Protein AF-A0A0L0TC65-F1 (afdb_monomer)

Foldseek 3Di:
DDDDDDDDDDDDDDDDDDDDDDPDDPPDDDDDVVVVLCVLLVVLQPDDDDPAAAEEEEEQEDDCLSVQLSLLLQVLQCVQWDPRNYAAEYEYAPVCCVVSVVDPRYHYDHFHDQPCQPANVDPLNLVLQLDPDPVSVLVVLVSVLVSLLVSLLSVCVVCLRHQEYEYEPVCLLSLLLQQQANHPPGPHGHAYAYEYQDPQQFQWLPFAHLQVLDGGDPGSVVRRVNSLVVLLCCCVSCVVSSVSSCVSRVHDGQPFSCSSSVSSLQHAYAHQADVLLPFDDPPRDCSVPRLYANSDDDDPDPPDDDPDLLVQWDPVVSVLCVVLQADPVRHGAAEEEAEAGQNCVLLDPVPLQLVLLLQVLQVVVCVVVVHHRHAYEYEQEQDDLPPHSSVVSQVSQCPSCVSRYHYDHDGPLLSPLLRHQEYEYQQRSVVLRSNLLSLHAYAHAHRRGSRSVRQSSCVVLQRAPRYHHPVRDHSNNSNVRCCCCRPVVVVRNSVSSNVSNVSNVPTDSSVSSSVVCPSNDHPNRGDPPPPDDPPPDPDDDDDDDDDDDDDDDDDDDDDDDDDDDDDDDDDDDDPPDPDDPPDDDDDDPVVVVVVSVVVSVVVVQVCCCVPPVDRDDDD

Mean predicted aligned error: 14.63 Å

Secondary structure (DSSP, 8-state):
------------------------PPPPPSS-HHHHHHHHHTTTTT----SS-EEEEEE--SSHHHHHHHHHHHHHHHHTBPTTTEEEEEEE-GGGHHHHTTSTTEEEEE----TTTTS---HHHHHHHH---HHHHHHHHHHHHHHHHHHHHHHHHHTSS-SEEEEEGGGHHHHHHHTT-PPTT-SSPPEEEEEESS--SS--SSS--GGG-----SSHHHHHHHHHHHHHHHHHHSHHHHHHHHHHTT-PPPSSHHHHHHHHHHS-EEE-S-TTT-PPPTTS-TTS--EE----PPPPPPSS---STTTTS-HHHHHHHHHTSB-TTSPBPPEEEEE-TTSGGGGSTTHHHHHHHHHHHHHHHHHHTTPPPPEEEEE--SS-TTSSHHHHHHHHHHHH-TTTEEEES---HHHHGGG-SEEEE---HHHHHHHHHHT--EEE---STTHHHHHHHHHHTTSSPPP--GGG--HHHHHHHHHIIIIITHHHHHHHHHHHHHHHTT--HHHHHHHHHHTTS-TTTBPP---SS-SS-SSS-----------------------PPPPPPP--------S-------S--HHHHHHHHHHHHHHHHHHHHHHH-------

Nearest PDB structures (foldseek):
  8sft-assembly4_D  TM=7.135E-01  e=3.473E-15  Tetranychus urticae
  8sfy-assembly1_A  TM=7.116E-01  e=2.860E-14  Tetranychus urticae
  8sfu-assembly1_A  TM=7.042E-01  e=6.305E-14  Tetranychus urticae
  8sfu-assembly2_B  TM=7.028E-01  e=1.390E-13  Tetranychus urticae
  7lvy-assembly1_A  TM=6.615E-01  e=4.433E-13  Tetranychus urticae

Structure (mmCIF, N/CA/C/O backbone):
data_AF-A0A0L0TC65-F1
#
_entry.id   AF-A0A0L0TC65-F1
#
loop_
_atom_site.group_PDB
_atom_site.id
_atom_site.type_symbol
_atom_site.label_atom_id
_atom_site.label_alt_id
_atom_site.label_comp_id
_atom_site.label_asym_id
_atom_site.label_entity_id
_atom_site.label_seq_id
_atom_site.pdbx_PDB_ins_code
_atom_site.Cartn_x
_atom_site.Cartn_y
_atom_site.Cartn_z
_atom_site.occupancy
_atom_site.B_iso_or_equiv
_atom_site.auth_seq_id
_atom_site.auth_comp_id
_atom_site.auth_asym_id
_atom_site.auth_atom_id
_atom_site.pdbx_PDB_model_num
ATOM 1 N N . MET A 1 1 ? 57.793 -54.775 9.644 1.00 34.78 1 MET A N 1
ATOM 2 C CA . MET A 1 1 ? 57.124 -54.716 10.966 1.00 34.78 1 MET A CA 1
ATOM 3 C C . MET A 1 1 ? 55.619 -54.658 10.711 1.00 34.78 1 MET A C 1
ATOM 5 O O . MET A 1 1 ? 55.165 -53.652 10.200 1.00 34.78 1 MET A O 1
ATOM 9 N N . MET A 1 2 ? 54.930 -55.809 10.621 1.00 31.08 2 MET A N 1
ATOM 10 C CA . MET A 1 2 ? 54.085 -56.424 11.681 1.00 31.08 2 MET A CA 1
ATOM 11 C C . MET A 1 2 ? 53.037 -55.442 12.250 1.00 31.08 2 MET A C 1
ATOM 13 O O . MET A 1 2 ? 53.453 -54.434 12.798 1.00 31.08 2 MET A O 1
ATOM 17 N N . ARG A 1 3 ? 51.707 -55.643 12.222 1.00 30.25 3 ARG A N 1
ATOM 18 C CA . ARG A 1 3 ? 50.803 -56.780 11.924 1.00 30.25 3 ARG A CA 1
ATOM 19 C C . ARG A 1 3 ? 49.391 -56.228 11.576 1.00 30.25 3 ARG A C 1
ATOM 21 O O . ARG A 1 3 ? 48.951 -55.295 12.233 1.00 30.25 3 ARG A O 1
ATOM 28 N N . ASN A 1 4 ? 48.733 -56.822 10.567 1.00 33.00 4 ASN A N 1
ATOM 29 C CA . ASN A 1 4 ? 47.377 -57.431 10.532 1.00 33.00 4 ASN A CA 1
ATOM 30 C C . ASN A 1 4 ? 46.380 -57.149 11.687 1.00 33.00 4 ASN A C 1
ATOM 32 O O . ASN A 1 4 ? 46.801 -57.115 12.833 1.00 33.00 4 ASN A O 1
ATOM 36 N N . ASP A 1 5 ? 45.044 -57.163 11.559 1.00 32.16 5 ASP A N 1
ATOM 37 C CA . ASP A 1 5 ? 44.042 -57.339 10.482 1.00 32.16 5 ASP A CA 1
ATOM 38 C C . ASP A 1 5 ? 42.647 -57.406 11.192 1.00 32.16 5 ASP A C 1
ATOM 40 O O . ASP A 1 5 ? 42.601 -57.825 12.349 1.00 32.16 5 ASP A O 1
ATOM 44 N N . ARG A 1 6 ? 41.532 -57.124 10.482 1.00 30.50 6 ARG A N 1
ATOM 45 C CA . ARG A 1 6 ? 40.104 -57.498 10.780 1.00 30.50 6 ARG A CA 1
ATOM 46 C C . ARG A 1 6 ? 39.333 -56.791 11.921 1.00 30.50 6 ARG A C 1
ATOM 48 O O . ARG A 1 6 ? 39.910 -56.388 12.913 1.00 30.50 6 ARG A O 1
ATOM 55 N N . ALA A 1 7 ? 37.993 -56.740 11.973 1.00 29.88 7 ALA A N 1
ATOM 56 C CA . ALA A 1 7 ? 36.851 -56.760 11.039 1.00 29.88 7 ALA A CA 1
ATOM 57 C C . ALA A 1 7 ? 35.543 -56.736 11.887 1.00 29.88 7 ALA A C 1
ATOM 59 O O . ALA A 1 7 ? 35.518 -57.309 12.971 1.00 29.88 7 ALA A O 1
ATOM 60 N N . ARG A 1 8 ? 34.442 -56.231 11.296 1.00 29.53 8 ARG A N 1
ATOM 61 C CA . ARG A 1 8 ? 33.002 -56.538 11.544 1.00 29.53 8 ARG A CA 1
ATOM 62 C C . ARG A 1 8 ? 32.242 -55.978 12.768 1.00 29.53 8 ARG A C 1
ATOM 64 O O . ARG A 1 8 ? 32.445 -56.389 13.900 1.00 29.53 8 ARG A O 1
ATOM 71 N N . ALA A 1 9 ? 31.163 -55.254 12.449 1.00 27.98 9 ALA A N 1
ATOM 72 C CA . ALA A 1 9 ? 29.848 -55.252 13.116 1.00 27.98 9 ALA A CA 1
ATOM 73 C C . ALA A 1 9 ? 28.799 -54.795 12.060 1.00 27.98 9 ALA A C 1
ATOM 75 O O . ALA A 1 9 ? 29.195 -54.027 11.182 1.00 27.98 9 ALA A O 1
ATOM 76 N N . PRO A 1 10 ? 27.525 -55.265 12.047 1.00 37.59 10 PRO A N 1
ATOM 77 C CA . PRO A 1 10 ? 26.639 -55.210 13.215 1.00 37.59 10 PRO A CA 1
ATOM 78 C C . PRO A 1 10 ? 25.731 -56.439 13.431 1.00 37.59 10 PRO A C 1
ATOM 80 O O . PRO A 1 10 ? 25.368 -57.152 12.495 1.00 37.59 10 PRO A O 1
ATOM 83 N N . ARG A 1 11 ? 25.284 -56.638 14.679 1.00 26.61 11 ARG A N 1
ATOM 84 C CA . ARG A 1 11 ? 24.081 -57.417 15.003 1.00 26.61 11 ARG A CA 1
ATOM 85 C C . ARG A 1 11 ? 23.298 -56.777 16.154 1.00 26.61 11 ARG A C 1
ATOM 87 O O . ARG A 1 11 ? 23.867 -56.268 17.110 1.00 26.61 11 ARG A O 1
ATOM 94 N N . THR A 1 12 ? 21.987 -56.827 15.956 1.00 33.75 12 THR A N 1
ATOM 95 C CA . THR A 1 12 ? 20.822 -56.512 16.799 1.00 33.75 12 THR A CA 1
ATOM 96 C C . THR A 1 12 ? 20.915 -56.899 18.276 1.00 33.75 12 THR A C 1
ATOM 98 O O . THR A 1 12 ? 21.584 -57.879 18.599 1.00 33.75 12 THR A O 1
ATOM 101 N N . PRO A 1 13 ? 20.007 -56.341 19.096 1.00 31.77 13 PRO A N 1
ATOM 102 C CA . PRO A 1 13 ? 19.297 -57.160 20.070 1.00 31.77 13 PRO A CA 1
ATOM 103 C C . PRO A 1 13 ? 17.766 -57.055 19.949 1.00 31.77 13 PRO A C 1
ATOM 105 O O . PRO A 1 13 ? 17.191 -55.988 19.750 1.00 31.77 13 PRO A O 1
ATOM 108 N N . SER A 1 14 ? 17.133 -58.216 20.094 1.00 27.52 14 SER A N 1
ATOM 109 C CA . SER A 1 14 ? 15.725 -58.428 20.434 1.00 27.52 14 SER A CA 1
ATOM 110 C C . SER A 1 14 ? 15.653 -58.716 21.935 1.00 27.52 14 SER A C 1
ATOM 112 O O . SER A 1 14 ? 16.514 -59.447 22.410 1.00 27.52 14 SER A O 1
ATOM 114 N N . THR A 1 15 ? 14.649 -58.184 22.642 1.00 29.47 15 THR A N 1
ATOM 115 C CA . THR A 1 15 ? 13.703 -58.966 23.472 1.00 29.47 15 THR A CA 1
ATOM 116 C C . THR A 1 15 ? 12.599 -58.061 24.031 1.00 29.47 15 THR A C 1
ATOM 118 O O . THR A 1 15 ? 12.841 -56.925 24.430 1.00 29.47 15 THR A O 1
ATOM 121 N N . ALA A 1 16 ? 11.378 -58.594 24.030 1.00 28.98 16 ALA A N 1
ATOM 122 C CA . ALA A 1 16 ? 10.119 -57.984 24.445 1.00 28.98 16 ALA A CA 1
ATOM 123 C C . ALA A 1 16 ? 9.834 -58.134 25.954 1.00 28.98 16 ALA A C 1
ATOM 125 O O . ALA A 1 16 ? 10.310 -59.093 26.552 1.00 28.98 16 ALA A O 1
ATOM 126 N N . ALA A 1 17 ? 8.986 -57.260 26.526 1.00 25.89 17 ALA A N 1
ATOM 127 C CA . ALA A 1 17 ? 7.708 -57.621 27.180 1.00 25.89 17 ALA A CA 1
ATOM 128 C C . ALA A 1 17 ? 7.102 -56.474 28.033 1.00 25.89 17 ALA A C 1
ATOM 130 O O . ALA A 1 17 ? 7.711 -55.991 28.977 1.00 25.89 17 ALA A O 1
ATOM 131 N N . ALA A 1 18 ? 5.859 -56.122 27.680 1.00 27.91 18 ALA A N 1
ATOM 132 C CA . ALA A 1 18 ? 4.709 -55.736 28.514 1.00 27.91 18 ALA A CA 1
ATOM 133 C C . ALA A 1 18 ? 4.809 -54.657 29.625 1.00 27.91 18 ALA A C 1
ATOM 135 O O . ALA A 1 18 ? 5.263 -54.927 30.730 1.00 27.91 18 ALA A O 1
ATOM 136 N N . ALA A 1 19 ? 4.133 -53.518 29.396 1.00 28.11 19 ALA A N 1
ATOM 137 C CA . ALA A 1 19 ? 3.335 -52.821 30.418 1.00 28.11 19 ALA A CA 1
ATOM 138 C C . ALA A 1 19 ? 2.215 -51.964 29.772 1.00 28.11 19 ALA A C 1
ATOM 140 O O . ALA A 1 19 ? 2.469 -50.958 29.115 1.00 28.11 19 ALA A O 1
ATOM 141 N N . THR A 1 20 ? 0.981 -52.460 29.909 1.00 25.53 20 THR A N 1
ATOM 142 C CA . THR A 1 20 ? -0.310 -51.747 30.042 1.00 25.53 20 THR A CA 1
ATOM 143 C C . THR A 1 20 ? -0.567 -50.442 29.263 1.00 25.53 20 THR A C 1
ATOM 145 O O . THR A 1 20 ? -0.183 -49.343 29.652 1.00 25.53 20 THR A O 1
ATOM 148 N N . ARG A 1 21 ? -1.411 -50.558 28.224 1.00 30.48 21 ARG A N 1
ATOM 149 C CA . ARG A 1 21 ? -2.203 -49.457 27.651 1.00 30.48 21 ARG A CA 1
ATOM 150 C C . ARG A 1 21 ? -3.222 -48.951 28.679 1.00 30.48 21 ARG A C 1
ATOM 152 O O . ARG A 1 21 ? -4.271 -49.565 28.852 1.00 30.48 21 ARG A O 1
ATOM 159 N N . THR A 1 22 ? -2.970 -47.795 29.280 1.00 27.34 22 THR A N 1
ATOM 160 C CA . THR A 1 22 ? -4.026 -46.933 29.826 1.00 27.34 22 THR A CA 1
ATOM 161 C C . THR A 1 22 ? -4.427 -45.942 28.739 1.00 27.34 22 THR A C 1
ATOM 163 O O . THR A 1 22 ? -3.661 -45.062 28.354 1.00 27.34 22 THR A O 1
ATOM 166 N N . THR A 1 23 ? -5.632 -46.102 28.198 1.00 32.16 23 THR A N 1
ATOM 167 C CA . THR A 1 23 ? -6.260 -45.144 27.285 1.00 32.16 23 THR A CA 1
ATOM 168 C C . THR A 1 23 ? -6.592 -43.861 28.048 1.00 32.16 23 THR A C 1
ATOM 170 O O . THR A 1 23 ? -7.703 -43.696 28.553 1.00 32.16 23 THR A O 1
ATOM 173 N N . ALA A 1 24 ? -5.625 -42.951 28.164 1.00 28.19 24 ALA A N 1
ATOM 174 C CA . ALA A 1 24 ? -5.885 -41.592 28.616 1.00 28.19 24 ALA A CA 1
ATOM 175 C C . ALA A 1 24 ? -6.647 -40.853 27.508 1.00 28.19 24 ALA A C 1
ATOM 177 O O . ALA A 1 24 ? -6.113 -40.537 26.445 1.00 28.19 24 ALA A O 1
ATOM 178 N N . ARG A 1 25 ? -7.940 -40.643 27.757 1.00 30.41 25 ARG A N 1
ATOM 179 C CA . ARG A 1 25 ? -8.846 -39.809 26.964 1.00 30.41 25 ARG A CA 1
ATOM 180 C C . ARG A 1 25 ? -8.194 -38.430 26.749 1.00 30.41 25 ARG A C 1
ATOM 182 O O . ARG A 1 25 ? -7.716 -37.859 27.731 1.00 30.41 25 ARG A O 1
ATOM 189 N N . PRO A 1 26 ? -8.159 -37.884 25.518 1.00 29.16 26 PRO A N 1
ATOM 190 C CA . PRO A 1 26 ? -7.577 -36.567 25.285 1.00 29.16 26 PRO A CA 1
ATOM 191 C C . PRO A 1 26 ? -8.311 -35.530 26.150 1.00 29.16 26 PRO A C 1
ATOM 193 O O . PRO A 1 26 ? -9.537 -35.636 26.304 1.00 29.16 26 PRO A O 1
ATOM 196 N N . PRO A 1 27 ? -7.598 -34.558 26.747 1.00 27.59 27 PRO A N 1
ATOM 197 C CA . PRO A 1 27 ? -8.236 -33.525 27.547 1.00 27.59 27 PRO A CA 1
ATOM 198 C C . PRO A 1 27 ? -9.264 -32.804 26.672 1.00 27.59 27 PRO A C 1
ATOM 200 O O . PRO A 1 27 ? -8.971 -32.414 25.541 1.00 27.59 27 PRO A O 1
ATOM 203 N N . ARG A 1 28 ? -10.497 -32.678 27.181 1.00 27.92 28 ARG A N 1
ATOM 204 C CA . ARG A 1 28 ? -11.542 -31.873 26.538 1.00 27.92 28 ARG A CA 1
ATOM 205 C C . ARG A 1 28 ? -10.970 -30.472 26.279 1.00 27.92 28 ARG A C 1
ATOM 207 O O . ARG A 1 28 ? -10.398 -29.908 27.213 1.00 27.92 28 ARG A O 1
ATOM 214 N N . PRO A 1 29 ? -11.121 -29.905 25.071 1.00 29.33 29 PRO A N 1
ATOM 215 C CA . PRO A 1 29 ? -10.679 -28.544 24.815 1.00 29.33 29 PRO A CA 1
ATOM 216 C C . PRO A 1 29 ? -11.431 -27.597 25.755 1.00 29.33 29 PRO A C 1
ATOM 218 O O . PRO A 1 29 ? -12.659 -27.518 25.744 1.00 29.33 29 PRO A O 1
ATOM 221 N N . SER A 1 30 ? -10.680 -26.929 26.623 1.00 34.28 30 SER A N 1
ATOM 222 C CA . SER A 1 30 ? -11.154 -25.825 27.446 1.00 34.28 30 SER A CA 1
ATOM 223 C C . SER A 1 30 ? -11.492 -24.638 26.544 1.00 34.28 30 SER A C 1
ATOM 225 O O . SER A 1 30 ? -10.605 -24.187 25.827 1.00 34.28 30 SER A O 1
ATOM 227 N N . ARG A 1 31 ? -12.742 -24.153 26.632 1.00 32.16 31 ARG A N 1
ATOM 228 C CA . ARG A 1 31 ? -13.318 -22.942 26.005 1.00 32.16 31 ARG A CA 1
ATOM 229 C C . ARG A 1 31 ? -13.095 -22.808 24.493 1.00 32.16 31 ARG A C 1
ATOM 231 O O . ARG A 1 31 ? -11.995 -22.570 24.008 1.00 32.16 31 ARG A O 1
ATOM 238 N N . THR A 1 32 ? -14.177 -22.906 23.732 1.00 37.12 32 THR A N 1
ATOM 239 C CA . THR A 1 32 ? -14.172 -22.578 22.305 1.00 37.12 32 THR A CA 1
ATOM 240 C C . THR A 1 32 ? -13.917 -21.082 22.100 1.00 37.12 32 THR A C 1
ATOM 242 O O . THR A 1 32 ? -14.425 -20.262 22.852 1.00 37.12 32 THR A O 1
ATOM 245 N N . LEU A 1 33 ? -13.164 -20.704 21.060 1.00 38.06 33 LEU A N 1
ATOM 246 C CA . LEU A 1 33 ? -12.885 -19.302 20.685 1.00 38.06 33 LEU A CA 1
ATOM 247 C C . LEU A 1 33 ? -14.160 -18.460 20.487 1.00 38.06 33 LEU A C 1
ATOM 249 O O . LEU A 1 33 ? -14.135 -17.252 20.701 1.00 38.06 33 LEU A O 1
ATOM 253 N N . ALA A 1 34 ? -15.286 -19.098 20.153 1.00 31.75 34 ALA A N 1
ATOM 254 C CA . ALA A 1 34 ? -16.611 -18.480 20.142 1.00 31.75 34 ALA A CA 1
ATOM 255 C C . ALA A 1 34 ? -16.991 -17.851 21.501 1.00 31.75 34 ALA A C 1
ATOM 257 O O . ALA A 1 34 ? -17.619 -16.797 21.523 1.00 31.75 34 ALA A O 1
ATOM 258 N N . ASP A 1 35 ? -16.542 -18.430 22.620 1.00 32.09 35 ASP A N 1
ATOM 259 C CA . ASP A 1 35 ? -16.789 -17.925 23.977 1.00 32.09 35 ASP A CA 1
ATOM 260 C C . ASP A 1 35 ? -15.893 -16.719 24.327 1.00 32.09 35 ASP A C 1
ATOM 262 O O . ASP A 1 35 ? -16.281 -15.859 25.119 1.00 32.09 35 ASP A O 1
ATOM 266 N N . GLU A 1 36 ? -14.701 -16.606 23.724 1.00 38.19 36 GLU A N 1
ATOM 267 C CA . GLU A 1 36 ? -13.826 -15.430 23.875 1.00 38.19 36 GLU A CA 1
ATOM 268 C C . GLU A 1 36 ? -14.276 -14.261 22.984 1.00 38.19 36 GLU A C 1
ATOM 270 O O . GLU A 1 36 ? -14.288 -13.114 23.444 1.00 38.19 36 GLU A O 1
ATOM 275 N N . PHE A 1 37 ? -14.737 -14.539 21.755 1.00 38.88 37 PHE A N 1
ATOM 276 C CA . PHE A 1 37 ? -15.429 -13.551 20.916 1.00 38.88 37 PHE A CA 1
ATOM 277 C C . PHE A 1 37 ? -16.738 -13.094 21.547 1.00 38.88 37 PHE A C 1
ATOM 279 O O . PHE A 1 37 ? -17.056 -11.909 21.477 1.00 38.88 37 PHE A O 1
ATOM 286 N N . ALA A 1 38 ? -17.452 -13.985 22.238 1.00 35.59 38 ALA A N 1
ATOM 287 C CA . ALA A 1 38 ? -18.612 -13.601 23.022 1.00 35.59 38 ALA A CA 1
ATOM 288 C C . ALA A 1 38 ? -18.238 -12.608 24.129 1.00 35.59 38 ALA A C 1
ATOM 290 O O . ALA A 1 38 ? -19.022 -11.719 24.398 1.00 35.59 38 ALA A O 1
ATOM 291 N N . HIS A 1 39 ? -17.048 -12.639 24.736 1.00 33.16 39 HIS A N 1
ATOM 292 C CA . HIS A 1 39 ? -16.743 -11.700 25.825 1.00 33.16 39 HIS A CA 1
ATOM 293 C C . HIS A 1 39 ? -16.386 -10.272 25.366 1.00 33.16 39 HIS A C 1
ATOM 295 O O . HIS A 1 39 ? -16.704 -9.318 26.078 1.00 33.16 39 HIS A O 1
ATOM 301 N N . VAL A 1 40 ? -15.760 -10.111 24.190 1.00 39.25 40 VAL A N 1
ATOM 302 C CA . VAL A 1 40 ? -15.450 -8.792 23.583 1.00 39.25 40 VAL A CA 1
ATOM 303 C C . VAL A 1 40 ? -16.592 -8.297 22.683 1.00 39.25 40 VAL A C 1
ATOM 305 O O . VAL A 1 40 ? -16.836 -7.096 22.613 1.00 39.25 40 VAL A O 1
ATOM 308 N N . GLY A 1 41 ? -17.317 -9.211 22.035 1.00 37.22 41 GLY A N 1
ATOM 309 C CA . GLY A 1 41 ? -18.497 -8.936 21.215 1.00 37.22 41 GLY A CA 1
ATOM 310 C C . GLY A 1 41 ? -19.799 -8.791 22.014 1.00 37.22 41 GLY A C 1
ATOM 311 O O . GLY A 1 41 ? -20.673 -8.043 21.593 1.00 37.22 41 GLY A O 1
ATOM 312 N N . ALA A 1 42 ? -19.958 -9.410 23.194 1.00 35.94 42 ALA A N 1
ATOM 313 C CA . ALA A 1 42 ? -21.197 -9.273 23.984 1.00 35.94 42 ALA A CA 1
ATOM 314 C C . ALA A 1 42 ? -21.372 -7.886 24.610 1.00 35.94 42 ALA A C 1
ATOM 316 O O . ALA A 1 42 ? -22.496 -7.509 24.937 1.00 35.94 42 ALA A O 1
ATOM 317 N N . THR A 1 43 ? -20.312 -7.088 24.760 1.00 40.88 43 THR A N 1
ATOM 318 C CA . THR A 1 43 ? -20.466 -5.698 25.214 1.00 40.88 43 THR A CA 1
ATOM 319 C C . THR A 1 43 ? -20.972 -4.763 24.109 1.00 40.88 43 THR A C 1
ATOM 321 O O . THR A 1 43 ? -21.562 -3.738 24.443 1.00 40.88 43 THR A O 1
ATOM 324 N N . THR A 1 44 ? -20.834 -5.115 22.822 1.00 43.62 44 THR A N 1
ATOM 325 C CA . THR A 1 44 ? -21.365 -4.340 21.678 1.00 43.62 44 THR A CA 1
ATOM 326 C C . THR A 1 44 ? -22.614 -4.940 21.025 1.00 43.62 44 THR A C 1
ATOM 328 O O . THR A 1 44 ? -23.455 -4.193 20.528 1.00 43.62 44 THR A O 1
ATOM 331 N N . ALA A 1 45 ? -22.799 -6.262 21.073 1.00 44.91 45 ALA A N 1
ATOM 332 C CA . ALA A 1 45 ? -23.920 -6.969 20.443 1.00 44.91 45 ALA A CA 1
ATOM 333 C C . ALA A 1 45 ? -25.261 -6.861 21.202 1.00 44.91 45 ALA A C 1
ATOM 335 O O . ALA A 1 45 ? -26.271 -7.392 20.747 1.00 44.91 45 ALA A O 1
ATOM 336 N N . THR A 1 46 ? -25.305 -6.168 22.344 1.00 46.06 46 THR A N 1
ATOM 337 C CA . THR A 1 46 ? -26.516 -6.009 23.175 1.00 46.06 46 THR A CA 1
ATOM 338 C C . THR A 1 46 ? -27.409 -4.836 22.767 1.00 46.06 46 THR A C 1
ATOM 340 O O . THR A 1 46 ? -28.442 -4.600 23.397 1.00 46.06 46 THR A O 1
ATOM 343 N N . ARG A 1 47 ? -27.062 -4.093 21.708 1.00 53.44 47 ARG A N 1
ATOM 344 C CA . ARG A 1 47 ? -27.939 -3.042 21.181 1.00 53.44 47 ARG A CA 1
ATOM 345 C C . ARG A 1 47 ? -29.123 -3.690 20.453 1.00 53.44 47 ARG A C 1
ATOM 347 O O . ARG A 1 47 ? -28.972 -4.200 19.346 1.00 53.44 47 ARG A O 1
ATOM 354 N N . GLY A 1 48 ? -30.294 -3.678 21.093 1.00 53.81 48 GLY A N 1
ATOM 355 C CA . GLY A 1 48 ? -31.566 -4.002 20.442 1.00 53.81 48 GLY A CA 1
ATOM 356 C C . GLY A 1 48 ? -31.878 -3.025 19.298 1.00 53.81 48 GLY A C 1
ATOM 357 O O . GLY A 1 48 ? -31.231 -1.976 19.212 1.00 53.81 48 GLY A O 1
ATOM 358 N N . PRO A 1 49 ? -32.846 -3.342 18.420 1.00 56.44 49 PRO A N 1
ATOM 359 C CA . PRO A 1 49 ? -33.238 -2.459 17.325 1.00 56.44 49 PRO A CA 1
ATOM 360 C C . PRO A 1 49 ? -33.614 -1.079 17.886 1.00 56.44 49 PRO A C 1
ATOM 362 O O . PRO A 1 49 ? -34.612 -0.927 18.586 1.00 56.44 49 PRO A O 1
ATOM 365 N N . SER A 1 50 ? -32.763 -0.080 17.643 1.00 58.88 50 SER A N 1
ATOM 366 C CA . SER A 1 50 ? -32.995 1.308 18.047 1.00 58.88 50 SER A CA 1
ATOM 367 C C . SER A 1 50 ? -33.525 2.121 16.874 1.00 58.88 50 SER A C 1
ATOM 369 O O . SER A 1 50 ? -33.293 1.766 15.723 1.00 58.88 50 SER A O 1
ATOM 371 N N . SER A 1 51 ? -34.152 3.263 17.151 1.00 61.25 51 SER A N 1
ATOM 372 C CA . SER A 1 51 ? -34.598 4.203 16.114 1.00 61.25 51 SER A CA 1
ATOM 373 C C . SER A 1 51 ? -33.458 4.824 15.292 1.00 61.25 51 SER A C 1
ATOM 375 O O . SER A 1 51 ? -33.720 5.357 14.217 1.00 61.25 51 SER A O 1
ATOM 377 N N . SER A 1 52 ? -32.204 4.771 15.768 1.00 79.31 52 SER A N 1
ATOM 378 C CA . SER A 1 52 ? -31.030 5.265 15.040 1.00 79.31 52 SER A CA 1
ATOM 379 C C . SER A 1 52 ? -30.169 4.128 14.462 1.00 79.31 52 SER A C 1
ATOM 381 O O . SER A 1 52 ? -29.984 3.108 15.136 1.00 79.31 52 SER A O 1
ATOM 383 N N . PRO A 1 53 ? -29.606 4.301 13.248 1.00 88.69 53 PRO A N 1
ATOM 384 C CA . PRO A 1 53 ? -28.710 3.322 12.629 1.00 88.69 53 PRO A CA 1
ATOM 385 C C . PRO A 1 53 ? -27.459 3.051 13.477 1.00 88.69 53 PRO A C 1
ATOM 387 O O . PRO A 1 53 ? -26.975 3.941 14.182 1.00 88.69 53 PRO A O 1
ATOM 390 N N . TYR A 1 54 ? -26.900 1.845 13.366 1.00 93.12 54 TYR A N 1
ATOM 391 C CA . TYR A 1 54 ? -25.594 1.503 13.933 1.00 93.12 54 TYR A CA 1
ATOM 392 C C . TYR A 1 54 ? -24.500 2.278 13.194 1.00 93.12 54 TYR A C 1
ATOM 394 O O . TYR A 1 54 ? -24.461 2.262 11.961 1.00 93.12 54 TYR A O 1
ATOM 402 N N . HIS A 1 55 ? -23.623 2.976 13.916 1.00 94.88 55 HIS A N 1
ATOM 403 C CA . HIS A 1 55 ? -22.631 3.856 13.293 1.00 94.88 55 HIS A CA 1
ATOM 404 C C . HIS A 1 55 ? -21.231 3.241 13.305 1.00 94.88 55 HIS A C 1
ATOM 406 O O . HIS A 1 55 ? -20.647 3.005 14.364 1.00 94.88 55 HIS A O 1
ATOM 412 N N . VAL A 1 56 ? -20.676 3.033 12.108 1.00 97.00 56 VAL A N 1
ATOM 413 C CA . VAL A 1 56 ? -19.294 2.585 11.900 1.00 97.00 56 VAL A CA 1
ATOM 414 C C . VAL A 1 56 ? -18.460 3.734 11.335 1.00 97.00 56 VAL A C 1
ATOM 416 O O . VAL A 1 56 ? -18.712 4.229 10.233 1.00 97.00 56 VAL A O 1
ATOM 419 N N . ALA A 1 57 ? -17.443 4.152 12.086 1.00 96.88 57 ALA A N 1
ATOM 420 C CA . ALA A 1 57 ? -16.521 5.208 11.688 1.00 96.88 57 ALA A CA 1
ATOM 421 C C . ALA A 1 57 ? -15.159 4.628 11.291 1.00 96.88 57 ALA A C 1
ATOM 423 O O . ALA A 1 57 ? -14.475 3.998 12.094 1.00 96.88 57 ALA A O 1
ATOM 424 N N . PHE A 1 58 ? -14.727 4.879 10.061 1.00 96.31 58 PHE A N 1
ATOM 425 C CA . PHE A 1 58 ? -13.413 4.482 9.574 1.00 96.31 58 PHE A CA 1
ATOM 426 C C . PHE A 1 58 ? -12.427 5.654 9.645 1.00 96.31 58 PHE A C 1
ATOM 428 O O . PHE A 1 58 ? -12.715 6.742 9.149 1.00 96.31 58 PHE A O 1
ATOM 435 N N . LEU A 1 59 ? -11.243 5.427 10.219 1.00 94.44 59 LEU A N 1
ATOM 436 C CA . LEU A 1 59 ? -10.174 6.423 10.344 1.00 94.44 59 LEU A CA 1
ATOM 437 C C . LEU A 1 59 ? -9.051 6.145 9.337 1.00 94.44 59 LEU A C 1
ATOM 439 O O . LEU A 1 59 ? -8.114 5.395 9.632 1.00 94.44 59 LEU A O 1
ATOM 443 N N . ALA A 1 60 ? -9.124 6.786 8.170 1.00 90.38 60 ALA A N 1
ATOM 444 C CA . ALA A 1 60 ? -8.169 6.649 7.074 1.00 90.38 60 ALA A CA 1
ATOM 445 C C . ALA A 1 60 ? -7.187 7.829 7.025 1.00 90.38 60 ALA A C 1
ATOM 447 O O . ALA A 1 60 ? -7.249 8.697 6.151 1.00 90.38 60 ALA A O 1
ATOM 448 N N . LEU A 1 61 ? -6.261 7.861 7.983 1.00 83.31 61 LEU A N 1
ATOM 449 C CA . LEU A 1 61 ? -5.190 8.857 8.003 1.00 83.31 61 LEU A CA 1
ATOM 450 C C . LEU A 1 61 ? -4.066 8.414 7.066 1.00 83.31 61 LEU A C 1
ATOM 452 O O . LEU A 1 61 ? -3.500 7.342 7.268 1.00 83.31 61 LEU A O 1
ATOM 456 N N . GLY A 1 62 ? -3.722 9.236 6.073 1.00 79.06 62 GLY A N 1
ATOM 457 C CA . GLY A 1 62 ? -2.553 9.003 5.228 1.00 79.06 62 GLY A CA 1
ATOM 458 C C . GLY A 1 62 ? -2.789 9.250 3.744 1.00 79.06 62 GLY A C 1
ATOM 459 O O . GLY A 1 62 ? -3.538 10.135 3.340 1.00 79.06 62 GLY A O 1
ATOM 460 N N . SER A 1 63 ? -2.074 8.481 2.930 1.00 79.00 63 SER A N 1
ATOM 461 C CA . SER A 1 63 ? -2.093 8.570 1.473 1.00 79.00 63 SER A CA 1
ATOM 462 C C . SER A 1 63 ? -3.214 7.717 0.873 1.00 79.00 63 SER A C 1
ATOM 464 O O . SER A 1 63 ? -3.931 7.002 1.571 1.00 79.00 63 SER A O 1
ATOM 466 N N . ARG A 1 64 ? -3.309 7.680 -0.463 1.00 81.31 64 ARG A N 1
ATOM 467 C CA . ARG A 1 64 ? -4.228 6.765 -1.158 1.00 81.31 64 ARG A CA 1
ATOM 468 C C . ARG A 1 64 ? -4.026 5.299 -0.752 1.00 81.31 64 ARG A C 1
ATOM 470 O O . ARG A 1 64 ? -4.993 4.546 -0.746 1.00 81.31 64 ARG A O 1
ATOM 477 N N . GLY A 1 65 ? -2.800 4.892 -0.410 1.00 79.25 65 GLY A N 1
ATOM 478 C CA . GLY A 1 65 ? -2.510 3.528 0.048 1.00 79.25 65 GLY A CA 1
ATOM 479 C C . GLY A 1 65 ? -3.181 3.166 1.377 1.00 79.25 65 GLY A C 1
ATOM 480 O O . GLY A 1 65 ? -3.445 1.990 1.607 1.00 79.25 65 GLY A O 1
ATOM 481 N N . ASP A 1 66 ? -3.497 4.168 2.198 1.00 84.19 66 ASP A N 1
ATOM 482 C CA . ASP A 1 66 ? -4.164 4.022 3.493 1.00 84.19 66 ASP A CA 1
ATOM 483 C C . ASP A 1 66 ? -5.688 4.181 3.353 1.00 84.19 66 ASP A C 1
ATOM 485 O O . ASP A 1 66 ? -6.458 3.464 3.987 1.00 84.19 66 ASP A O 1
ATOM 489 N N . VAL A 1 67 ? -6.132 5.074 2.460 1.00 88.44 67 VAL A N 1
ATOM 490 C CA . VAL A 1 67 ? -7.557 5.354 2.212 1.00 88.44 67 VAL A CA 1
ATOM 491 C C . VAL A 1 67 ? -8.231 4.278 1.361 1.00 88.44 67 VAL A C 1
ATOM 493 O O . VAL A 1 67 ? -9.367 3.901 1.633 1.00 88.44 67 VAL A O 1
ATOM 496 N N . GLN A 1 68 ? -7.554 3.754 0.335 1.00 89.00 68 GLN A N 1
ATOM 497 C CA . GLN A 1 68 ? -8.165 2.815 -0.610 1.00 89.00 68 GLN A CA 1
ATOM 498 C C . GLN A 1 68 ? -8.648 1.503 0.036 1.00 89.00 68 GLN A C 1
ATOM 500 O O . GLN A 1 68 ? -9.774 1.101 -0.260 1.00 89.00 68 GLN A O 1
ATOM 505 N N . PRO A 1 69 ? -7.869 0.828 0.908 1.00 90.31 69 PRO A N 1
ATOM 506 C CA . PRO A 1 69 ? -8.334 -0.386 1.578 1.00 90.31 69 PRO A CA 1
ATOM 507 C C . PRO A 1 69 ? -9.491 -0.106 2.540 1.00 90.31 69 PRO A C 1
ATOM 509 O O . PRO A 1 69 ? -10.424 -0.897 2.617 1.00 90.31 69 PRO A O 1
ATOM 512 N N . VAL A 1 70 ? -9.465 1.043 3.224 1.00 92.88 70 VAL A N 1
ATOM 513 C CA . VAL A 1 70 ? -10.557 1.483 4.101 1.00 92.88 70 VAL A CA 1
ATOM 514 C C . VAL A 1 70 ? -11.846 1.692 3.311 1.00 92.88 70 VAL A C 1
ATOM 516 O O . VAL A 1 70 ? -12.890 1.183 3.705 1.00 92.88 70 VAL A O 1
ATOM 519 N N . LEU A 1 71 ? -11.774 2.390 2.175 1.00 93.38 71 LEU A N 1
ATOM 520 C CA . LEU A 1 71 ? -12.929 2.597 1.307 1.00 93.38 71 LEU A CA 1
ATOM 521 C C . LEU A 1 71 ? -13.476 1.263 0.780 1.00 93.38 71 LEU A C 1
ATOM 523 O O . LEU A 1 71 ? -14.684 1.064 0.780 1.00 93.38 71 LEU A O 1
ATOM 527 N N . ALA A 1 72 ? -12.604 0.331 0.384 1.00 92.38 72 ALA A N 1
ATOM 528 C CA . ALA A 1 72 ? -13.024 -1.003 -0.046 1.00 92.38 72 ALA A CA 1
ATOM 529 C C . ALA A 1 72 ? -13.743 -1.782 1.073 1.00 92.38 72 ALA A C 1
ATOM 531 O O . ALA A 1 72 ? -14.797 -2.358 0.821 1.00 92.38 72 ALA A O 1
ATOM 532 N N . ALA A 1 73 ? -13.224 -1.754 2.306 1.00 93.69 73 ALA A N 1
ATOM 533 C CA . ALA A 1 73 ? -13.870 -2.390 3.458 1.00 93.69 73 ALA A CA 1
ATOM 534 C C . ALA A 1 73 ? -15.223 -1.744 3.801 1.00 93.69 73 ALA A C 1
ATOM 536 O O . ALA A 1 73 ? -16.195 -2.446 4.068 1.00 93.69 73 ALA A O 1
ATOM 537 N N . ALA A 1 74 ? -15.298 -0.412 3.759 1.00 95.06 74 ALA A N 1
ATOM 538 C CA . ALA A 1 74 ? -16.528 0.336 3.997 1.00 95.06 74 ALA A CA 1
ATOM 539 C C . ALA A 1 74 ? -17.617 0.002 2.964 1.00 95.06 74 ALA A C 1
ATOM 541 O O . ALA A 1 74 ? -18.768 -0.208 3.336 1.00 95.06 74 ALA A O 1
ATOM 542 N N . LEU A 1 75 ? -17.253 -0.085 1.681 1.00 94.12 75 LEU A N 1
ATOM 543 C CA . LEU A 1 75 ? -18.172 -0.479 0.610 1.00 94.12 75 LEU A CA 1
ATOM 544 C C . LEU A 1 75 ? -18.668 -1.916 0.794 1.00 94.12 75 LEU A C 1
ATOM 546 O O . LEU A 1 75 ? -19.871 -2.142 0.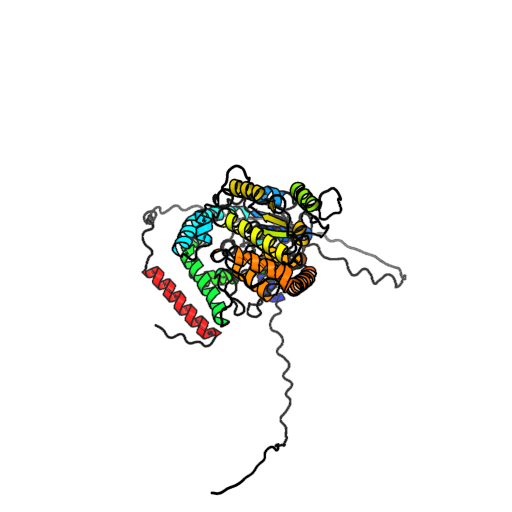740 1.00 94.12 75 LEU A O 1
ATOM 550 N N . ALA A 1 76 ? -17.767 -2.859 1.085 1.00 93.19 76 ALA A N 1
ATOM 551 C CA . ALA A 1 76 ? -18.140 -4.252 1.323 1.00 93.19 76 ALA A CA 1
ATOM 552 C C . ALA A 1 76 ? -19.103 -4.393 2.515 1.00 93.19 76 ALA A C 1
ATOM 554 O O . ALA A 1 76 ? -20.110 -5.090 2.418 1.00 93.19 76 ALA A O 1
ATOM 555 N N . LEU A 1 77 ? -18.841 -3.679 3.617 1.00 94.50 77 LEU A N 1
ATOM 556 C CA . LEU A 1 77 ? -19.726 -3.677 4.782 1.00 94.50 77 LEU A CA 1
ATOM 557 C C . LEU A 1 77 ? -21.097 -3.066 4.467 1.00 94.50 77 LEU A C 1
ATOM 559 O O . LEU A 1 77 ? -22.113 -3.621 4.874 1.00 94.50 77 LEU A O 1
ATOM 563 N N . ARG A 1 78 ? -21.133 -1.942 3.736 1.00 94.12 78 ARG A N 1
ATOM 564 C CA . ARG A 1 78 ? -22.383 -1.314 3.284 1.00 94.12 78 ARG A CA 1
ATOM 565 C C . ARG A 1 78 ? -23.222 -2.305 2.483 1.00 94.12 78 ARG A C 1
ATOM 567 O O . ARG A 1 78 ? -24.406 -2.458 2.763 1.00 94.12 78 ARG A O 1
ATOM 574 N N . ASP A 1 79 ? -22.601 -2.969 1.513 1.00 92.81 79 ASP A N 1
ATOM 575 C CA . ASP A 1 79 ? -23.289 -3.844 0.561 1.00 92.81 79 ASP A CA 1
ATOM 576 C C . ASP A 1 79 ? -23.808 -5.134 1.218 1.00 92.81 79 ASP A C 1
ATOM 578 O O . ASP A 1 79 ? -24.799 -5.695 0.760 1.00 92.81 79 ASP A O 1
ATOM 582 N N . ALA A 1 80 ? -23.193 -5.566 2.323 1.00 92.31 80 ALA A N 1
ATOM 583 C CA . ALA A 1 80 ? -23.642 -6.701 3.132 1.00 92.31 80 ALA A CA 1
ATOM 584 C C . ALA A 1 80 ? -24.677 -6.339 4.222 1.00 92.31 80 ALA A C 1
ATOM 586 O O . ALA A 1 80 ? -25.191 -7.223 4.914 1.00 92.31 80 ALA A O 1
ATOM 587 N N . SER A 1 81 ? -24.964 -5.050 4.425 1.00 92.12 81 SER A N 1
ATOM 588 C CA . SER A 1 81 ? -25.851 -4.572 5.492 1.00 92.12 81 SER A CA 1
ATOM 589 C C . SER A 1 81 ? -27.294 -4.371 5.027 1.00 92.12 81 SER A C 1
ATOM 591 O O . SER A 1 81 ? -27.560 -4.103 3.855 1.00 92.12 81 SER A O 1
ATOM 593 N N . VAL A 1 82 ? -28.241 -4.467 5.962 1.00 91.44 82 VAL A N 1
ATOM 594 C CA . VAL A 1 82 ? -29.646 -4.136 5.705 1.00 91.44 82 VAL A CA 1
ATOM 595 C C . VAL A 1 82 ? -29.762 -2.624 5.434 1.00 91.44 82 VAL A C 1
ATOM 597 O O . VAL A 1 82 ? -29.253 -1.807 6.206 1.00 91.44 82 VAL A O 1
ATOM 600 N N . PRO A 1 83 ? -30.429 -2.194 4.349 1.00 89.56 83 PRO A N 1
ATOM 601 C CA . PRO A 1 83 ? -30.582 -0.773 4.059 1.00 89.56 83 PRO A CA 1
ATOM 602 C C . PRO A 1 83 ? -31.230 -0.005 5.221 1.00 89.56 83 PRO A C 1
ATOM 604 O O . PRO A 1 83 ? -32.273 -0.394 5.740 1.00 89.56 83 PRO A O 1
ATOM 607 N N . GLY A 1 84 ? -30.614 1.108 5.622 1.00 87.25 84 GLY A N 1
ATOM 608 C CA . GLY A 1 84 ? -31.124 1.986 6.682 1.00 87.25 84 GLY A CA 1
ATOM 609 C C . GLY A 1 84 ? -30.756 1.581 8.114 1.00 87.25 84 GLY A C 1
ATOM 610 O O . GLY A 1 84 ? -30.927 2.396 9.017 1.00 87.25 84 GLY A O 1
ATOM 611 N N . THR A 1 85 ? -30.198 0.388 8.347 1.00 91.25 85 THR A N 1
ATOM 612 C CA . THR A 1 85 ? -29.748 -0.034 9.689 1.00 91.25 85 THR A CA 1
ATOM 613 C C . THR A 1 85 ? -28.302 0.356 9.983 1.00 91.25 85 THR A C 1
ATOM 615 O O . THR A 1 85 ? -27.910 0.403 11.149 1.00 91.25 85 THR A O 1
ATOM 618 N N . LEU A 1 86 ? -27.512 0.652 8.947 1.00 93.94 86 LEU A N 1
ATOM 619 C CA . LEU A 1 86 ? -26.096 0.991 9.044 1.00 93.94 86 LEU A CA 1
ATOM 620 C C . LEU A 1 86 ? -25.828 2.416 8.546 1.00 93.94 86 LEU A C 1
ATOM 622 O O . LEU A 1 86 ? -26.241 2.807 7.454 1.00 93.94 86 LEU A O 1
ATOM 626 N N . ARG A 1 87 ? -25.064 3.178 9.330 1.00 95.31 87 ARG A N 1
ATOM 627 C CA . ARG A 1 87 ? -24.454 4.448 8.928 1.00 95.31 87 ARG A CA 1
ATOM 628 C C . ARG A 1 87 ? -22.940 4.279 8.886 1.00 95.31 87 ARG A C 1
ATOM 630 O O . ARG A 1 87 ? -22.338 3.872 9.877 1.00 95.31 87 ARG A O 1
ATOM 637 N N . ILE A 1 88 ? -22.316 4.658 7.773 1.00 96.62 88 ILE A N 1
ATOM 638 C CA . ILE A 1 88 ? -20.859 4.611 7.608 1.00 96.62 88 ILE A CA 1
ATOM 639 C C . ILE A 1 88 ? -20.310 6.018 7.416 1.00 96.62 88 ILE A C 1
ATOM 641 O O . ILE A 1 88 ? -20.810 6.776 6.584 1.00 96.62 88 ILE A O 1
ATOM 645 N N . SER A 1 89 ? -19.236 6.343 8.134 1.00 96.44 89 SER A N 1
ATOM 646 C CA . SER A 1 89 ? -18.446 7.551 7.888 1.00 96.44 89 SER A CA 1
ATOM 647 C C . SER A 1 89 ? -16.970 7.228 7.688 1.00 96.44 89 SER A C 1
ATOM 649 O O . SER A 1 89 ? -16.412 6.445 8.455 1.00 96.44 89 SER A O 1
ATOM 651 N N . ILE A 1 90 ? -16.319 7.868 6.718 1.00 96.25 90 ILE A N 1
ATOM 652 C CA . ILE A 1 90 ? -14.872 7.774 6.499 1.00 96.25 90 ILE A CA 1
ATOM 653 C C . ILE A 1 90 ? -14.241 9.128 6.797 1.00 96.25 90 ILE A C 1
ATOM 655 O O . ILE A 1 90 ? -14.533 10.122 6.132 1.00 96.25 90 ILE A O 1
ATOM 659 N N . LEU A 1 91 ? -13.352 9.138 7.786 1.00 94.50 91 LEU A N 1
ATOM 660 C CA . LEU A 1 91 ? -12.545 10.284 8.166 1.00 94.50 91 LEU A CA 1
ATOM 661 C C . LEU A 1 91 ? -11.220 10.241 7.388 1.00 94.50 91 LEU A C 1
ATOM 663 O O . LEU A 1 91 ? -10.404 9.344 7.619 1.00 94.50 91 LEU A O 1
ATOM 667 N N . ALA A 1 92 ? -11.024 11.164 6.443 1.00 91.69 92 ALA A N 1
ATOM 668 C CA . ALA A 1 92 ? -9.875 11.175 5.528 1.00 91.69 92 ALA A CA 1
ATOM 669 C C . ALA A 1 92 ? -9.478 12.607 5.100 1.00 91.69 92 ALA A C 1
ATOM 671 O O . ALA A 1 92 ? -10.271 13.539 5.267 1.00 91.69 92 ALA A O 1
ATOM 672 N N . PRO A 1 93 ? -8.256 12.813 4.564 1.00 87.56 93 PRO A N 1
ATOM 673 C CA . PRO A 1 93 ? -7.835 14.109 4.031 1.00 87.56 93 PRO A CA 1
ATOM 674 C C . PRO A 1 93 ? -8.814 14.699 2.999 1.00 87.56 93 PRO A C 1
ATOM 676 O O . PRO A 1 93 ? -9.410 13.938 2.228 1.00 87.56 93 PRO A O 1
ATOM 679 N N . PRO A 1 94 ? -8.940 16.039 2.922 1.00 85.81 94 PRO A N 1
ATOM 680 C CA . PRO A 1 94 ? -9.900 16.722 2.047 1.00 85.81 94 PRO A CA 1
ATOM 681 C C . PRO A 1 94 ? -9.736 16.373 0.562 1.00 85.81 94 PRO A C 1
ATOM 683 O O . PRO A 1 94 ? -10.729 16.301 -0.160 1.00 85.81 94 PRO A O 1
ATOM 686 N N . ASP A 1 95 ? -8.517 16.062 0.115 1.00 81.56 95 ASP A N 1
ATOM 687 C CA . ASP A 1 95 ? -8.219 15.686 -1.275 1.00 81.56 95 ASP A CA 1
ATOM 688 C C . ASP A 1 95 ? -8.967 14.422 -1.737 1.00 81.56 95 ASP A C 1
ATOM 690 O O . ASP A 1 95 ? -9.150 14.200 -2.934 1.00 81.56 95 ASP A O 1
ATOM 694 N N . PHE A 1 96 ? -9.418 13.582 -0.798 1.00 87.50 96 PHE A N 1
ATOM 695 C CA . PHE A 1 96 ? -10.180 12.371 -1.099 1.00 87.50 96 PHE A CA 1
ATOM 696 C C . PHE A 1 96 ? -11.696 12.589 -1.109 1.00 87.50 96 PHE A C 1
ATOM 698 O O . PHE A 1 96 ? -12.417 11.667 -1.492 1.00 87.50 96 PHE A O 1
ATOM 705 N N . ALA A 1 97 ? -12.193 13.781 -0.755 1.00 89.12 97 ALA A N 1
ATOM 706 C CA . ALA A 1 97 ? -13.625 14.079 -0.743 1.00 89.12 97 ALA A CA 1
ATOM 707 C C . ALA A 1 97 ? -14.305 13.814 -2.100 1.00 89.12 97 ALA A C 1
ATOM 709 O O . ALA A 1 97 ? -15.330 13.129 -2.107 1.00 89.12 97 ALA A O 1
ATOM 710 N N . PRO A 1 98 ? -13.741 14.234 -3.259 1.00 87.56 98 PRO A N 1
ATOM 711 C CA . PRO A 1 98 ? -14.361 13.962 -4.556 1.00 87.56 98 PRO A CA 1
ATOM 712 C C . PRO A 1 98 ? -14.393 12.475 -4.910 1.00 87.56 98 PRO A C 1
ATOM 714 O O . PRO A 1 98 ? -15.259 12.052 -5.665 1.00 87.56 98 PRO A O 1
ATOM 717 N N . TRP A 1 99 ? -13.448 11.681 -4.398 1.00 86.44 99 TRP A N 1
ATOM 718 C CA . TRP A 1 99 ? -13.375 10.249 -4.681 1.00 86.44 99 TRP A CA 1
ATOM 719 C C . TRP A 1 99 ? -14.302 9.442 -3.770 1.00 86.44 99 TRP A C 1
ATOM 721 O O . TRP A 1 99 ? -15.080 8.628 -4.256 1.00 86.44 99 TRP A O 1
ATOM 731 N N . ILE A 1 100 ? -14.279 9.704 -2.460 1.00 90.56 100 ILE A N 1
ATOM 732 C CA . ILE A 1 100 ? -15.163 9.042 -1.490 1.00 90.56 100 ILE A CA 1
ATOM 733 C C . ILE A 1 100 ? -16.622 9.446 -1.740 1.00 90.56 100 ILE A C 1
ATOM 735 O O . ILE A 1 100 ? -17.504 8.591 -1.724 1.00 90.56 100 ILE A O 1
ATOM 739 N N . GLY A 1 101 ? -16.874 10.721 -2.051 1.00 88.50 101 GLY A N 1
ATOM 740 C CA . GLY A 1 101 ? -18.213 11.260 -2.302 1.00 88.50 101 GLY A CA 1
ATOM 741 C C . GLY A 1 101 ? -18.931 10.682 -3.530 1.00 88.50 101 GLY A C 1
ATOM 742 O O . GLY A 1 101 ? -20.137 10.862 -3.656 1.00 88.50 101 GLY A O 1
ATOM 743 N N . GLN A 1 102 ? -18.237 9.949 -4.411 1.00 88.62 102 GLN A N 1
ATOM 744 C CA . GLN A 1 102 ? -18.864 9.218 -5.525 1.00 88.62 102 GLN A CA 1
ATOM 745 C C . GLN A 1 102 ? -19.690 8.011 -5.060 1.00 88.62 102 GLN A C 1
ATOM 747 O O . GLN A 1 102 ? -20.462 7.452 -5.840 1.00 88.62 102 GLN A O 1
ATOM 752 N N . HIS A 1 103 ? -19.526 7.582 -3.809 1.00 88.88 103 HIS A N 1
ATOM 753 C CA . HIS A 1 103 ? -20.146 6.379 -3.282 1.00 88.88 103 HIS A CA 1
ATOM 754 C C . HIS A 1 103 ? -21.322 6.714 -2.360 1.00 88.88 103 HIS A C 1
ATOM 756 O O . HIS A 1 103 ? -21.144 7.208 -1.249 1.00 88.88 103 HIS A O 1
ATOM 762 N N . GLN A 1 104 ? -22.540 6.385 -2.799 1.00 89.12 104 GLN A N 1
ATOM 763 C CA . GLN A 1 104 ? -23.744 6.530 -1.976 1.00 89.12 104 GLN A CA 1
ATOM 764 C C . GLN A 1 104 ? -23.659 5.689 -0.689 1.00 89.12 104 GLN A C 1
ATOM 766 O O . GLN A 1 104 ? -23.043 4.624 -0.668 1.00 89.12 104 GLN A O 1
ATOM 771 N N . GLY A 1 105 ? -24.276 6.159 0.397 1.00 88.69 105 GLY A N 1
ATOM 772 C CA . GLY A 1 105 ? -24.281 5.453 1.686 1.00 88.69 105 GLY A CA 1
ATOM 773 C C . GLY A 1 105 ? -22.976 5.546 2.490 1.00 88.69 105 GLY A C 1
ATOM 774 O O . GLY A 1 105 ? -22.883 4.937 3.551 1.00 88.69 105 GLY A O 1
ATOM 775 N N . ILE A 1 106 ? -21.985 6.315 2.023 1.00 93.69 106 ILE A N 1
ATOM 776 C CA . ILE A 1 106 ? -20.758 6.615 2.768 1.00 93.69 106 ILE A CA 1
ATOM 777 C C . ILE A 1 106 ? -20.685 8.119 3.025 1.00 93.69 106 ILE A C 1
ATOM 779 O O . ILE A 1 106 ? -20.634 8.923 2.098 1.00 93.69 106 ILE A O 1
ATOM 783 N N . GLN A 1 107 ? -20.637 8.506 4.297 1.00 94.50 107 GLN A N 1
ATOM 784 C CA . GLN A 1 107 ? -20.422 9.892 4.687 1.00 94.50 107 GLN A CA 1
ATOM 785 C C . GLN A 1 107 ? -18.923 10.212 4.693 1.00 94.50 107 GLN A C 1
ATOM 787 O O . GLN A 1 107 ? -18.153 9.615 5.445 1.00 94.50 107 GLN A O 1
ATOM 792 N N . PHE A 1 108 ? -18.499 11.184 3.889 1.00 95.00 108 PHE A N 1
ATOM 793 C CA . PHE A 1 108 ? -17.152 11.736 3.999 1.00 95.00 108 PHE A CA 1
ATOM 794 C C . PHE A 1 108 ? -17.076 12.723 5.166 1.00 95.00 108 PHE A C 1
ATOM 796 O O . PHE A 1 108 ? -17.904 13.628 5.280 1.00 95.00 108 PHE A O 1
ATOM 803 N N . CYS A 1 109 ? -16.046 12.575 5.991 1.00 92.38 109 CYS A N 1
ATOM 804 C CA . CYS A 1 109 ? -15.701 13.516 7.040 1.00 92.38 109 CYS A CA 1
ATOM 805 C C . CYS A 1 109 ? -14.262 13.992 6.799 1.00 92.38 109 CYS A C 1
ATOM 807 O O . CYS A 1 109 ? -13.331 13.187 6.716 1.00 92.38 109 CYS A O 1
ATOM 809 N N . SER A 1 110 ? -14.076 15.303 6.665 1.00 88.56 110 SER A N 1
ATOM 810 C CA . SER A 1 110 ? -12.746 15.869 6.444 1.00 88.56 110 SER A CA 1
ATOM 811 C C . SER A 1 110 ? -11.944 15.833 7.735 1.00 88.56 110 SER A C 1
ATOM 813 O O . SER A 1 110 ? -12.442 16.248 8.780 1.00 88.56 110 SER A O 1
ATOM 815 N N . ILE A 1 111 ? -10.685 15.418 7.636 1.00 85.25 111 ILE A N 1
ATOM 816 C CA . ILE A 1 111 ? -9.687 15.668 8.672 1.00 85.25 111 ILE A CA 1
ATOM 817 C C . ILE A 1 111 ? -8.554 16.506 8.100 1.00 85.25 111 ILE A C 1
ATOM 819 O O . ILE A 1 111 ? -8.070 16.237 6.995 1.00 85.25 111 ILE A O 1
ATOM 823 N N . ARG A 1 112 ? -8.139 17.545 8.825 1.00 73.81 112 ARG A N 1
ATOM 824 C CA . ARG A 1 112 ? -7.066 18.434 8.380 1.00 73.81 112 ARG A CA 1
ATOM 825 C C . ARG A 1 112 ? -5.793 17.625 8.163 1.00 73.81 112 ARG A C 1
ATOM 827 O O . ARG A 1 112 ? -5.192 17.130 9.111 1.00 73.81 112 ARG A O 1
ATOM 834 N N . ALA A 1 113 ? -5.351 17.503 6.916 1.00 61.62 113 ALA A N 1
ATOM 835 C CA . ALA A 1 113 ? -4.034 16.959 6.623 1.00 61.62 113 ALA A CA 1
ATOM 836 C C . ALA A 1 113 ? -2.960 18.002 6.990 1.00 61.62 113 ALA A C 1
ATOM 838 O O . ALA A 1 113 ? -3.210 19.199 6.833 1.00 61.62 113 ALA A O 1
ATOM 839 N N . PRO A 1 114 ? -1.764 17.597 7.456 1.00 58.25 114 PRO A N 1
ATOM 840 C CA . PRO A 1 114 ? -0.653 18.532 7.608 1.00 58.25 114 PRO A CA 1
ATOM 841 C C . PRO A 1 114 ? -0.410 19.234 6.262 1.00 58.25 114 PRO A C 1
ATOM 843 O O . PRO A 1 114 ? -0.284 18.542 5.249 1.00 58.25 114 PRO A O 1
ATOM 846 N N . GLU A 1 115 ? -0.342 20.570 6.239 1.00 46.00 115 GLU A N 1
ATOM 847 C CA . GLU A 1 115 ? -0.277 21.401 5.012 1.00 46.00 115 GLU A CA 1
ATOM 848 C C . GLU A 1 115 ? 0.815 20.964 4.009 1.00 46.00 115 GLU A C 1
ATOM 850 O O . GLU A 1 115 ? 0.689 21.160 2.803 1.00 46.00 115 GLU A O 1
ATOM 855 N N . GLU A 1 116 ? 1.879 20.309 4.482 1.00 47.31 116 GLU A N 1
ATOM 856 C CA . GLU A 1 116 ? 2.998 19.824 3.660 1.00 47.31 116 GLU A CA 1
ATOM 857 C C . GLU A 1 116 ? 2.741 18.477 2.949 1.00 47.31 116 GLU A C 1
ATOM 859 O O . GLU A 1 116 ? 3.541 18.072 2.105 1.00 47.31 116 GLU A O 1
ATOM 864 N N . SER A 1 117 ? 1.646 17.773 3.262 1.00 46.41 117 SER A N 1
ATOM 865 C CA . SER A 1 117 ? 1.346 16.442 2.702 1.00 46.41 117 SER A CA 1
ATOM 866 C C . SER A 1 117 ? 0.608 16.466 1.360 1.00 46.41 117 SER A C 1
ATOM 868 O O . SER A 1 117 ? 0.723 15.502 0.603 1.00 46.41 117 SER A O 1
ATOM 870 N N . SER A 1 118 ? -0.088 17.557 1.035 1.00 42.44 118 SER A N 1
ATOM 871 C CA . SER A 1 118 ? -0.982 17.619 -0.129 1.00 42.44 118 SER A CA 1
ATOM 872 C C . SER A 1 118 ? -0.567 18.617 -1.213 1.00 42.44 118 SER A C 1
ATOM 874 O O . SER A 1 118 ? -0.836 18.367 -2.383 1.00 42.44 118 SER A O 1
ATOM 876 N N . THR A 1 119 ? 0.140 19.709 -0.893 1.00 39.06 119 THR A N 1
ATOM 877 C CA . THR A 1 119 ? 0.408 20.767 -1.899 1.00 39.06 119 THR A CA 1
ATOM 878 C C . THR A 1 119 ? 1.880 21.100 -2.129 1.00 39.06 119 THR A C 1
ATOM 880 O O . THR A 1 119 ? 2.236 21.535 -3.225 1.00 39.06 119 THR A O 1
ATOM 883 N N . ARG A 1 120 ? 2.776 20.871 -1.156 1.00 49.75 120 ARG A N 1
ATOM 884 C CA . ARG A 1 120 ? 4.216 21.166 -1.299 1.00 49.75 120 ARG A CA 1
ATOM 885 C C . ARG A 1 120 ? 5.100 20.204 -0.494 1.00 49.75 120 ARG A C 1
ATOM 887 O O . ARG A 1 120 ? 5.659 20.611 0.525 1.00 49.75 120 ARG A O 1
ATOM 894 N N . PRO A 1 121 ? 5.316 18.958 -0.951 1.00 51.59 121 PRO A N 1
ATOM 895 C CA . PRO A 1 121 ? 6.381 18.139 -0.393 1.00 51.59 121 PRO A CA 1
ATOM 896 C C . PRO A 1 121 ? 7.712 18.845 -0.665 1.00 51.59 121 PRO A C 1
ATOM 898 O O . PRO A 1 121 ? 8.181 18.899 -1.805 1.00 51.59 121 PRO A O 1
ATOM 901 N N . SER A 1 122 ? 8.301 19.446 0.364 1.00 55.62 122 SER A N 1
ATOM 902 C CA . SER A 1 122 ? 9.590 20.112 0.228 1.00 55.62 122 SER A CA 1
ATOM 903 C C . SER A 1 122 ? 10.662 19.082 -0.146 1.00 55.62 122 SER A C 1
ATOM 905 O O . SER A 1 122 ? 10.626 17.923 0.280 1.00 55.62 122 SER A O 1
ATOM 907 N N . THR A 1 123 ? 11.665 19.505 -0.917 1.00 60.66 123 THR A N 1
ATOM 908 C CA . THR A 1 123 ? 12.888 18.713 -1.142 1.00 60.66 123 THR A CA 1
ATOM 909 C C . THR A 1 123 ? 13.505 18.262 0.183 1.00 60.66 123 THR A 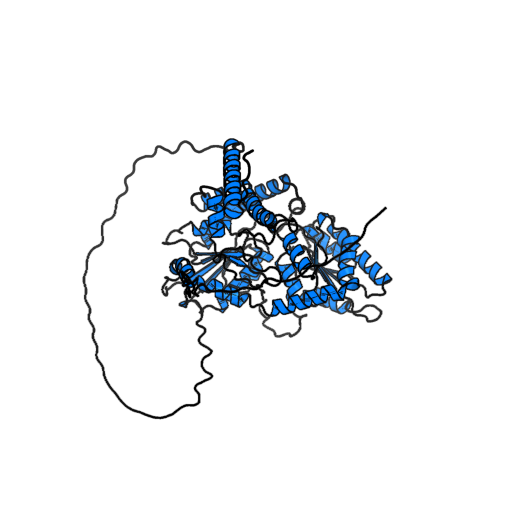C 1
ATOM 911 O O . THR A 1 123 ? 14.069 17.170 0.259 1.00 60.66 123 THR A O 1
ATOM 914 N N . PHE A 1 124 ? 13.330 19.058 1.243 1.00 62.50 124 PHE A N 1
ATOM 915 C CA . PHE A 1 124 ? 13.673 18.706 2.615 1.00 62.50 124 PHE A CA 1
ATOM 916 C C . PHE A 1 124 ? 12.915 17.469 3.113 1.00 62.50 124 PHE A C 1
ATOM 918 O O . PHE A 1 124 ? 13.568 16.515 3.524 1.00 62.50 124 PHE A O 1
ATOM 925 N N . PHE A 1 125 ? 11.580 17.429 3.035 1.00 63.88 125 PHE A N 1
ATOM 926 C CA . PHE A 1 125 ? 10.795 16.267 3.473 1.00 63.88 125 PHE A CA 1
ATOM 927 C C . PHE A 1 125 ? 11.173 14.999 2.694 1.00 63.88 125 PHE A C 1
ATOM 929 O O . PHE A 1 125 ? 11.434 13.955 3.294 1.00 63.88 125 PHE A O 1
ATOM 936 N N . ALA A 1 126 ? 11.300 15.109 1.368 1.00 65.06 126 ALA A N 1
ATOM 937 C CA . ALA A 1 126 ? 11.743 14.014 0.504 1.00 65.06 126 ALA A CA 1
ATOM 938 C C . ALA A 1 126 ? 13.122 13.471 0.916 1.00 65.06 126 ALA A C 1
ATOM 940 O O . ALA A 1 126 ? 13.311 12.264 1.082 1.00 65.06 126 ALA A O 1
ATOM 941 N N . SER A 1 127 ? 14.082 14.377 1.113 1.00 64.50 127 SER A N 1
ATOM 942 C CA . SER A 1 127 ? 15.459 14.034 1.477 1.00 64.50 127 SER A CA 1
ATOM 943 C C . SER A 1 127 ? 15.547 13.467 2.890 1.00 64.50 127 SER A C 1
ATOM 945 O O . SER A 1 127 ? 16.267 12.498 3.119 1.00 64.50 127 SER A O 1
ATOM 947 N N . ALA A 1 128 ? 14.794 14.027 3.836 1.00 67.69 128 ALA A N 1
ATOM 948 C CA . ALA A 1 128 ? 14.765 13.592 5.223 1.00 67.69 128 ALA A CA 1
ATOM 949 C C . ALA A 1 128 ? 14.153 12.189 5.359 1.00 67.69 128 ALA A C 1
ATOM 951 O O . ALA A 1 128 ? 14.732 11.353 6.053 1.00 67.69 128 ALA A O 1
ATOM 952 N N . LEU A 1 129 ? 13.070 11.896 4.630 1.00 67.00 129 LEU A N 1
ATOM 953 C CA . LEU A 1 129 ? 12.423 10.580 4.597 1.00 67.00 129 LEU A CA 1
ATOM 954 C C . LEU A 1 129 ? 13.321 9.493 3.979 1.00 67.00 129 LEU A C 1
ATOM 956 O O . LEU A 1 129 ? 13.276 8.336 4.391 1.00 67.00 129 LEU A O 1
ATOM 960 N N . LEU A 1 130 ? 14.158 9.867 3.007 1.00 70.75 130 LEU A N 1
ATOM 961 C CA . LEU A 1 130 ? 15.164 8.986 2.403 1.00 70.75 130 LEU A CA 1
ATOM 962 C C . LEU A 1 130 ? 16.448 8.868 3.237 1.00 70.75 130 LEU A C 1
ATOM 964 O O . LEU A 1 130 ? 17.248 7.951 3.021 1.00 70.75 130 LEU A O 1
ATOM 968 N N . SER A 1 131 ? 16.672 9.796 4.168 1.00 67.00 131 SER A N 1
ATOM 969 C CA . SER A 1 131 ? 17.855 9.800 5.018 1.00 67.00 131 SER A CA 1
ATOM 970 C C . SER A 1 131 ? 17.730 8.757 6.129 1.00 67.00 131 SER A C 1
ATOM 972 O O . SER A 1 131 ? 16.663 8.518 6.681 1.00 67.00 131 SER A O 1
ATOM 974 N N . SER A 1 132 ? 18.851 8.151 6.517 1.00 65.19 132 SER A N 1
ATOM 975 C CA . SER A 1 132 ? 18.931 7.343 7.745 1.00 65.19 132 SER A CA 1
ATOM 976 C C . SER A 1 132 ? 19.372 8.185 8.952 1.00 65.19 132 SER A C 1
ATOM 978 O O . SER A 1 132 ? 19.933 7.648 9.901 1.00 65.19 132 SER A O 1
ATOM 980 N N . SER A 1 133 ? 19.188 9.512 8.892 1.00 71.75 133 SER A N 1
ATOM 981 C CA . SER A 1 133 ? 19.697 10.455 9.891 1.00 71.75 133 SER A CA 1
ATOM 982 C C . SER A 1 133 ? 18.728 10.592 11.071 1.00 71.75 133 SER A C 1
ATOM 984 O O . SER A 1 133 ? 17.600 11.051 10.875 1.00 71.75 133 SER A O 1
ATOM 986 N N . PRO A 1 134 ? 19.159 10.304 12.315 1.00 68.38 134 PRO A N 1
ATOM 987 C CA . PRO A 1 134 ? 18.330 10.512 13.504 1.00 68.38 134 PRO A CA 1
ATOM 988 C C . PRO A 1 134 ? 17.891 11.972 13.691 1.00 68.38 134 PRO A C 1
ATOM 990 O O . PRO A 1 134 ? 16.788 12.233 14.161 1.00 68.38 134 PRO A O 1
ATOM 993 N N . ARG A 1 135 ? 18.723 12.943 13.277 1.00 73.81 135 ARG A N 1
ATOM 994 C CA . ARG A 1 135 ? 18.385 14.377 13.347 1.00 73.81 135 ARG A CA 1
ATOM 995 C C . ARG A 1 135 ? 17.276 14.750 12.367 1.00 73.81 135 ARG A C 1
ATOM 997 O O . ARG A 1 135 ? 16.390 15.519 12.721 1.00 73.81 135 ARG A O 1
ATOM 1004 N N . ALA A 1 136 ? 17.320 14.193 11.158 1.00 72.06 136 ALA A N 1
ATOM 1005 C CA . ALA A 1 136 ? 16.280 14.404 10.158 1.00 72.06 136 ALA A CA 1
ATOM 1006 C C . ALA A 1 136 ? 14.953 13.784 10.615 1.00 72.06 136 ALA A C 1
ATOM 1008 O O . ALA A 1 136 ? 13.916 14.435 10.528 1.00 72.06 136 ALA A O 1
ATOM 1009 N N . LEU A 1 137 ? 15.000 12.579 11.196 1.00 68.62 137 LEU A N 1
ATOM 1010 C CA . LEU A 1 137 ? 13.836 11.943 11.812 1.00 68.62 137 LEU A CA 1
ATOM 1011 C C . LEU A 1 137 ? 13.246 12.810 12.934 1.00 68.62 137 LEU A C 1
ATOM 1013 O O . LEU A 1 137 ? 12.045 13.059 12.937 1.00 68.62 137 LEU A O 1
ATOM 1017 N N . LEU A 1 138 ? 14.075 13.326 13.847 1.00 72.44 138 LEU A N 1
ATOM 1018 C CA . LEU A 1 138 ? 13.614 14.203 14.927 1.00 72.44 138 LEU A CA 1
ATOM 1019 C C . LEU A 1 138 ? 13.003 15.511 14.397 1.00 72.44 138 LEU A C 1
ATOM 1021 O O . LEU A 1 138 ? 11.996 15.974 14.928 1.00 72.44 138 LEU A O 1
ATOM 1025 N N . ALA A 1 139 ? 13.589 16.102 13.353 1.00 73.75 139 ALA A N 1
ATOM 1026 C CA . ALA A 1 139 ? 13.063 17.306 12.715 1.00 73.75 139 ALA A CA 1
ATOM 1027 C C . ALA A 1 139 ? 11.689 17.059 12.072 1.00 73.75 139 ALA A C 1
ATOM 1029 O O . ALA A 1 139 ? 10.772 17.850 12.292 1.00 73.75 139 ALA A O 1
ATOM 1030 N N . ILE A 1 140 ? 11.524 15.935 11.359 1.00 70.50 140 ILE A N 1
ATOM 1031 C CA . ILE A 1 140 ? 10.222 15.477 10.854 1.00 70.50 140 ILE A CA 1
ATOM 1032 C C . ILE A 1 140 ? 9.255 15.339 12.038 1.00 70.50 140 ILE A C 1
ATOM 1034 O O . ILE A 1 140 ? 8.221 15.998 12.061 1.00 70.50 140 ILE A O 1
ATOM 1038 N N . MET A 1 141 ? 9.594 14.566 13.072 1.00 70.94 141 MET A N 1
ATOM 1039 C CA . MET A 1 141 ? 8.687 14.339 14.207 1.00 70.94 141 MET A CA 1
ATOM 1040 C C . MET A 1 141 ? 8.240 15.642 14.883 1.00 70.94 141 MET A C 1
ATOM 1042 O O . MET A 1 141 ? 7.050 15.820 15.144 1.00 70.94 141 MET A O 1
ATOM 1046 N N . ARG A 1 142 ? 9.156 16.594 15.108 1.00 74.12 142 ARG A N 1
ATOM 1047 C CA . ARG A 1 142 ? 8.827 17.918 15.668 1.00 74.12 142 ARG A CA 1
ATOM 1048 C C . ARG A 1 142 ? 7.870 18.717 14.784 1.00 74.12 142 ARG A C 1
ATOM 1050 O O . ARG A 1 142 ? 7.026 19.429 15.314 1.00 74.12 142 ARG A O 1
ATOM 1057 N N . ARG A 1 143 ? 7.988 18.590 13.461 1.00 74.00 143 ARG A N 1
ATOM 1058 C CA . ARG A 1 143 ? 7.126 19.274 12.490 1.00 74.00 143 ARG A CA 1
ATOM 1059 C C . ARG A 1 143 ? 5.727 18.656 12.416 1.00 74.00 143 ARG A C 1
ATOM 1061 O O . ARG A 1 143 ? 4.756 19.394 12.324 1.00 74.00 143 ARG A O 1
ATOM 1068 N N . PHE A 1 144 ? 5.624 17.327 12.490 1.00 71.94 144 PHE A N 1
ATOM 1069 C CA . PHE A 1 144 ? 4.351 16.603 12.355 1.00 71.94 144 PHE A CA 1
ATOM 1070 C C . PHE A 1 144 ? 3.573 16.443 13.665 1.00 71.94 144 PHE A C 1
ATOM 1072 O O . PHE A 1 144 ? 2.369 16.212 13.621 1.00 71.94 144 PHE A O 1
ATOM 1079 N N . THR A 1 145 ? 4.221 16.582 14.827 1.00 77.56 145 THR A N 1
ATOM 1080 C CA . THR A 1 145 ? 3.548 16.396 16.123 1.00 77.56 145 THR A CA 1
ATOM 1081 C C . THR A 1 145 ? 2.371 17.360 16.334 1.00 77.56 145 THR A C 1
ATOM 1083 O O . THR A 1 145 ? 1.289 16.862 16.635 1.00 77.56 145 THR A O 1
ATOM 1086 N N . PRO A 1 146 ? 2.505 18.696 16.171 1.00 79.88 146 PRO A N 1
ATOM 1087 C CA . PRO A 1 146 ? 1.391 19.606 16.452 1.00 79.88 146 PRO A CA 1
ATOM 1088 C C . PRO A 1 146 ? 0.147 19.349 15.581 1.00 79.88 146 PRO A C 1
ATOM 1090 O O . PRO A 1 146 ? -0.917 19.153 16.166 1.00 79.88 146 PRO A O 1
ATOM 1093 N N . PRO A 1 147 ? 0.256 19.200 14.240 1.00 78.00 147 PRO A N 1
ATOM 1094 C CA . PRO A 1 147 ? -0.898 18.855 13.407 1.00 78.00 147 PRO A CA 1
ATOM 1095 C C . PRO A 1 147 ? -1.585 17.550 13.826 1.00 78.00 147 PRO A C 1
ATOM 1097 O O . PRO A 1 147 ? -2.807 17.474 13.832 1.00 78.00 147 PRO A O 1
ATOM 1100 N N . LEU A 1 148 ? -0.823 16.520 14.215 1.00 79.00 148 LEU A N 1
ATOM 1101 C CA . LEU A 1 148 ? -1.392 15.243 14.662 1.00 79.00 148 LEU A CA 1
ATOM 1102 C C . LEU A 1 148 ? -2.110 15.347 16.019 1.00 79.00 148 LEU A C 1
ATOM 1104 O O . LEU A 1 148 ? -3.054 14.597 16.264 1.00 79.00 148 LEU A O 1
ATOM 1108 N N . VAL A 1 149 ? -1.681 16.257 16.902 1.00 83.44 149 VAL A N 1
ATOM 1109 C CA . VAL A 1 149 ? -2.407 16.553 18.149 1.00 83.44 149 VAL A CA 1
ATOM 1110 C C . VAL A 1 149 ? -3.708 17.293 17.843 1.00 83.44 149 VAL A C 1
ATOM 1112 O O . VAL A 1 149 ? -4.744 16.908 18.374 1.00 83.44 149 VAL A O 1
ATOM 1115 N N . GLU A 1 150 ? -3.672 18.306 16.972 1.00 82.75 150 GLU A N 1
ATOM 1116 C CA . GLU A 1 150 ? -4.856 19.082 16.562 1.00 82.75 150 GLU A CA 1
ATOM 1117 C C . GLU A 1 150 ? -5.922 18.200 15.896 1.00 82.75 150 GLU A C 1
ATOM 1119 O O . GLU A 1 150 ? -7.111 18.326 16.182 1.00 82.75 150 GLU A O 1
ATOM 1124 N N . GLN A 1 151 ? -5.494 17.228 15.085 1.00 87.44 151 GLN A N 1
ATOM 1125 C CA . GLN A 1 151 ? -6.372 16.217 14.492 1.00 87.44 151 GLN A CA 1
ATOM 1126 C C . GLN A 1 151 ? -7.168 15.412 15.528 1.00 87.44 151 GLN A C 1
ATOM 1128 O O . GLN A 1 151 ? -8.229 14.880 15.202 1.00 87.44 151 GLN A O 1
ATOM 1133 N N . MET A 1 152 ? -6.684 15.292 16.770 1.00 89.44 152 MET A N 1
ATOM 1134 C CA . MET A 1 152 ? -7.372 14.506 17.792 1.00 89.44 152 MET A CA 1
ATOM 1135 C C . MET A 1 152 ? -8.750 15.088 18.124 1.00 89.44 152 MET A C 1
ATOM 1137 O O . MET A 1 152 ? -9.690 14.319 18.304 1.00 89.44 152 MET A O 1
ATOM 1141 N N . ASP A 1 153 ? -8.902 16.414 18.158 1.00 87.12 153 ASP A N 1
ATOM 1142 C CA . ASP A 1 153 ? -10.199 17.045 18.430 1.00 87.12 153 ASP A CA 1
ATOM 1143 C C . ASP A 1 153 ? -11.205 16.760 17.305 1.00 87.12 153 ASP A C 1
ATOM 1145 O O . ASP A 1 153 ? -12.369 16.446 17.564 1.00 87.12 153 ASP A O 1
ATOM 1149 N N . GLU A 1 154 ? -10.748 16.781 16.050 1.00 89.00 154 GLU A N 1
ATOM 1150 C CA . GLU A 1 154 ? -11.561 16.400 14.892 1.00 89.00 154 GLU A CA 1
ATOM 1151 C C . GLU A 1 154 ? -11.962 14.920 14.960 1.00 89.00 154 GLU A C 1
ATOM 1153 O O . GLU A 1 154 ? -13.139 14.606 14.773 1.00 89.00 154 GLU A O 1
ATOM 1158 N N . ILE A 1 155 ? -11.034 14.016 15.296 1.00 92.44 155 ILE A N 1
ATOM 1159 C CA . ILE A 1 155 ? -11.323 12.582 15.475 1.00 92.44 155 ILE A CA 1
ATOM 1160 C C . ILE A 1 155 ? -12.384 12.387 16.560 1.00 92.44 155 ILE A C 1
ATOM 1162 O O . ILE A 1 155 ? -13.405 11.753 16.308 1.00 92.44 155 ILE A O 1
ATOM 1166 N N . LEU A 1 156 ? -12.191 12.981 17.741 1.00 91.25 156 LEU A N 1
ATOM 1167 C CA . LEU A 1 156 ? -13.114 12.855 18.874 1.00 91.25 156 LEU A CA 1
ATOM 1168 C C . LEU A 1 156 ? -14.521 13.360 18.553 1.00 91.25 156 LEU A C 1
ATOM 1170 O O . LEU A 1 156 ? -15.500 12.812 19.063 1.00 91.25 156 LEU A O 1
ATOM 1174 N N . ASN A 1 157 ? -14.630 14.414 17.746 1.00 89.38 157 ASN A N 1
ATOM 1175 C CA . ASN A 1 157 ? -15.917 14.960 17.337 1.00 89.38 157 ASN A CA 1
ATOM 1176 C C . ASN A 1 157 ? -16.630 14.049 16.334 1.00 89.38 157 ASN A C 1
ATOM 1178 O O . ASN A 1 157 ? -17.820 13.796 16.507 1.00 89.38 157 ASN A O 1
ATOM 1182 N N . HIS A 1 158 ? -15.915 13.519 15.340 1.00 89.62 158 HIS A N 1
ATOM 1183 C CA . HIS A 1 158 ? -16.504 12.669 14.300 1.00 89.62 158 HIS A CA 1
ATOM 1184 C C . HIS A 1 158 ? -16.767 11.225 14.746 1.00 89.62 158 HIS A C 1
ATOM 1186 O O . HIS A 1 158 ? -17.560 10.534 14.112 1.00 89.62 158 HIS A O 1
ATOM 1192 N N . THR A 1 159 ? -16.129 10.758 15.824 1.00 92.38 159 THR A N 1
ATOM 1193 C CA . THR A 1 159 ? -16.368 9.425 16.404 1.00 92.38 159 THR A CA 1
ATOM 1194 C C . THR A 1 159 ? -17.182 9.478 17.700 1.00 92.38 159 THR A C 1
ATOM 1196 O O . THR A 1 159 ? -17.144 8.529 18.481 1.00 92.38 159 THR A O 1
ATOM 1199 N N . ARG A 1 160 ? -17.866 10.592 17.996 1.00 89.94 160 ARG A N 1
ATOM 1200 C CA . ARG A 1 160 ? -18.584 10.781 19.270 1.00 89.94 160 ARG A CA 1
ATOM 1201 C C . ARG A 1 160 ? -19.755 9.811 19.432 1.00 89.94 160 ARG A C 1
ATOM 1203 O O . ARG A 1 160 ? -19.997 9.321 20.534 1.00 89.94 160 ARG A O 1
ATOM 1210 N N . ASP A 1 161 ? -20.480 9.579 18.347 1.00 90.06 161 ASP A N 1
ATOM 1211 C CA . ASP A 1 161 ? -21.667 8.732 18.254 1.00 90.06 161 ASP A CA 1
ATOM 1212 C C . ASP A 1 161 ? -21.379 7.344 17.666 1.00 90.06 161 ASP A C 1
ATOM 1214 O O . ASP A 1 161 ? -22.260 6.487 17.713 1.00 90.06 161 ASP A O 1
ATOM 1218 N N . ALA A 1 162 ? -20.144 7.094 17.221 1.00 92.94 162 ALA A N 1
ATOM 1219 C CA . ALA A 1 162 ? -19.730 5.814 16.661 1.00 92.94 162 ALA A CA 1
ATOM 1220 C C . ALA A 1 162 ? -19.900 4.666 17.666 1.00 92.94 162 ALA A C 1
ATOM 1222 O O . ALA A 1 162 ? -19.531 4.769 18.839 1.00 92.94 162 ALA A O 1
ATOM 1223 N N . ASP A 1 163 ? -20.434 3.549 17.180 1.00 93.19 163 ASP A N 1
ATOM 1224 C CA . ASP A 1 163 ? -20.524 2.295 17.925 1.00 93.19 163 ASP A CA 1
ATOM 1225 C C . ASP A 1 163 ? -19.282 1.427 17.689 1.00 93.19 163 ASP A C 1
ATOM 1227 O O . ASP A 1 163 ? -18.763 0.801 18.617 1.00 93.19 163 ASP A O 1
ATOM 1231 N N . LEU A 1 164 ? -18.764 1.466 16.458 1.00 95.31 164 LEU A N 1
ATOM 1232 C CA . LEU A 1 164 ? -17.538 0.800 16.035 1.00 95.31 164 LEU A CA 1
ATOM 1233 C C . LEU A 1 164 ? -16.617 1.790 15.319 1.00 95.31 164 LEU A C 1
ATOM 1235 O O . LEU A 1 164 ? -17.036 2.514 14.415 1.00 95.31 164 LEU A O 1
ATOM 1239 N N . VAL A 1 165 ? -15.340 1.781 15.689 1.00 96.38 165 VAL A N 1
ATOM 1240 C CA . VAL A 1 165 ? -14.280 2.543 15.030 1.00 96.38 165 VAL A CA 1
ATOM 1241 C C . VAL A 1 165 ? -13.284 1.581 14.389 1.00 96.38 165 VAL A C 1
ATOM 1243 O O . VAL A 1 165 ? -12.693 0.739 15.063 1.00 96.38 165 VAL A O 1
ATOM 1246 N N . VAL A 1 166 ? -13.068 1.733 13.084 1.00 95.56 166 VAL A N 1
ATOM 1247 C CA . VAL A 1 166 ? -12.090 0.960 12.311 1.00 95.56 166 VAL A CA 1
ATOM 1248 C C . VAL A 1 166 ? -10.885 1.850 12.009 1.00 95.56 166 VAL A C 1
ATOM 1250 O O . VAL A 1 166 ? -10.966 2.788 11.216 1.00 95.56 166 VAL A O 1
ATOM 1253 N N . CYS A 1 167 ? -9.754 1.577 12.651 1.00 93.31 167 CYS A N 1
ATOM 1254 C CA . CYS A 1 167 ? -8.525 2.355 12.516 1.00 93.31 167 CYS A CA 1
ATOM 1255 C C . CYS A 1 167 ? -7.620 1.804 11.414 1.00 93.31 167 CYS A C 1
ATOM 1257 O O . CYS A 1 167 ? -7.372 0.606 11.363 1.00 93.31 167 CYS A O 1
ATOM 1259 N N . GLY A 1 168 ? -7.049 2.668 10.577 1.00 89.25 168 GLY A N 1
ATOM 1260 C CA . GLY A 1 168 ? -5.860 2.316 9.804 1.00 89.25 168 GLY A CA 1
ATOM 1261 C C . GLY A 1 168 ? -4.614 2.193 10.690 1.00 89.25 168 GLY A C 1
ATOM 1262 O O . GLY A 1 168 ? -4.582 2.659 11.830 1.00 89.25 168 GLY A O 1
ATOM 1263 N N . VAL A 1 169 ? -3.530 1.635 10.143 1.00 83.31 169 VAL A N 1
ATOM 1264 C CA . VAL A 1 169 ? -2.260 1.451 10.878 1.00 83.31 169 VAL A CA 1
ATOM 1265 C C . VAL A 1 169 ? -1.752 2.744 11.526 1.00 83.31 169 VAL A C 1
ATOM 1267 O O . VAL A 1 169 ? -1.284 2.728 12.664 1.00 83.31 169 VAL A O 1
ATOM 1270 N N . LEU A 1 170 ? -1.853 3.866 10.810 1.00 84.06 170 LEU A N 1
ATOM 1271 C CA . LEU A 1 170 ? -1.367 5.167 11.274 1.00 84.06 170 LEU A CA 1
ATOM 1272 C C . LEU A 1 170 ? -2.252 5.800 12.360 1.00 84.06 170 LEU A C 1
ATOM 1274 O O . LEU A 1 170 ? -1.803 6.730 13.025 1.00 84.06 170 LEU A O 1
ATOM 1278 N N . SER A 1 171 ? -3.476 5.298 12.561 1.00 88.69 171 SER A N 1
ATOM 1279 C CA . SER A 1 171 ? -4.421 5.783 13.574 1.00 88.69 171 SER A CA 1
ATOM 1280 C C . SER A 1 171 ? -4.594 4.831 14.764 1.00 88.69 171 SER A C 1
ATOM 1282 O O . SER A 1 171 ? -5.418 5.086 15.640 1.00 88.69 171 SER A O 1
ATOM 1284 N N . ASN A 1 172 ? -3.790 3.763 14.858 1.00 88.81 172 ASN A N 1
ATOM 1285 C CA . ASN A 1 172 ? -3.878 2.771 15.938 1.00 88.81 172 ASN A CA 1
ATOM 1286 C C . ASN A 1 172 ? -3.705 3.374 17.344 1.00 88.81 172 ASN A C 1
ATOM 1288 O O . ASN A 1 172 ? -4.367 2.945 18.289 1.00 88.81 172 ASN A O 1
ATOM 1292 N N . MET A 1 173 ? -2.844 4.386 17.493 1.00 88.50 173 MET A N 1
ATOM 1293 C CA . MET A 1 173 ? -2.671 5.098 18.765 1.00 88.50 173 MET A CA 1
ATOM 1294 C C . MET A 1 173 ? -3.952 5.846 19.161 1.00 88.50 173 MET A C 1
ATOM 1296 O O . MET A 1 173 ? -4.390 5.753 20.307 1.00 88.50 173 MET A O 1
ATOM 1300 N N . GLN A 1 174 ? -4.561 6.573 18.223 1.00 90.00 174 GLN A N 1
ATOM 1301 C CA . GLN A 1 174 ? -5.815 7.293 18.433 1.00 90.00 174 GLN A CA 1
ATOM 1302 C C . GLN A 1 174 ? -6.958 6.311 18.715 1.00 90.00 174 GLN A C 1
ATOM 1304 O O . GLN A 1 174 ? -7.739 6.544 19.633 1.00 90.00 174 GLN A O 1
ATOM 1309 N N . GLY A 1 175 ? -7.001 5.173 18.018 1.00 91.06 175 GLY A N 1
ATOM 1310 C CA . GLY A 1 175 ? -7.926 4.076 18.300 1.00 91.06 175 GLY A CA 1
ATOM 1311 C C . GLY A 1 175 ? -7.819 3.559 19.735 1.00 91.06 175 GLY A C 1
ATOM 1312 O O . GLY A 1 175 ? -8.817 3.491 20.449 1.00 91.06 175 GLY A O 1
ATOM 1313 N N . ALA A 1 176 ? -6.602 3.281 20.209 1.00 89.62 176 ALA A N 1
ATOM 1314 C CA . ALA A 1 176 ? -6.383 2.849 21.590 1.00 89.62 176 ALA A CA 1
ATOM 1315 C C . ALA A 1 176 ? -6.801 3.911 22.629 1.00 89.62 176 ALA A C 1
ATOM 1317 O O . ALA A 1 176 ? -7.204 3.557 23.737 1.00 89.62 176 ALA A O 1
ATOM 1318 N N . LEU A 1 177 ? -6.745 5.206 22.289 1.00 90.56 177 LEU A N 1
ATOM 1319 C CA . LEU A 1 177 ? -7.297 6.277 23.130 1.00 90.56 177 LEU A CA 1
ATOM 1320 C C . LEU A 1 177 ? -8.828 6.285 23.125 1.00 90.56 177 LEU A C 1
ATOM 1322 O O . LEU A 1 177 ? -9.431 6.425 24.189 1.00 90.56 177 LEU A O 1
ATOM 1326 N N . LEU A 1 178 ? -9.456 6.113 21.959 1.00 91.44 178 LEU A N 1
ATOM 1327 C CA . LEU A 1 178 ? -10.915 6.044 21.828 1.00 91.44 178 LEU A CA 1
ATOM 1328 C C . LEU A 1 178 ? -11.495 4.874 22.632 1.00 91.44 178 LEU A C 1
ATOM 1330 O O . LEU A 1 178 ? -12.470 5.063 23.351 1.00 91.44 178 LEU A O 1
ATOM 1334 N N . ALA A 1 179 ? -10.831 3.716 22.625 1.00 90.19 179 ALA A N 1
ATOM 1335 C CA . ALA A 1 179 ? -11.230 2.549 23.418 1.00 90.19 179 ALA A CA 1
ATOM 1336 C C . ALA A 1 179 ? -11.188 2.787 24.945 1.00 90.19 179 ALA A C 1
ATOM 1338 O O . ALA A 1 179 ? -11.811 2.053 25.709 1.00 90.19 179 ALA A O 1
ATOM 1339 N N . ARG A 1 180 ? -10.450 3.806 25.410 1.00 88.62 180 ARG A N 1
ATOM 1340 C CA . ARG A 1 180 ? -10.311 4.169 26.833 1.00 88.62 180 ARG A CA 1
ATOM 1341 C C . ARG A 1 180 ? -11.197 5.347 27.245 1.00 88.62 180 ARG A C 1
ATOM 1343 O O . ARG A 1 180 ? -11.256 5.668 28.432 1.00 88.62 180 ARG A O 1
ATOM 1350 N N . ARG A 1 181 ? -11.856 6.012 26.293 1.00 86.62 181 ARG A N 1
ATOM 1351 C CA . ARG A 1 181 ? -12.685 7.196 26.534 1.00 86.62 181 ARG A CA 1
ATOM 1352 C C . ARG A 1 181 ? -14.152 6.844 26.367 1.00 86.62 181 ARG A C 1
ATOM 1354 O O . ARG A 1 181 ? -14.572 6.453 25.287 1.00 86.62 181 ARG A O 1
ATOM 1361 N N . VAL A 1 182 ? -14.951 7.099 27.398 1.00 85.88 182 VAL A N 1
ATOM 1362 C CA . VAL A 1 182 ? -16.413 7.097 27.271 1.00 85.88 182 VAL A CA 1
ATOM 1363 C C . VAL A 1 182 ? -16.855 8.465 26.735 1.00 85.88 182 VAL A C 1
ATOM 1365 O O . VAL A 1 182 ? -16.590 9.479 27.391 1.00 85.88 182 VAL A O 1
ATOM 1368 N N . PRO A 1 183 ? -17.473 8.550 25.542 1.00 84.56 183 PRO A N 1
ATOM 1369 C CA . PRO A 1 183 ? -17.957 9.821 25.013 1.00 84.56 183 PRO A CA 1
ATOM 1370 C C . PRO A 1 183 ? -19.081 10.416 25.879 1.00 84.56 183 PRO A C 1
ATOM 1372 O O . PRO A 1 183 ? -19.858 9.662 26.471 1.00 84.56 183 PRO A O 1
ATOM 1375 N N . PRO A 1 184 ? -19.225 11.756 25.937 1.00 83.25 184 PRO A N 1
ATOM 1376 C CA . PRO A 1 184 ? -20.353 12.385 26.620 1.00 83.25 184 PRO A CA 1
ATOM 1377 C C . PRO A 1 184 ? -21.689 11.845 26.095 1.00 83.25 184 PRO A C 1
ATOM 1379 O O . PRO A 1 184 ? -21.902 11.801 24.886 1.00 83.25 184 PRO A O 1
ATOM 1382 N N . GLY A 1 185 ? -22.577 11.432 27.001 1.00 82.31 185 GLY A N 1
ATOM 1383 C CA . GLY A 1 185 ? -23.881 10.859 26.648 1.00 82.31 185 GLY A CA 1
ATOM 1384 C C . GLY A 1 185 ? -23.874 9.359 26.328 1.00 82.31 185 GLY A C 1
ATOM 1385 O O . GLY A 1 185 ? -24.941 8.800 26.090 1.00 82.31 185 GLY A O 1
ATOM 1386 N N . ARG A 1 186 ? -22.717 8.680 26.363 1.00 83.31 186 ARG A N 1
ATOM 1387 C CA . ARG A 1 186 ? -22.621 7.216 26.215 1.00 83.31 186 ARG A CA 1
ATOM 1388 C C . ARG A 1 186 ? -22.290 6.542 27.547 1.00 83.31 186 ARG A C 1
ATOM 1390 O O . ARG A 1 186 ? -21.689 7.143 28.432 1.00 83.31 186 ARG A O 1
ATOM 1397 N N . ARG A 1 187 ? -22.688 5.272 27.683 1.00 83.62 187 ARG A N 1
ATOM 1398 C CA . ARG A 1 187 ? -22.368 4.427 28.853 1.00 83.62 187 ARG A CA 1
ATOM 1399 C C . ARG A 1 187 ? -21.056 3.661 28.692 1.00 83.62 187 ARG A C 1
ATOM 1401 O O . ARG A 1 187 ? -20.411 3.342 29.683 1.00 83.62 187 ARG A O 1
ATOM 1408 N N . THR A 1 188 ? -20.674 3.367 27.455 1.00 85.12 188 THR A N 1
ATOM 1409 C CA . THR A 1 188 ? -19.500 2.564 27.104 1.00 85.12 188 THR A CA 1
ATOM 1410 C C . THR A 1 188 ? -18.675 3.262 26.019 1.00 85.12 188 THR A C 1
ATOM 1412 O O . THR A 1 188 ? -19.227 4.055 25.242 1.00 85.12 188 THR A O 1
ATOM 1415 N N . PRO A 1 189 ? -17.353 3.011 25.968 1.00 87.75 189 PRO A N 1
ATOM 1416 C CA . PRO A 1 189 ? -16.527 3.445 24.846 1.00 87.75 189 PRO A CA 1
ATOM 1417 C C . PRO A 1 189 ? -16.943 2.713 23.555 1.00 87.75 189 PRO A C 1
ATOM 1419 O O . PRO A 1 189 ? -17.562 1.647 23.636 1.00 87.75 189 PRO A O 1
ATOM 1422 N N . PRO A 1 190 ? -16.612 3.253 22.367 1.00 90.38 190 PRO A N 1
ATOM 1423 C CA . PRO A 1 190 ? -16.806 2.526 21.114 1.00 90.38 190 PRO A CA 1
ATOM 1424 C C . PRO A 1 190 ? -15.941 1.259 21.077 1.00 90.38 190 PRO A C 1
ATOM 1426 O O . PRO A 1 190 ? -14.840 1.235 21.638 1.00 90.38 190 PRO A O 1
ATOM 1429 N N . ALA A 1 191 ? -16.397 0.227 20.361 1.00 92.44 191 ALA A N 1
ATOM 1430 C CA . ALA A 1 191 ? -15.493 -0.847 19.962 1.00 92.44 191 ALA A CA 1
ATOM 1431 C C . ALA A 1 191 ? -14.463 -0.300 18.974 1.00 92.44 191 ALA A C 1
ATOM 1433 O O . ALA A 1 191 ? -14.781 0.537 18.130 1.00 92.44 191 ALA A O 1
ATOM 1434 N N . VAL A 1 192 ? -13.225 -0.777 19.075 1.00 92.81 192 VAL A N 1
ATOM 1435 C CA . VAL A 1 192 ? -12.136 -0.334 18.205 1.00 92.81 192 VAL A CA 1
ATOM 1436 C C . VAL A 1 192 ? -11.423 -1.541 17.628 1.00 92.81 192 VAL A C 1
ATOM 1438 O O . VAL A 1 192 ? -11.009 -2.439 18.362 1.00 92.81 192 VAL A O 1
ATOM 1441 N N . VAL A 1 193 ? -11.262 -1.533 16.311 1.00 92.81 193 VAL A N 1
ATOM 1442 C CA . VAL A 1 193 ? -10.558 -2.565 15.550 1.00 92.81 193 VAL A CA 1
ATOM 1443 C C . VAL A 1 193 ? -9.581 -1.921 14.569 1.00 92.81 193 VAL A C 1
ATOM 1445 O O . VAL A 1 193 ? -9.728 -0.756 14.207 1.00 92.81 193 VAL A O 1
ATOM 1448 N N . SER A 1 194 ? -8.571 -2.668 14.128 1.00 91.12 194 SER A N 1
ATOM 1449 C CA . SER A 1 194 ? -7.522 -2.183 13.228 1.00 91.12 194 SER A CA 1
ATOM 1450 C C . SER A 1 194 ? -7.609 -2.851 11.862 1.00 91.12 194 SER A C 1
ATOM 1452 O O . SER A 1 194 ? -7.549 -4.072 11.758 1.00 91.12 194 SER A O 1
ATOM 1454 N N . LEU A 1 195 ? -7.690 -2.054 10.804 1.00 91.19 195 LEU A N 1
ATOM 1455 C CA . LEU A 1 195 ? -7.472 -2.478 9.431 1.00 91.19 195 LEU A CA 1
ATOM 1456 C C . LEU A 1 195 ? -6.007 -2.208 9.058 1.00 91.19 195 LEU A C 1
ATOM 1458 O O . LEU A 1 195 ? -5.619 -1.091 8.703 1.00 91.19 195 LEU A O 1
ATOM 1462 N N . ALA A 1 196 ? -5.174 -3.238 9.167 1.00 87.81 196 ALA A N 1
ATOM 1463 C CA . ALA A 1 196 ? -3.735 -3.137 9.010 1.00 87.81 196 ALA A CA 1
ATOM 1464 C C . ALA A 1 196 ? -3.282 -3.431 7.572 1.00 87.81 196 ALA A C 1
ATOM 1466 O O . ALA A 1 196 ? -3.510 -4.514 7.043 1.00 87.81 196 ALA A O 1
ATOM 1467 N N . THR A 1 197 ? -2.567 -2.498 6.943 1.00 86.00 197 THR A N 1
ATOM 1468 C CA . THR A 1 197 ? -1.963 -2.699 5.612 1.00 86.00 197 THR A CA 1
ATOM 1469 C C . THR A 1 197 ? -0.580 -3.340 5.674 1.00 86.00 197 THR A C 1
ATOM 1471 O O . THR A 1 197 ? -0.116 -3.849 4.661 1.00 86.00 197 THR A O 1
ATOM 1474 N N . PHE A 1 198 ? 0.069 -3.352 6.845 1.00 85.62 198 PHE A N 1
ATOM 1475 C CA . PHE A 1 198 ? 1.326 -4.052 7.117 1.00 85.62 198 PHE A CA 1
ATOM 1476 C C . PHE A 1 198 ? 1.408 -4.511 8.585 1.00 85.62 198 PHE A C 1
ATOM 1478 O O . PHE A 1 198 ? 0.825 -3.880 9.470 1.00 85.62 198 PHE A O 1
ATOM 1485 N N . PRO A 1 199 ? 2.157 -5.589 8.875 1.00 85.38 199 PRO A N 1
ATOM 1486 C CA . PRO A 1 199 ? 2.217 -6.177 10.209 1.00 85.38 199 PRO A CA 1
ATOM 1487 C C . PRO A 1 199 ? 3.144 -5.396 11.150 1.00 85.38 199 PRO A C 1
ATOM 1489 O O . PRO A 1 199 ? 4.354 -5.613 11.163 1.00 85.38 199 PRO A O 1
ATOM 1492 N N . CYS A 1 200 ? 2.590 -4.482 11.947 1.00 82.94 200 CYS A N 1
ATOM 1493 C CA . CYS A 1 200 ? 3.382 -3.615 12.824 1.00 82.94 200 CYS A CA 1
ATOM 1494 C C . CYS A 1 200 ? 3.119 -3.797 14.321 1.00 82.94 200 CYS A C 1
ATOM 1496 O O . CYS A 1 200 ? 4.007 -3.511 15.108 1.00 82.94 200 CYS A O 1
ATOM 1498 N N . VAL A 1 201 ? 1.964 -4.267 14.776 1.00 82.50 201 VAL A N 1
ATOM 1499 C CA . VAL A 1 201 ? 1.662 -4.223 16.221 1.00 82.50 201 VAL A CA 1
ATOM 1500 C C . VAL A 1 201 ? 2.161 -5.465 16.961 1.00 82.50 201 VAL A C 1
ATOM 1502 O O . VAL A 1 201 ? 2.808 -5.350 18.007 1.00 82.50 201 VAL A O 1
ATOM 1505 N N . HIS A 1 202 ? 1.897 -6.648 16.405 1.00 86.94 202 HIS A N 1
ATOM 1506 C CA . HIS A 1 202 ? 2.227 -7.920 17.040 1.00 86.94 202 HIS A CA 1
ATOM 1507 C C . HIS A 1 202 ? 3.652 -8.367 16.690 1.00 86.94 202 HIS A C 1
ATOM 1509 O O . HIS A 1 202 ? 3.973 -8.530 15.510 1.00 86.94 202 HIS A O 1
ATOM 1515 N N . PRO A 1 203 ? 4.521 -8.581 17.693 1.00 89.00 203 PRO A N 1
ATOM 1516 C CA . PRO A 1 203 ? 5.875 -9.045 17.446 1.00 89.00 203 PRO A CA 1
ATOM 1517 C C . PRO A 1 203 ? 5.873 -10.496 16.958 1.00 89.00 203 PRO A C 1
ATOM 1519 O O . PRO A 1 203 ? 5.053 -11.304 17.387 1.00 89.00 203 PRO A O 1
ATOM 1522 N N . THR A 1 204 ? 6.806 -10.824 16.066 1.00 89.50 204 THR A N 1
ATOM 1523 C CA . THR A 1 204 ? 6.970 -12.171 15.503 1.00 89.50 204 THR A CA 1
ATOM 1524 C C . THR A 1 204 ? 8.439 -12.508 15.300 1.00 89.50 204 THR A C 1
ATOM 1526 O O . THR A 1 204 ? 9.285 -11.632 15.118 1.00 89.50 204 THR A O 1
ATOM 1529 N N . THR A 1 205 ? 8.729 -13.800 15.287 1.00 89.94 205 THR A N 1
ATOM 1530 C CA . THR A 1 205 ? 10.015 -14.387 14.923 1.00 89.94 205 THR A CA 1
ATOM 1531 C C . THR A 1 205 ? 10.176 -14.611 13.415 1.00 89.94 205 THR A C 1
ATOM 1533 O O . THR A 1 205 ? 11.285 -14.876 12.949 1.00 89.94 205 THR A O 1
ATOM 1536 N N . HIS A 1 206 ? 9.113 -14.456 12.617 1.00 87.69 206 HIS A N 1
ATOM 1537 C CA . HIS A 1 206 ? 9.115 -14.779 11.185 1.00 87.69 206 HIS A CA 1
ATOM 1538 C C . HIS A 1 206 ? 9.737 -13.689 10.297 1.00 87.69 206 HIS A C 1
ATOM 1540 O O . HIS A 1 206 ? 10.195 -13.980 9.189 1.00 87.69 206 HIS A O 1
ATOM 1546 N N . PHE A 1 207 ? 9.719 -12.427 10.729 1.00 88.25 207 PHE A N 1
ATOM 1547 C CA . PHE A 1 207 ? 10.219 -11.298 9.941 1.00 88.25 207 PHE A CA 1
ATOM 1548 C C . PHE A 1 207 ? 10.510 -10.070 10.796 1.00 88.25 207 PHE A C 1
ATOM 1550 O O . PHE A 1 207 ? 9.828 -9.869 11.797 1.00 88.25 207 PHE A O 1
ATOM 1557 N N . PRO A 1 208 ? 11.469 -9.214 10.399 1.00 88.19 208 PRO A N 1
ATOM 1558 C CA . PRO A 1 208 ? 11.768 -8.009 11.153 1.00 88.19 208 PRO A CA 1
ATOM 1559 C C . PRO A 1 208 ? 10.612 -7.017 11.055 1.00 88.19 208 PRO A C 1
ATOM 1561 O O . PRO A 1 208 ? 9.862 -7.008 10.078 1.00 88.19 208 PRO A O 1
ATOM 1564 N N . MET A 1 209 ? 10.533 -6.133 12.042 1.00 85.75 209 MET A N 1
ATOM 1565 C CA . MET A 1 209 ? 9.604 -5.018 12.074 1.00 85.75 209 MET A CA 1
ATOM 1566 C C . MET A 1 209 ? 9.613 -4.267 10.730 1.00 85.75 209 MET A C 1
ATOM 1568 O O . MET A 1 209 ? 10.665 -3.727 10.369 1.00 85.75 209 MET A O 1
ATOM 1572 N N . PRO A 1 210 ? 8.483 -4.182 9.993 1.00 84.69 210 PRO A N 1
ATOM 1573 C CA . PRO A 1 210 ? 8.465 -3.622 8.640 1.00 84.69 210 PRO A CA 1
ATOM 1574 C C . PRO A 1 210 ? 9.040 -2.207 8.518 1.00 84.69 210 PRO A C 1
ATOM 1576 O O . PRO A 1 210 ? 9.663 -1.883 7.512 1.00 84.69 210 PRO A O 1
ATOM 1579 N N . LEU A 1 211 ? 8.910 -1.393 9.571 1.00 76.81 211 LEU A N 1
ATOM 1580 C CA . LEU A 1 211 ? 9.429 -0.021 9.631 1.00 76.81 211 LEU A CA 1
ATOM 1581 C C . LEU A 1 211 ? 10.931 0.077 9.951 1.00 76.81 211 LEU A C 1
ATOM 1583 O O . LEU A 1 211 ? 11.510 1.152 9.834 1.00 76.81 211 LEU A O 1
ATOM 1587 N N . ALA A 1 212 ? 11.593 -1.017 10.344 1.00 67.06 212 ALA A N 1
ATOM 1588 C CA . ALA A 1 212 ? 13.026 -1.007 10.656 1.00 67.06 212 ALA A CA 1
ATOM 1589 C C . ALA A 1 212 ? 13.908 -0.882 9.398 1.00 67.06 212 ALA A C 1
ATOM 1591 O O . ALA A 1 212 ? 15.116 -0.649 9.492 1.00 67.06 212 ALA A O 1
ATOM 1592 N N . GLY A 1 213 ? 13.328 -1.084 8.209 1.00 64.94 213 GLY A N 1
ATOM 1593 C CA . GLY A 1 213 ? 13.990 -0.943 6.913 1.00 64.94 213 GLY A CA 1
ATOM 1594 C C . GLY A 1 213 ? 15.136 -1.929 6.654 1.00 64.94 213 GLY A C 1
ATOM 1595 O O . GLY A 1 213 ? 15.831 -1.803 5.641 1.00 64.94 213 GLY A O 1
ATOM 1596 N N . ARG A 1 214 ? 15.382 -2.895 7.544 1.00 64.69 214 ARG A N 1
ATOM 1597 C CA . ARG A 1 214 ? 16.451 -3.890 7.405 1.00 64.69 214 ARG A CA 1
ATOM 1598 C C . ARG A 1 214 ? 15.917 -5.189 6.789 1.00 64.69 214 ARG A C 1
ATOM 1600 O O . ARG A 1 214 ? 14.792 -5.576 7.095 1.00 64.69 214 ARG A O 1
ATOM 1607 N N . PRO A 1 215 ? 16.706 -5.859 5.928 1.00 62.09 215 PRO A N 1
ATOM 1608 C CA . PRO A 1 215 ? 16.366 -7.195 5.454 1.00 62.09 215 PRO A CA 1
ATOM 1609 C C . PRO A 1 215 ? 16.391 -8.207 6.610 1.00 62.09 215 PRO A C 1
ATOM 1611 O O . PRO A 1 215 ? 16.922 -7.914 7.682 1.00 62.09 215 PRO A O 1
ATOM 1614 N N . THR A 1 216 ? 15.815 -9.386 6.356 1.00 68.56 216 THR A N 1
ATOM 1615 C CA . THR A 1 216 ? 15.740 -10.548 7.264 1.00 68.56 216 THR A CA 1
ATOM 1616 C C . THR A 1 216 ? 16.976 -10.683 8.156 1.00 68.56 216 THR A C 1
ATOM 1618 O O . THR A 1 216 ? 18.099 -10.748 7.653 1.00 68.56 216 THR A O 1
ATOM 1621 N N . LEU A 1 217 ? 16.763 -10.713 9.470 1.00 73.62 217 LEU A N 1
ATOM 1622 C CA . LEU A 1 217 ? 17.810 -10.932 10.463 1.00 73.62 217 LEU A CA 1
ATOM 1623 C C . LEU A 1 217 ? 18.102 -12.434 10.561 1.00 73.62 217 LEU A C 1
ATOM 1625 O O . LEU A 1 217 ? 17.242 -13.264 10.274 1.00 73.62 217 LEU A O 1
ATOM 1629 N N . VAL A 1 218 ? 19.334 -12.781 10.941 1.00 73.19 218 VAL A N 1
ATOM 1630 C CA . VAL A 1 218 ? 19.817 -14.177 10.938 1.00 73.19 218 VAL A CA 1
ATOM 1631 C C . VAL A 1 218 ? 19.042 -15.051 11.927 1.00 73.19 218 VAL A C 1
ATOM 1633 O O . VAL A 1 218 ? 18.757 -16.207 11.631 1.00 73.19 218 VAL A O 1
ATOM 1636 N N . PHE A 1 219 ? 18.665 -14.495 13.080 1.00 81.62 219 PHE A N 1
ATOM 1637 C CA . PHE A 1 219 ? 17.970 -15.223 14.138 1.00 81.62 219 PHE A CA 1
ATOM 1638 C C . PHE A 1 219 ? 16.550 -14.692 14.343 1.00 81.62 219 PHE A C 1
ATOM 1640 O O . PHE A 1 219 ? 16.338 -13.482 14.413 1.00 81.62 219 PHE A O 1
ATOM 1647 N N . GLY A 1 220 ? 15.578 -15.597 14.498 1.00 81.50 220 GLY A N 1
ATOM 1648 C CA . GLY A 1 220 ? 14.163 -15.237 14.643 1.00 81.50 220 GLY A CA 1
ATOM 1649 C C . GLY A 1 220 ? 13.865 -14.362 15.866 1.00 81.50 220 GLY A C 1
ATOM 1650 O O . GLY A 1 220 ? 13.072 -13.433 15.778 1.00 81.50 220 GLY A O 1
ATOM 1651 N N . TRP A 1 221 ? 14.544 -14.560 16.995 1.00 84.62 221 TRP A N 1
ATOM 1652 C CA . TRP A 1 221 ? 14.350 -13.711 18.180 1.00 84.62 221 TRP A CA 1
ATOM 1653 C C . TRP A 1 221 ? 14.777 -12.248 17.943 1.00 84.62 221 TRP A C 1
ATOM 1655 O O . TRP A 1 221 ? 14.178 -11.333 18.506 1.00 84.62 221 TRP A O 1
ATOM 1665 N N . LEU A 1 222 ? 15.729 -11.991 17.033 1.00 87.00 222 LEU A N 1
ATOM 1666 C CA . LEU A 1 222 ? 16.094 -10.626 16.636 1.00 87.00 222 LEU A CA 1
ATOM 1667 C C . LEU A 1 222 ? 14.957 -9.927 15.881 1.00 87.00 222 LEU A C 1
ATOM 1669 O O . LEU A 1 222 ? 14.809 -8.706 15.978 1.00 87.00 222 LEU A O 1
ATOM 1673 N N . HIS A 1 223 ? 14.134 -10.680 15.143 1.00 89.31 223 HIS A N 1
ATOM 1674 C CA . HIS A 1 223 ? 12.916 -10.138 14.551 1.00 89.31 223 HIS A CA 1
ATOM 1675 C C . HIS A 1 223 ? 11.969 -9.648 15.638 1.00 89.31 223 HIS A C 1
ATOM 1677 O O . HIS A 1 223 ? 11.553 -8.494 15.591 1.00 89.31 223 HIS A O 1
ATOM 1683 N N . TRP A 1 224 ? 11.726 -10.459 16.664 1.00 88.81 224 TRP A N 1
ATOM 1684 C CA . TRP A 1 224 ? 10.868 -10.084 17.783 1.00 88.81 224 TRP A CA 1
ATOM 1685 C C . TRP A 1 224 ? 11.378 -8.814 18.483 1.00 88.81 224 TRP A C 1
ATOM 1687 O O . TRP A 1 224 ? 10.627 -7.851 18.653 1.00 88.81 224 TRP A O 1
ATOM 1697 N N . ILE A 1 225 ? 12.682 -8.749 18.776 1.00 87.94 225 ILE A N 1
ATOM 1698 C CA . ILE A 1 225 ? 13.316 -7.564 19.378 1.00 87.94 225 ILE A CA 1
ATOM 1699 C C . ILE A 1 225 ? 13.145 -6.325 18.502 1.00 87.94 225 ILE A C 1
ATOM 1701 O O . ILE A 1 225 ? 12.925 -5.235 19.021 1.00 87.94 225 ILE A O 1
ATOM 1705 N N . SER A 1 226 ? 13.199 -6.456 17.175 1.00 88.06 226 SER A N 1
ATOM 1706 C CA . SER A 1 226 ? 13.019 -5.297 16.297 1.00 88.06 226 SER A CA 1
ATOM 1707 C C . SER A 1 226 ? 11.639 -4.635 16.448 1.00 88.06 226 SER A C 1
ATOM 1709 O O . SER A 1 226 ? 11.541 -3.416 16.297 1.00 88.06 226 SER A O 1
ATOM 1711 N N . PHE A 1 227 ? 10.591 -5.392 16.807 1.00 89.56 227 PHE A N 1
ATOM 1712 C CA . PHE A 1 227 ? 9.274 -4.826 17.121 1.00 89.56 227 PHE A CA 1
ATOM 1713 C C . PHE A 1 227 ? 9.305 -4.046 18.430 1.00 89.56 227 PHE A C 1
ATOM 1715 O O . PHE A 1 227 ? 8.802 -2.921 18.442 1.00 89.56 227 PHE A O 1
ATOM 1722 N N . LEU A 1 228 ? 9.906 -4.629 19.475 1.00 88.88 228 LEU A N 1
ATOM 1723 C CA . LEU A 1 228 ? 10.076 -4.003 20.786 1.00 88.88 228 LEU A CA 1
ATOM 1724 C C . LEU A 1 228 ? 10.864 -2.696 20.666 1.00 88.88 228 LEU A C 1
ATOM 1726 O O . LEU A 1 228 ? 10.383 -1.654 21.092 1.00 88.88 228 LEU A O 1
ATOM 1730 N N . VAL A 1 229 ? 12.040 -2.738 20.032 1.00 85.44 229 VAL A N 1
ATOM 1731 C CA . VAL A 1 229 ? 12.906 -1.564 19.851 1.00 85.44 229 VAL A CA 1
ATOM 1732 C C . VAL A 1 229 ? 12.153 -0.457 19.126 1.00 85.44 229 VAL A C 1
ATOM 1734 O O . VAL A 1 229 ? 12.176 0.687 19.565 1.00 85.44 229 VAL A O 1
ATOM 1737 N N . ARG A 1 230 ? 11.444 -0.771 18.037 1.00 84.62 230 ARG A N 1
ATOM 1738 C CA . ARG A 1 230 ? 10.687 0.247 17.303 1.00 84.62 230 ARG A CA 1
ATOM 1739 C C . ARG A 1 230 ? 9.542 0.834 18.131 1.00 84.62 230 ARG A C 1
ATOM 1741 O O . ARG A 1 230 ? 9.367 2.044 18.073 1.00 84.62 230 ARG A O 1
ATOM 1748 N N . GLU A 1 231 ? 8.788 0.031 18.884 1.00 85.81 231 GLU A N 1
ATOM 1749 C CA . GLU A 1 231 ? 7.708 0.555 19.740 1.00 85.81 231 GLU A CA 1
ATOM 1750 C C . GLU A 1 231 ? 8.257 1.392 20.891 1.00 85.81 231 GLU A C 1
ATOM 1752 O O . GLU A 1 231 ? 7.708 2.444 21.199 1.00 85.81 231 GLU A O 1
ATOM 1757 N N . LEU A 1 232 ? 9.382 0.984 21.478 1.00 86.81 232 LEU A N 1
ATOM 1758 C CA . LEU A 1 232 ? 10.061 1.762 22.506 1.00 86.81 232 LEU A CA 1
ATOM 1759 C C . LEU A 1 232 ? 10.536 3.112 21.955 1.00 86.81 232 LEU A C 1
ATOM 1761 O O . LEU A 1 232 ? 10.323 4.145 22.585 1.00 86.81 232 LEU A O 1
ATOM 1765 N N . LEU A 1 233 ? 11.137 3.131 20.760 1.00 81.50 233 LEU A N 1
ATOM 1766 C CA . LEU A 1 233 ? 11.523 4.381 20.102 1.00 81.50 233 LEU A CA 1
ATOM 1767 C C . LEU A 1 233 ? 10.291 5.238 19.786 1.00 81.50 233 LEU A C 1
ATOM 1769 O O . LEU A 1 233 ? 10.338 6.446 19.991 1.00 81.50 233 LEU A O 1
ATOM 1773 N N . PHE A 1 234 ? 9.186 4.639 19.337 1.00 80.31 234 PHE A N 1
ATOM 1774 C CA . PHE A 1 234 ? 7.934 5.361 19.102 1.00 80.31 234 PHE A CA 1
ATOM 1775 C C . PHE A 1 234 ? 7.416 5.997 20.398 1.00 80.31 234 PHE A C 1
ATOM 1777 O O . PHE A 1 234 ? 7.155 7.195 20.429 1.00 80.31 234 PHE A O 1
ATOM 1784 N N . TRP A 1 235 ? 7.377 5.239 21.494 1.00 84.38 235 TRP A N 1
ATOM 1785 C CA . TRP A 1 235 ? 7.002 5.729 22.819 1.00 84.38 235 TRP A CA 1
ATOM 1786 C C . TRP A 1 235 ? 7.887 6.884 23.300 1.00 84.38 235 TRP A C 1
ATOM 1788 O O . TRP A 1 235 ? 7.367 7.896 23.762 1.00 84.38 235 TRP A O 1
ATOM 1798 N N . LEU A 1 236 ? 9.211 6.768 23.156 1.00 81.19 236 LEU A N 1
ATOM 1799 C CA . LEU A 1 236 ? 10.166 7.791 23.589 1.00 81.19 236 LEU A CA 1
ATOM 1800 C C . LEU A 1 236 ? 10.105 9.058 22.724 1.00 81.19 236 LEU A C 1
ATOM 1802 O O . LEU A 1 236 ? 10.062 10.168 23.253 1.00 81.19 236 LEU A O 1
ATOM 1806 N N . PHE A 1 237 ? 10.096 8.915 21.396 1.00 72.06 237 PHE A N 1
ATOM 1807 C CA . PHE A 1 237 ? 10.162 10.055 20.477 1.00 72.06 237 PHE A CA 1
ATOM 1808 C C . PHE A 1 237 ? 8.820 10.751 20.269 1.00 72.06 237 PHE A C 1
ATOM 1810 O O . PHE A 1 237 ? 8.803 11.952 20.001 1.00 72.06 237 PHE A O 1
ATOM 1817 N N . LEU A 1 238 ? 7.707 10.025 20.388 1.00 75.56 238 LEU A N 1
ATOM 1818 C CA . LEU A 1 238 ? 6.358 10.566 20.231 1.00 75.56 238 LEU A CA 1
ATOM 1819 C C . LEU A 1 238 ? 5.650 10.710 21.583 1.00 75.56 238 LEU A C 1
ATOM 1821 O O . LEU A 1 238 ? 4.446 10.935 21.614 1.00 75.56 238 LEU A O 1
ATOM 1825 N N . ALA A 1 239 ? 6.377 10.670 22.705 1.00 79.81 239 ALA A N 1
ATOM 1826 C CA . ALA A 1 239 ? 5.815 10.926 24.031 1.00 79.81 239 ALA A CA 1
ATOM 1827 C C . ALA A 1 239 ? 5.042 12.256 24.084 1.00 79.81 239 ALA A C 1
ATOM 1829 O O . ALA A 1 239 ? 3.970 12.320 24.679 1.00 79.81 239 ALA A O 1
ATOM 1830 N N . SER A 1 240 ? 5.548 13.309 23.430 1.00 80.31 240 SER A N 1
ATOM 1831 C CA . SER A 1 240 ? 4.875 14.613 23.348 1.00 80.31 240 SER A CA 1
ATOM 1832 C C . SER A 1 240 ? 3.570 14.555 22.551 1.00 80.31 240 SER A C 1
ATOM 1834 O O . SER A 1 240 ? 2.584 15.163 22.969 1.00 80.31 240 SER A O 1
ATOM 1836 N N . LEU A 1 241 ? 3.546 13.799 21.447 1.00 83.06 241 LEU A N 1
ATOM 1837 C CA . LEU A 1 241 ? 2.344 13.533 20.660 1.00 83.06 241 LEU A CA 1
ATOM 1838 C C . LEU A 1 241 ? 1.330 12.739 21.485 1.00 83.06 241 LEU A C 1
ATOM 1840 O O . LEU A 1 241 ? 0.195 13.176 21.630 1.00 83.06 241 LEU A O 1
ATOM 1844 N N . ILE A 1 242 ? 1.755 11.621 22.080 1.00 85.94 242 ILE A N 1
ATOM 1845 C CA . ILE A 1 242 ? 0.921 10.762 22.928 1.00 85.94 242 ILE A CA 1
ATOM 1846 C C . ILE A 1 242 ? 0.303 11.591 24.057 1.00 85.94 242 ILE A C 1
ATOM 1848 O O . ILE A 1 242 ? -0.908 11.564 24.252 1.00 85.94 242 ILE A O 1
ATOM 1852 N N . GLN A 1 243 ? 1.112 12.386 24.761 1.00 86.81 243 GLN A N 1
ATOM 1853 C CA . GLN A 1 243 ? 0.638 13.287 25.811 1.00 86.81 243 GLN A CA 1
ATOM 1854 C C . GLN A 1 243 ? -0.337 14.339 25.282 1.00 86.81 243 GLN A C 1
ATOM 1856 O O . GLN A 1 243 ? -1.344 14.613 25.932 1.00 86.81 243 GLN A O 1
ATOM 1861 N N . GLY A 1 244 ? -0.048 14.938 24.124 1.00 87.12 244 GLY A N 1
ATOM 1862 C CA . GLY A 1 244 ? -0.933 15.893 23.465 1.00 87.12 244 GLY A CA 1
ATOM 1863 C C . GLY A 1 244 ? -2.297 15.281 23.160 1.00 87.12 244 GLY A C 1
ATOM 1864 O O . GLY A 1 244 ? -3.313 15.830 23.580 1.00 87.12 244 GLY A O 1
ATOM 1865 N N . CYS A 1 245 ? -2.320 14.104 22.536 1.00 88.75 245 CYS A N 1
ATOM 1866 C CA . CYS A 1 245 ? -3.546 13.372 22.234 1.00 88.75 245 CYS A CA 1
ATOM 1867 C C . CYS A 1 245 ? -4.283 12.923 23.505 1.00 88.75 245 CYS A C 1
ATOM 1869 O O . CYS A 1 245 ? -5.502 13.038 23.557 1.00 88.75 245 CYS A O 1
ATOM 1871 N N . CYS A 1 246 ? -3.583 12.472 24.555 1.00 90.25 246 CYS A N 1
ATOM 1872 C CA . CYS A 1 246 ? -4.199 12.162 25.851 1.00 90.25 246 CYS A CA 1
ATOM 1873 C C . CYS A 1 246 ? -4.876 13.395 26.470 1.00 90.25 246 CYS A C 1
ATOM 1875 O O . CYS A 1 246 ? -5.998 13.287 26.961 1.00 90.25 246 CYS A O 1
ATOM 1877 N N . ARG A 1 247 ? -4.225 14.569 26.420 1.00 89.69 247 ARG A N 1
ATOM 1878 C CA . ARG A 1 247 ? -4.794 15.836 26.911 1.00 89.69 247 ARG A CA 1
ATOM 1879 C C . ARG A 1 247 ? -6.019 16.259 26.104 1.00 89.69 247 ARG A C 1
ATOM 1881 O O . ARG A 1 247 ? -7.049 16.541 26.712 1.00 89.69 247 ARG A O 1
ATOM 1888 N N . ALA A 1 248 ? -5.932 16.241 24.773 1.00 86.81 248 ALA A N 1
ATOM 1889 C CA . ALA A 1 248 ? -7.059 16.535 23.882 1.00 86.81 248 ALA A CA 1
ATOM 1890 C C . ALA A 1 248 ? -8.241 15.584 24.153 1.00 86.81 248 ALA A C 1
ATOM 1892 O O . ALA A 1 248 ? -9.369 16.003 24.410 1.00 86.81 248 ALA A O 1
ATOM 1893 N N . ALA A 1 249 ? -7.951 14.286 24.266 1.00 86.50 249 ALA A N 1
ATOM 1894 C CA . ALA A 1 249 ? -8.924 13.259 24.614 1.00 86.50 249 ALA A CA 1
ATOM 1895 C C . ALA A 1 249 ? -9.345 13.262 26.086 1.00 86.50 249 ALA A C 1
ATOM 1897 O O . ALA A 1 249 ? -10.194 12.457 26.451 1.00 86.50 249 ALA A O 1
ATOM 1898 N N . ARG A 1 250 ? -8.795 14.126 26.948 1.00 88.25 250 ARG A N 1
ATOM 1899 C CA . ARG A 1 250 ? -9.054 14.145 28.400 1.00 88.25 250 ARG A CA 1
ATOM 1900 C C . ARG A 1 250 ? -8.988 12.745 29.039 1.00 88.25 250 ARG A C 1
ATOM 1902 O O . ARG A 1 250 ? -9.805 12.411 29.891 1.00 88.25 250 ARG A O 1
ATOM 1909 N N . VAL A 1 251 ? -8.039 11.917 28.598 1.00 88.56 251 VAL A N 1
ATOM 1910 C CA . VAL A 1 251 ? -7.775 10.571 29.133 1.00 88.56 251 VAL A CA 1
ATOM 1911 C C . VAL A 1 251 ? -6.428 10.584 29.847 1.00 88.56 251 VAL A C 1
ATOM 1913 O O . VAL A 1 251 ? -5.480 11.226 29.395 1.00 88.56 251 VAL A O 1
ATOM 1916 N N . GLN A 1 252 ? -6.320 9.847 30.953 1.00 88.50 252 GLN A N 1
ATOM 1917 C CA . GLN A 1 252 ? -5.039 9.657 31.629 1.00 88.50 252 GLN A CA 1
ATOM 1918 C C . GLN A 1 252 ? -4.023 8.968 30.708 1.00 88.50 252 GLN A C 1
ATOM 1920 O O . GLN A 1 252 ? -4.321 7.960 30.056 1.00 88.50 252 GLN A O 1
ATOM 1925 N N . MET A 1 253 ? -2.794 9.483 30.693 1.00 88.25 253 MET A N 1
ATOM 1926 C CA . MET A 1 253 ? -1.682 8.851 29.985 1.00 88.25 253 MET A CA 1
ATOM 1927 C C . MET A 1 253 ? -1.481 7.409 30.475 1.00 88.25 253 MET A C 1
ATOM 1929 O O . MET A 1 253 ? -1.812 7.072 31.611 1.00 88.25 253 MET A O 1
ATOM 19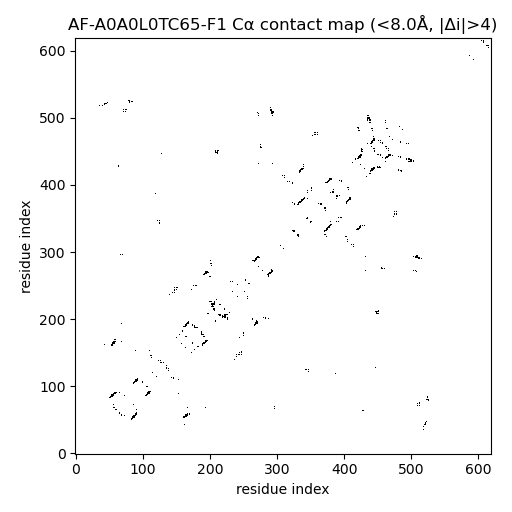33 N N . TRP A 1 254 ? -0.961 6.536 29.610 1.00 88.94 254 TRP A N 1
ATOM 1934 C CA . TRP A 1 254 ? -0.544 5.206 30.051 1.00 88.94 254 TRP A CA 1
ATOM 1935 C C . TRP A 1 254 ? 0.522 5.312 31.152 1.00 88.94 254 TRP A C 1
ATOM 1937 O O . TRP A 1 254 ? 1.435 6.129 31.017 1.00 88.94 254 TRP A O 1
ATOM 1947 N N . PRO A 1 255 ? 0.442 4.483 32.210 1.00 87.69 255 PRO A N 1
ATOM 1948 C CA . PRO A 1 255 ? 1.394 4.533 33.319 1.00 87.69 255 PRO A CA 1
ATOM 1949 C C . PRO A 1 255 ? 2.802 4.087 32.906 1.00 87.69 255 PRO A C 1
ATOM 1951 O O . PRO A 1 255 ? 3.776 4.459 33.548 1.00 87.69 255 PRO A O 1
ATOM 1954 N N . SER A 1 256 ? 2.921 3.299 31.834 1.00 89.69 256 SER A N 1
ATOM 1955 C CA . SER A 1 256 ? 4.194 2.801 31.319 1.00 89.69 256 SER A CA 1
ATOM 1956 C C . SER A 1 256 ? 4.110 2.474 29.827 1.00 89.69 256 SER A C 1
ATOM 1958 O O . SER A 1 256 ? 3.020 2.299 29.269 1.00 89.69 256 SER A O 1
ATOM 1960 N N . PHE A 1 257 ? 5.279 2.315 29.201 1.00 89.06 257 PHE A N 1
ATOM 1961 C CA . PHE A 1 257 ? 5.417 1.765 27.850 1.00 89.06 257 PHE A CA 1
ATOM 1962 C C . PHE A 1 257 ? 4.682 0.423 27.699 1.00 89.06 257 PHE A C 1
ATOM 1964 O O . PHE A 1 257 ? 3.977 0.195 26.718 1.00 89.06 257 PHE A O 1
ATOM 1971 N N . TRP A 1 258 ? 4.789 -0.452 28.701 1.00 89.69 258 TRP A N 1
ATOM 1972 C CA . TRP A 1 258 ? 4.170 -1.777 28.686 1.00 89.69 258 TRP A CA 1
ATOM 1973 C C . TRP A 1 258 ? 2.648 -1.712 28.685 1.00 89.69 258 TRP A C 1
ATOM 1975 O O . TRP A 1 258 ? 2.008 -2.478 27.967 1.00 89.69 258 TRP A O 1
ATOM 1985 N N . ALA A 1 259 ? 2.059 -0.774 29.432 1.00 89.94 259 ALA A N 1
ATOM 1986 C CA . ALA A 1 259 ? 0.618 -0.553 29.405 1.00 89.94 259 ALA A CA 1
ATOM 1987 C C . ALA A 1 259 ? 0.152 -0.059 28.026 1.00 89.94 259 ALA A C 1
ATOM 1989 O O . ALA A 1 259 ? -0.830 -0.580 27.498 1.00 89.94 259 ALA A O 1
ATOM 1990 N N . TYR A 1 260 ? 0.890 0.878 27.422 1.00 89.38 260 TYR A N 1
ATOM 1991 C CA . TYR A 1 260 ? 0.634 1.366 26.063 1.00 89.38 260 TYR A CA 1
ATOM 1992 C C . TYR A 1 260 ? 0.708 0.241 25.027 1.00 89.38 260 TYR A C 1
ATOM 1994 O O . TYR A 1 260 ? -0.253 -0.012 24.298 1.00 89.38 260 TYR A O 1
ATOM 2002 N N . TRP A 1 261 ? 1.822 -0.491 24.999 1.00 88.94 261 TRP A N 1
ATOM 2003 C CA . TRP A 1 261 ? 2.041 -1.534 24.005 1.00 88.94 261 TRP A CA 1
ATOM 2004 C C . TRP A 1 261 ? 1.116 -2.742 24.209 1.00 88.94 261 TRP A C 1
ATOM 2006 O O . TRP A 1 261 ? 0.732 -3.410 23.248 1.00 88.94 261 TRP A O 1
ATOM 2016 N N . ARG A 1 262 ? 0.710 -3.031 25.452 1.00 87.50 262 ARG A N 1
ATOM 2017 C CA . ARG A 1 262 ? -0.333 -4.022 25.748 1.00 87.50 262 ARG A CA 1
ATOM 2018 C C . ARG A 1 262 ? -1.674 -3.604 25.151 1.00 87.50 262 ARG A C 1
ATOM 2020 O O . ARG A 1 262 ? -2.307 -4.435 24.514 1.00 87.50 262 ARG A O 1
ATOM 2027 N N . ASP A 1 263 ? -2.105 -2.362 25.350 1.00 87.19 263 ASP A N 1
ATOM 2028 C CA . ASP A 1 263 ? -3.411 -1.908 24.862 1.00 87.19 263 ASP A CA 1
ATOM 2029 C C . ASP A 1 263 ? -3.456 -1.851 23.328 1.00 87.19 263 ASP A C 1
ATOM 2031 O O . ASP A 1 263 ? -4.440 -2.294 22.741 1.00 87.19 263 ASP A O 1
ATOM 2035 N N . LEU A 1 264 ? -2.364 -1.446 22.666 1.00 86.88 264 LEU A N 1
ATOM 2036 C CA . LEU A 1 264 ? -2.246 -1.565 21.206 1.00 86.88 264 LEU A CA 1
ATOM 2037 C C . LEU A 1 264 ? -2.435 -3.009 20.720 1.00 86.88 264 LEU A C 1
ATOM 2039 O O . LEU A 1 264 ? -3.127 -3.242 19.733 1.00 86.88 264 LEU A O 1
ATOM 2043 N N . ARG A 1 265 ? -1.834 -3.982 21.417 1.00 86.69 265 ARG A N 1
ATOM 2044 C CA . ARG A 1 265 ? -1.927 -5.412 21.078 1.00 86.69 265 ARG A CA 1
ATOM 2045 C C . ARG A 1 265 ? -3.273 -6.050 21.434 1.00 86.69 265 ARG A C 1
ATOM 2047 O O . ARG A 1 265 ? -3.514 -7.170 21.006 1.00 86.69 265 ARG A O 1
ATOM 2054 N N . LYS A 1 266 ? -4.134 -5.390 22.213 1.00 84.00 266 LYS A N 1
ATOM 2055 C CA . LYS A 1 266 ? -5.492 -5.886 22.503 1.00 84.00 266 LYS A CA 1
ATOM 2056 C C . LYS A 1 266 ? -6.481 -5.598 21.378 1.00 84.00 266 LYS A C 1
ATOM 2058 O O . LYS A 1 266 ? -7.523 -6.240 21.324 1.00 84.00 266 LYS A O 1
ATOM 2063 N N . MET A 1 267 ? -6.185 -4.623 20.523 1.00 85.62 267 MET A N 1
ATOM 2064 C CA . MET A 1 267 ? -7.061 -4.242 19.422 1.00 85.62 267 MET A CA 1
ATOM 2065 C C . MET A 1 267 ? -7.105 -5.361 18.366 1.00 85.62 267 MET A C 1
ATOM 2067 O O . MET A 1 267 ? -6.046 -5.692 17.822 1.00 85.62 267 MET A O 1
ATOM 2071 N N . PRO A 1 268 ? -8.287 -5.923 18.044 1.00 87.31 268 PRO A N 1
ATOM 2072 C CA . PRO A 1 268 ? -8.432 -6.908 16.974 1.00 87.31 268 PRO A CA 1
ATOM 2073 C C . PRO A 1 268 ? -7.959 -6.338 15.635 1.00 87.31 268 PRO A C 1
ATOM 2075 O O . PRO A 1 268 ? -8.194 -5.161 15.356 1.00 87.31 268 PRO A O 1
ATOM 2078 N N . GLN A 1 269 ? -7.305 -7.154 14.804 1.00 85.88 269 GLN A N 1
ATOM 2079 C CA . GLN A 1 269 ? -6.702 -6.693 13.549 1.00 85.88 269 GLN A CA 1
ATOM 2080 C C . GLN A 1 269 ? -7.167 -7.522 12.359 1.00 85.88 269 GLN A C 1
ATOM 2082 O O . GLN A 1 269 ? -7.162 -8.745 12.426 1.00 85.88 269 GLN A O 1
ATOM 2087 N N . PHE A 1 270 ? -7.489 -6.847 11.261 1.00 88.25 270 PHE A N 1
ATOM 2088 C CA . PHE A 1 270 ? -7.626 -7.438 9.937 1.00 88.25 270 PHE A CA 1
ATOM 2089 C C . PHE A 1 270 ? -6.458 -6.989 9.076 1.00 88.25 270 PHE A C 1
ATOM 2091 O O . PHE A 1 270 ? -6.218 -5.790 8.919 1.00 88.25 270 PHE A O 1
ATOM 2098 N N . PHE A 1 271 ? -5.739 -7.936 8.485 1.00 87.31 271 PHE A N 1
ATOM 2099 C CA . PHE A 1 271 ? -4.615 -7.633 7.610 1.00 87.31 271 PHE A CA 1
ATOM 2100 C C . PHE A 1 271 ? -5.110 -7.504 6.168 1.00 87.31 271 PHE A C 1
ATOM 2102 O O . PHE A 1 271 ? -5.369 -8.497 5.493 1.00 87.31 271 PHE A O 1
ATOM 2109 N N . ALA A 1 272 ? -5.225 -6.269 5.676 1.00 87.38 272 ALA A N 1
ATOM 2110 C CA . ALA A 1 272 ? -5.711 -5.920 4.337 1.00 87.38 272 ALA A CA 1
ATOM 2111 C C . ALA A 1 272 ? -4.687 -6.240 3.232 1.00 87.38 272 ALA A C 1
ATOM 2113 O O . ALA A 1 272 ? -4.270 -5.381 2.450 1.00 87.38 272 ALA A O 1
ATOM 2114 N N . MET A 1 273 ? -4.230 -7.485 3.195 1.00 84.38 273 MET A N 1
ATOM 2115 C CA . MET A 1 273 ? -3.175 -7.970 2.327 1.00 84.38 273 MET A CA 1
ATOM 2116 C C . MET A 1 273 ? -3.359 -9.452 1.998 1.00 84.38 273 MET A C 1
ATOM 2118 O O . MET A 1 273 ? -3.984 -10.200 2.742 1.00 84.38 273 MET A O 1
ATOM 2122 N N . SER A 1 274 ? -2.760 -9.884 0.890 1.00 88.25 274 SER A N 1
ATOM 2123 C CA . SER A 1 274 ? -2.848 -11.278 0.459 1.00 88.25 274 SER A CA 1
ATOM 2124 C C . SER A 1 274 ? -1.959 -12.217 1.299 1.00 88.25 274 SER A C 1
ATOM 2126 O O . SER A 1 274 ? -0.753 -11.947 1.441 1.00 88.25 274 SER A O 1
ATOM 2128 N N . PRO A 1 275 ? -2.486 -13.386 1.723 1.00 88.31 275 PRO A N 1
ATOM 2129 C CA . PRO A 1 275 ? -1.706 -14.501 2.269 1.00 88.31 275 PRO A CA 1
ATOM 2130 C C . PRO A 1 275 ? -0.584 -14.981 1.341 1.00 88.31 275 PRO A C 1
ATOM 2132 O O . PRO A 1 275 ? 0.408 -15.554 1.799 1.00 88.31 275 PRO A O 1
ATOM 2135 N N . THR A 1 276 ? -0.735 -14.778 0.026 1.00 88.69 276 THR A N 1
ATOM 2136 C CA . THR A 1 276 ? 0.283 -15.116 -0.976 1.00 88.69 276 THR A CA 1
ATOM 2137 C C . THR A 1 276 ? 1.560 -14.302 -0.770 1.00 88.69 276 THR A C 1
ATOM 2139 O O . THR A 1 276 ? 2.653 -14.801 -1.044 1.00 88.69 276 THR A O 1
ATOM 2142 N N . LEU A 1 277 ? 1.444 -13.065 -0.273 1.00 87.44 277 LEU A N 1
ATOM 2143 C CA . LEU A 1 277 ? 2.580 -12.167 -0.074 1.00 87.44 277 LEU A CA 1
ATOM 2144 C C . LEU A 1 277 ? 3.170 -12.262 1.340 1.00 87.44 277 LEU A C 1
ATOM 2146 O O . LEU A 1 277 ? 4.389 -12.362 1.502 1.00 87.44 277 LEU A O 1
ATOM 2150 N N . CYS A 1 278 ? 2.323 -12.242 2.367 1.00 86.31 278 CYS A N 1
ATOM 2151 C CA . CYS A 1 278 ? 2.725 -12.562 3.733 1.00 86.31 278 CYS A CA 1
ATOM 2152 C C . CYS A 1 278 ? 1.571 -13.253 4.436 1.00 86.31 278 CYS A C 1
ATOM 2154 O O . CYS A 1 278 ? 0.490 -12.690 4.550 1.00 86.31 278 CYS A O 1
ATOM 2156 N N . ARG A 1 279 ? 1.839 -14.446 4.960 1.00 86.56 279 ARG A N 1
ATOM 2157 C CA . ARG A 1 279 ? 0.912 -15.120 5.860 1.00 86.56 279 ARG A CA 1
ATOM 2158 C C . ARG A 1 279 ? 1.008 -14.513 7.250 1.00 86.56 279 ARG A C 1
ATOM 2160 O O . ARG A 1 279 ? 2.101 -14.115 7.672 1.00 86.56 279 ARG A O 1
ATOM 2167 N N . VAL A 1 280 ? -0.116 -14.516 7.955 1.00 82.31 280 VAL A N 1
ATOM 2168 C CA . VAL A 1 280 ? -0.156 -14.298 9.402 1.00 82.31 280 VAL A CA 1
ATOM 2169 C C . VAL A 1 280 ? 0.808 -15.281 10.095 1.00 82.31 280 VAL A C 1
ATOM 2171 O O . VAL A 1 280 ? 0.738 -16.486 9.830 1.00 82.31 280 VAL A O 1
ATOM 2174 N N . PRO A 1 281 ? 1.750 -14.793 10.923 1.00 86.31 281 PRO A N 1
ATOM 2175 C CA . PRO A 1 281 ? 2.645 -15.644 11.699 1.00 86.31 281 PRO A CA 1
ATOM 2176 C C . PRO A 1 281 ? 1.916 -16.589 12.649 1.00 86.31 281 PRO A C 1
ATOM 2178 O O . PRO A 1 281 ? 0.922 -16.224 13.269 1.00 86.31 281 PRO A O 1
ATOM 2181 N N . THR A 1 282 ? 2.465 -17.788 12.826 1.00 84.75 282 THR A N 1
ATOM 2182 C CA . THR A 1 282 ? 1.919 -18.797 13.747 1.00 84.75 282 THR A CA 1
ATOM 2183 C C . THR A 1 282 ? 2.193 -18.479 15.218 1.00 84.75 282 THR A C 1
ATOM 2185 O O . THR A 1 282 ? 1.592 -19.092 16.090 1.00 84.75 282 THR A O 1
ATOM 2188 N N . ASP A 1 283 ? 3.110 -17.548 15.507 1.00 85.62 283 ASP A N 1
ATOM 2189 C CA . ASP A 1 283 ? 3.485 -17.123 16.862 1.00 85.62 283 ASP A CA 1
ATOM 2190 C C . ASP A 1 283 ? 2.698 -15.901 17.374 1.00 85.62 283 ASP A C 1
ATOM 2192 O O . ASP A 1 283 ? 3.005 -15.358 18.444 1.00 85.62 283 ASP A O 1
ATOM 2196 N N . TRP A 1 284 ? 1.685 -15.468 16.622 1.00 83.69 284 TRP A N 1
ATOM 2197 C CA . TRP A 1 284 ? 0.731 -14.448 17.043 1.00 83.69 284 TRP A CA 1
ATOM 2198 C C . TRP A 1 284 ? -0.408 -15.043 17.871 1.00 83.69 284 TRP A C 1
ATOM 2200 O O . TRP A 1 284 ? -0.787 -16.196 17.665 1.00 83.69 284 TRP A O 1
ATOM 2210 N N . PRO A 1 285 ? -0.960 -14.280 18.832 1.00 71.00 285 PRO A N 1
ATOM 2211 C CA . PRO A 1 285 ? -2.014 -14.800 19.684 1.00 71.00 285 PRO A CA 1
ATOM 2212 C C . PRO A 1 285 ? -3.305 -15.048 18.879 1.00 71.00 285 PRO A C 1
ATOM 2214 O O . PRO A 1 285 ? -3.583 -14.292 17.949 1.00 71.00 285 PRO A O 1
ATOM 2217 N N . PRO A 1 286 ? -4.139 -16.035 19.259 1.00 61.12 286 PRO A N 1
ATOM 2218 C CA . PRO A 1 286 ? -5.361 -16.379 18.522 1.00 61.12 286 PRO A CA 1
ATOM 2219 C C . PRO A 1 286 ? -6.345 -15.214 18.323 1.00 61.12 286 PRO A C 1
ATOM 2221 O O . PRO A 1 286 ? -6.989 -15.145 17.284 1.00 61.12 286 PRO A O 1
ATOM 2224 N N . HIS A 1 287 ? -6.417 -14.273 19.277 1.00 54.53 287 HIS A N 1
ATOM 2225 C CA . HIS A 1 287 ? -7.251 -13.061 19.209 1.00 54.53 287 HIS A CA 1
ATOM 2226 C C . HIS A 1 287 ? -6.649 -11.918 18.370 1.00 54.53 287 HIS A C 1
ATOM 2228 O O . HIS A 1 287 ? -7.350 -10.954 18.061 1.00 54.53 287 HIS A O 1
ATOM 2234 N N . ALA A 1 288 ? -5.382 -12.010 17.938 1.00 53.84 288 ALA A N 1
ATOM 2235 C CA . ALA A 1 288 ? -4.837 -11.183 16.847 1.00 53.84 288 ALA A CA 1
ATOM 2236 C C . ALA A 1 288 ? -5.364 -11.680 15.485 1.00 53.84 288 ALA A C 1
ATOM 2238 O O . ALA A 1 288 ? -4.626 -11.790 14.508 1.00 53.84 288 ALA A O 1
ATOM 2239 N N . THR A 1 289 ? -6.643 -12.060 15.498 1.00 50.84 289 THR A N 1
ATOM 2240 C CA . THR A 1 289 ? -7.293 -13.077 14.685 1.00 50.84 289 THR A CA 1
ATOM 2241 C C . THR A 1 289 ? -6.982 -12.908 13.213 1.00 50.84 289 THR A C 1
ATOM 2243 O O . THR A 1 289 ? -7.161 -11.835 12.648 1.00 50.84 289 THR A O 1
ATOM 2246 N N . ALA A 1 290 ? -6.508 -13.998 12.617 1.00 52.38 290 ALA A N 1
ATOM 2247 C CA . ALA A 1 290 ? -5.919 -14.102 11.293 1.00 52.38 290 ALA A CA 1
ATOM 2248 C C . ALA A 1 290 ? -6.927 -13.940 10.141 1.00 52.38 290 ALA A C 1
ATOM 2250 O O . ALA A 1 290 ? -7.004 -14.798 9.266 1.00 52.38 290 ALA A O 1
ATOM 2251 N N . PHE A 1 291 ? -7.673 -12.840 10.114 1.00 59.69 291 PHE A N 1
ATOM 2252 C CA . PHE A 1 291 ? -8.381 -12.439 8.911 1.00 59.69 291 PHE A CA 1
ATOM 2253 C C . PHE A 1 291 ? -7.413 -11.646 8.043 1.00 59.69 291 PHE A C 1
ATOM 2255 O O . PHE A 1 291 ? -6.839 -10.628 8.443 1.00 59.69 291 PHE A O 1
ATOM 2262 N N . GLN A 1 292 ? -7.157 -12.198 6.869 1.00 71.88 292 GLN A N 1
ATOM 2263 C CA . GLN A 1 292 ? -6.262 -11.628 5.882 1.00 71.88 292 GLN A CA 1
ATOM 2264 C C . GLN A 1 292 ? -6.932 -11.758 4.528 1.00 71.88 292 GLN A C 1
ATOM 2266 O O . GLN A 1 292 ? -7.413 -12.825 4.157 1.00 71.88 292 GLN A O 1
ATOM 2271 N N . GLY A 1 293 ? -6.955 -10.664 3.788 1.00 71.19 293 GLY A N 1
ATOM 2272 C CA . GLY A 1 293 ? -7.607 -10.631 2.496 1.00 71.19 293 GLY A CA 1
ATOM 2273 C C . GLY A 1 293 ? -7.127 -9.444 1.694 1.00 71.19 293 GLY A C 1
ATOM 2274 O O . GLY A 1 293 ? -7.000 -8.329 2.210 1.00 71.19 293 GLY A O 1
ATOM 2275 N N . HIS A 1 294 ? -6.850 -9.668 0.412 1.00 79.88 294 HIS A N 1
ATOM 2276 C CA . HIS A 1 294 ? -6.553 -8.559 -0.473 1.00 79.88 294 HIS A CA 1
ATOM 2277 C C . HIS A 1 294 ? -7.821 -7.740 -0.740 1.00 79.88 294 HIS A C 1
ATOM 2279 O O . HIS A 1 294 ? -8.688 -8.137 -1.518 1.00 79.88 294 HIS A O 1
ATOM 2285 N N . LEU A 1 295 ? -7.906 -6.562 -0.120 1.00 80.75 295 LEU A N 1
ATOM 2286 C CA . LEU A 1 295 ? -8.983 -5.613 -0.380 1.00 80.75 295 LEU A CA 1
ATOM 2287 C C . LEU A 1 295 ? -8.772 -4.927 -1.729 1.00 80.75 295 LEU A C 1
ATOM 2289 O O . LEU A 1 295 ? -7.976 -3.992 -1.865 1.00 80.75 295 LEU A O 1
ATOM 2293 N N . THR A 1 296 ? -9.500 -5.405 -2.734 1.00 76.06 296 THR A N 1
ATOM 2294 C CA . THR A 1 296 ? -9.507 -4.808 -4.068 1.00 76.06 296 THR A CA 1
ATOM 2295 C C . THR A 1 296 ? -10.611 -3.766 -4.146 1.00 76.06 296 THR A C 1
ATOM 2297 O O . THR A 1 296 ? -11.792 -4.094 -4.114 1.00 76.06 296 THR A O 1
ATOM 2300 N N . TYR A 1 297 ? -10.233 -2.498 -4.288 1.00 76.00 297 TYR A N 1
ATOM 2301 C CA . TYR A 1 297 ? -11.193 -1.454 -4.631 1.00 76.00 297 TYR A CA 1
ATOM 2302 C C . TYR A 1 297 ? -11.614 -1.603 -6.097 1.00 76.00 297 TYR A C 1
ATOM 2304 O O . TYR A 1 297 ? -10.766 -1.556 -6.994 1.00 76.00 297 TYR A O 1
ATOM 2312 N N . GLN A 1 298 ? -12.917 -1.739 -6.335 1.00 65.88 298 GLN A N 1
ATOM 2313 C CA . GLN A 1 298 ? -13.509 -1.687 -7.667 1.00 65.88 298 GLN A CA 1
ATOM 2314 C C . GLN A 1 298 ? -14.155 -0.316 -7.868 1.00 65.88 298 GLN A C 1
ATOM 2316 O O . GLN A 1 298 ? -14.980 0.119 -7.065 1.00 65.88 298 GLN A O 1
ATOM 2321 N N . ALA A 1 299 ? -13.755 0.384 -8.931 1.00 59.12 299 ALA A N 1
ATOM 2322 C CA . ALA A 1 299 ? -14.410 1.631 -9.300 1.00 59.12 299 ALA A CA 1
ATOM 2323 C C . ALA A 1 299 ? -15.868 1.339 -9.708 1.00 59.12 299 ALA A C 1
ATOM 2325 O O . ALA A 1 299 ? -16.109 0.305 -10.341 1.00 59.12 299 ALA A O 1
ATOM 2326 N N . PRO A 1 300 ? -16.828 2.228 -9.396 1.00 56.22 300 PRO A N 1
ATOM 2327 C CA . PRO A 1 300 ? -18.192 2.095 -9.889 1.00 56.22 300 PRO A CA 1
ATOM 2328 C C . PRO A 1 300 ? -18.184 1.964 -11.415 1.00 56.22 300 PRO A C 1
ATOM 2330 O O . PRO A 1 300 ? -17.472 2.707 -12.098 1.00 56.22 300 PRO A O 1
ATOM 2333 N N . ALA A 1 301 ? -18.953 1.018 -11.959 1.00 45.38 301 ALA A N 1
ATOM 2334 C CA . ALA A 1 301 ? -19.088 0.893 -13.404 1.00 45.38 301 ALA A CA 1
ATOM 2335 C C . ALA A 1 301 ? -19.657 2.211 -13.967 1.00 45.38 301 ALA A C 1
ATOM 2337 O O . ALA A 1 301 ? -20.664 2.697 -13.443 1.00 45.38 301 ALA A O 1
ATOM 2338 N N . PRO A 1 302 ? -19.051 2.816 -15.007 1.00 45.81 302 PRO A N 1
ATOM 2339 C CA . PRO A 1 302 ? -19.654 3.977 -15.643 1.00 45.81 302 PRO A CA 1
ATOM 2340 C C . PRO A 1 302 ? -21.036 3.590 -16.183 1.00 45.81 302 PRO A C 1
ATOM 2342 O O . PRO A 1 302 ? -21.210 2.504 -16.736 1.00 45.81 302 PRO A O 1
ATOM 2345 N N . ALA A 1 303 ? -22.012 4.493 -16.057 1.00 42.34 303 ALA A N 1
ATOM 2346 C CA . ALA A 1 303 ? -23.407 4.278 -16.462 1.00 42.34 303 ALA A CA 1
ATOM 2347 C C . ALA A 1 303 ? -23.598 3.950 -17.963 1.00 42.34 303 ALA A C 1
ATOM 2349 O O . ALA A 1 303 ? -24.697 3.609 -18.390 1.00 42.34 303 ALA A O 1
ATOM 2350 N N . ALA A 1 304 ? -22.532 3.999 -18.767 1.00 40.34 304 ALA A N 1
ATOM 2351 C CA . ALA A 1 304 ? -22.515 3.568 -20.156 1.00 40.34 304 ALA A CA 1
ATOM 2352 C C . ALA A 1 304 ? -21.592 2.350 -20.328 1.00 40.34 304 ALA A C 1
ATOM 2354 O O . ALA A 1 304 ? -20.366 2.452 -20.230 1.00 40.34 304 ALA A O 1
ATOM 2355 N N . ARG A 1 305 ? -22.193 1.190 -20.627 1.00 36.94 305 ARG A N 1
ATOM 2356 C CA . ARG A 1 305 ? -21.508 -0.039 -21.058 1.00 36.94 305 ARG A CA 1
ATOM 2357 C C . ARG A 1 305 ? -20.628 0.251 -22.281 1.00 36.94 305 ARG A C 1
ATOM 2359 O O . ARG A 1 305 ? -21.101 0.213 -23.410 1.00 36.94 305 ARG A O 1
ATOM 2366 N N . THR A 1 306 ? -19.335 0.476 -22.068 1.00 36.25 306 THR A N 1
ATOM 2367 C CA . THR A 1 306 ? -18.316 0.313 -23.112 1.00 36.25 306 THR A CA 1
ATOM 2368 C C . THR A 1 306 ? -17.318 -0.743 -22.655 1.00 36.25 306 THR A C 1
ATOM 2370 O O . THR A 1 306 ? -16.483 -0.550 -21.777 1.00 36.25 306 THR A O 1
ATOM 2373 N N . THR A 1 307 ? -17.467 -1.928 -23.233 1.00 36.44 307 THR A N 1
ATOM 2374 C CA . THR A 1 307 ? -16.671 -3.127 -22.988 1.00 36.44 307 THR A CA 1
ATOM 2375 C C . THR A 1 307 ? -15.312 -3.016 -23.680 1.00 36.44 307 THR A C 1
ATOM 2377 O O . THR A 1 307 ? -15.077 -3.598 -24.732 1.00 36.44 307 THR A O 1
ATOM 2380 N N . SER A 1 308 ? -14.369 -2.275 -23.097 1.00 42.22 308 SER A N 1
ATOM 2381 C CA . SER A 1 308 ? -12.944 -2.549 -23.323 1.00 42.22 308 SER A CA 1
ATOM 2382 C C . SER A 1 308 ? -12.109 -2.052 -22.146 1.00 42.22 308 SER A C 1
ATOM 2384 O O . SER A 1 308 ? -12.390 -0.995 -21.589 1.00 42.22 308 SER A O 1
ATOM 2386 N N . ALA A 1 309 ? -11.032 -2.761 -21.805 1.00 42.34 309 ALA A N 1
ATOM 2387 C CA . ALA A 1 309 ? -10.061 -2.328 -20.792 1.00 42.34 309 ALA A CA 1
ATOM 2388 C C . ALA A 1 309 ? -9.403 -0.960 -21.107 1.00 42.34 309 ALA A C 1
ATOM 2390 O O . ALA A 1 309 ? -8.717 -0.392 -20.261 1.00 42.34 309 ALA A O 1
ATOM 2391 N N . HIS A 1 310 ? -9.605 -0.414 -22.314 1.00 44.41 310 HIS A N 1
ATOM 2392 C CA . HIS A 1 310 ? -9.167 0.926 -22.707 1.00 44.41 310 HIS A CA 1
ATOM 2393 C C . HIS A 1 310 ? -10.164 2.036 -22.356 1.00 44.41 310 HIS A C 1
ATOM 2395 O O . HIS A 1 310 ? -9.778 3.198 -22.398 1.00 44.41 310 HIS A O 1
ATOM 2401 N N . ALA A 1 311 ? -11.407 1.711 -21.983 1.00 50.62 311 ALA A N 1
ATOM 2402 C CA . ALA A 1 311 ? -12.423 2.704 -21.626 1.00 50.62 311 ALA A CA 1
ATOM 2403 C C . ALA A 1 311 ? -12.125 3.427 -20.296 1.00 50.62 311 ALA A C 1
ATOM 2405 O O . ALA A 1 311 ? -12.724 4.458 -20.012 1.00 50.62 311 ALA A O 1
ATOM 2406 N N . THR A 1 312 ? -11.198 2.905 -19.483 1.00 72.75 312 THR A N 1
ATOM 2407 C CA . THR A 1 312 ? -10.861 3.444 -18.152 1.00 72.75 312 THR A CA 1
ATOM 2408 C C . THR A 1 312 ? -9.529 4.205 -18.103 1.00 72.75 312 THR A C 1
ATOM 2410 O O . THR A 1 312 ? -9.220 4.797 -17.073 1.00 72.75 312 THR A O 1
ATOM 2413 N N . LEU A 1 313 ? -8.723 4.175 -19.173 1.00 87.69 313 LEU A N 1
ATOM 2414 C CA . LEU A 1 313 ? -7.461 4.926 -19.251 1.00 87.69 313 LEU A CA 1
ATOM 2415 C C . LEU A 1 313 ? -7.707 6.330 -19.806 1.00 87.69 313 LEU A C 1
ATOM 2417 O O . LEU A 1 313 ? -8.626 6.520 -20.607 1.00 87.69 313 LEU A O 1
ATOM 2421 N N . SER A 1 314 ? -6.854 7.300 -19.463 1.00 90.06 314 SER A N 1
ATOM 2422 C CA . SER A 1 314 ? -6.961 8.629 -20.075 1.00 90.06 314 SER A CA 1
ATOM 2423 C C . SER A 1 314 ? -6.841 8.562 -21.611 1.00 90.06 314 SER A C 1
ATOM 2425 O O . SER A 1 314 ? -6.045 7.772 -22.142 1.00 90.06 314 SER A O 1
ATOM 2427 N N . PRO A 1 315 ? -7.577 9.410 -22.361 1.00 91.31 315 PRO A N 1
ATOM 2428 C CA . PRO A 1 315 ? -7.500 9.441 -23.823 1.00 91.31 315 PRO A CA 1
ATOM 2429 C C . PRO A 1 315 ? -6.074 9.645 -24.346 1.00 91.31 315 PRO A C 1
ATOM 2431 O O . PRO A 1 315 ? -5.678 9.013 -25.327 1.00 91.31 315 PRO A O 1
ATOM 2434 N N . THR A 1 316 ? -5.282 10.473 -23.658 1.00 91.62 316 THR A N 1
ATOM 2435 C CA . THR A 1 316 ? -3.880 10.752 -23.992 1.00 91.62 316 THR A CA 1
ATOM 2436 C C . THR A 1 316 ? -3.019 9.495 -23.890 1.00 91.62 316 THR A C 1
ATOM 2438 O O . THR A 1 316 ? -2.301 9.160 -24.837 1.00 91.62 316 THR A O 1
ATOM 2441 N N . LEU A 1 317 ? -3.128 8.744 -22.787 1.00 94.00 317 LEU A N 1
ATOM 2442 C CA . LEU A 1 317 ? -2.397 7.490 -22.626 1.00 94.00 317 LEU A CA 1
ATOM 2443 C C . LEU A 1 317 ? -2.866 6.436 -23.635 1.00 94.00 317 LEU A C 1
ATOM 2445 O O . LEU A 1 317 ? -2.042 5.793 -24.286 1.00 94.00 317 LEU A O 1
ATOM 2449 N N . ALA A 1 318 ? -4.177 6.285 -23.823 1.00 94.06 318 ALA A N 1
ATOM 2450 C CA . ALA A 1 318 ? -4.732 5.335 -24.782 1.00 94.06 318 ALA A CA 1
ATOM 2451 C C . ALA A 1 318 ? -4.290 5.636 -26.228 1.00 94.06 318 ALA A C 1
ATOM 2453 O O . ALA A 1 318 ? -4.003 4.715 -26.999 1.00 94.06 318 ALA A O 1
ATOM 2454 N N . ALA A 1 319 ? -4.207 6.911 -26.621 1.00 94.38 319 ALA A N 1
ATOM 2455 C CA . ALA A 1 319 ? -3.690 7.325 -27.925 1.00 94.38 319 ALA A CA 1
ATOM 2456 C C . ALA A 1 319 ? -2.198 6.996 -28.077 1.00 94.38 319 ALA A C 1
ATOM 2458 O O . ALA A 1 319 ? -1.809 6.376 -29.071 1.00 94.38 319 ALA A O 1
ATOM 2459 N N . PHE A 1 320 ? -1.379 7.321 -27.071 1.00 95.50 320 PHE A N 1
ATOM 2460 C CA . PHE A 1 320 ? 0.045 6.985 -27.061 1.00 95.50 320 PHE A CA 1
ATOM 2461 C C . PHE A 1 320 ? 0.274 5.475 -27.195 1.00 95.50 320 PHE A C 1
ATOM 2463 O O . PHE A 1 320 ? 1.037 5.042 -28.061 1.00 95.50 320 PHE A O 1
ATOM 2470 N N . LEU A 1 321 ? -0.423 4.657 -26.397 1.00 95.31 321 LEU A N 1
ATOM 2471 C CA . LEU A 1 321 ? -0.275 3.200 -26.408 1.00 95.31 321 LEU A CA 1
ATOM 2472 C C . LEU A 1 321 ? -0.696 2.566 -27.740 1.00 95.31 321 LEU A C 1
ATOM 2474 O O . LEU A 1 321 ? -0.097 1.565 -28.142 1.00 95.31 321 LEU A O 1
ATOM 2478 N N . ARG A 1 322 ? -1.693 3.136 -28.430 1.00 94.50 322 ARG A N 1
ATOM 2479 C CA . ARG A 1 322 ? -2.101 2.697 -29.773 1.00 94.50 322 ARG A CA 1
ATOM 2480 C C . ARG A 1 322 ? -1.070 3.085 -30.827 1.00 94.50 322 ARG A C 1
ATOM 2482 O O . ARG A 1 322 ? -0.604 2.212 -31.555 1.00 94.50 322 ARG A O 1
ATOM 2489 N N . ARG A 1 323 ? -0.673 4.361 -30.872 1.00 94.38 323 ARG A N 1
ATOM 2490 C CA . ARG A 1 323 ? 0.275 4.896 -31.866 1.00 94.38 323 ARG A CA 1
ATOM 2491 C C . ARG A 1 323 ? 1.629 4.192 -31.812 1.00 94.38 323 ARG A C 1
ATOM 2493 O O . ARG A 1 323 ? 2.210 3.886 -32.843 1.00 94.38 323 ARG A O 1
ATOM 2500 N N . THR A 1 324 ? 2.111 3.893 -30.609 1.00 93.81 324 THR A N 1
ATOM 2501 C CA . THR A 1 324 ? 3.443 3.307 -30.384 1.00 93.81 324 THR A CA 1
ATOM 2502 C C . THR A 1 324 ? 3.419 1.779 -30.269 1.00 93.81 324 THR A C 1
ATOM 2504 O O . THR A 1 324 ? 4.411 1.169 -29.882 1.00 93.81 324 THR A O 1
ATOM 2507 N N . ALA A 1 325 ? 2.296 1.115 -30.573 1.00 94.44 325 ALA A N 1
ATOM 2508 C CA . ALA A 1 325 ? 2.113 -0.314 -30.299 1.00 94.44 325 ALA A CA 1
ATOM 2509 C C . ALA A 1 325 ? 3.153 -1.228 -30.966 1.00 94.44 325 ALA A C 1
ATOM 2511 O O . ALA A 1 325 ? 3.484 -2.287 -30.418 1.00 94.44 325 ALA A O 1
ATOM 2512 N N . ARG A 1 326 ? 3.648 -0.835 -32.142 1.00 94.75 326 ARG A N 1
ATOM 2513 C CA . ARG A 1 326 ? 4.590 -1.611 -32.949 1.00 94.75 326 ARG A CA 1
ATOM 2514 C C . ARG A 1 326 ? 5.822 -0.784 -33.301 1.00 94.75 326 ARG A C 1
ATOM 2516 O O . ARG A 1 326 ? 5.750 0.437 -33.366 1.00 94.75 326 ARG A O 1
ATOM 2523 N N . ASP A 1 327 ? 6.953 -1.457 -33.480 1.00 91.88 327 ASP A N 1
ATOM 2524 C CA . ASP A 1 327 ? 8.153 -0.842 -34.046 1.00 91.88 327 ASP A CA 1
ATOM 2525 C C . ASP A 1 327 ? 8.071 -0.767 -35.581 1.00 91.88 327 ASP A C 1
ATOM 2527 O O . ASP A 1 327 ? 7.131 -1.281 -36.193 1.00 91.88 327 ASP A O 1
ATOM 2531 N N . ALA A 1 328 ? 9.080 -0.162 -36.215 1.00 88.88 328 ALA A N 1
ATOM 2532 C CA . ALA A 1 328 ? 9.162 -0.041 -37.675 1.00 88.88 328 ALA A CA 1
ATOM 2533 C C . ALA A 1 328 ? 9.156 -1.395 -38.419 1.00 88.88 328 ALA A C 1
ATOM 2535 O O . ALA A 1 328 ? 8.898 -1.438 -39.615 1.00 88.88 328 ALA A O 1
ATOM 2536 N N . ARG A 1 329 ? 9.423 -2.511 -37.722 1.00 90.75 329 ARG A N 1
ATOM 2537 C CA . ARG A 1 329 ? 9.381 -3.879 -38.266 1.00 90.75 329 ARG A CA 1
ATOM 2538 C C . ARG A 1 329 ? 8.067 -4.598 -37.937 1.00 90.75 329 ARG A C 1
ATOM 2540 O O . ARG A 1 329 ? 7.973 -5.812 -38.090 1.00 90.75 329 ARG A O 1
ATOM 2547 N N . GLY A 1 330 ? 7.064 -3.883 -37.426 1.00 93.00 330 GLY A N 1
ATOM 2548 C CA . GLY A 1 330 ? 5.755 -4.428 -37.077 1.00 93.00 330 GLY A CA 1
ATOM 2549 C C . GLY A 1 330 ? 5.724 -5.254 -35.785 1.00 93.00 330 GLY A C 1
ATOM 2550 O O . GLY A 1 330 ? 4.684 -5.836 -35.461 1.00 93.00 330 GLY A O 1
ATOM 2551 N N . ARG A 1 331 ? 6.805 -5.317 -35.001 1.00 94.00 331 ARG A N 1
ATOM 2552 C CA . ARG A 1 331 ? 6.867 -6.116 -33.764 1.00 94.00 331 ARG A CA 1
ATOM 2553 C C . ARG A 1 331 ? 6.238 -5.355 -32.609 1.00 94.00 331 ARG A C 1
ATOM 2555 O O . ARG A 1 331 ? 6.439 -4.152 -32.475 1.00 94.00 331 ARG A O 1
ATOM 2562 N N . ARG A 1 332 ? 5.494 -6.050 -31.744 1.00 95.06 332 ARG A N 1
ATOM 2563 C CA . ARG A 1 332 ? 4.871 -5.423 -30.569 1.00 95.06 332 ARG A CA 1
ATOM 2564 C C . ARG A 1 332 ? 5.936 -4.900 -29.607 1.00 95.06 332 ARG A C 1
ATOM 2566 O O . ARG A 1 332 ? 6.836 -5.639 -29.214 1.00 95.06 332 ARG A O 1
ATOM 2573 N N . ARG A 1 333 ? 5.789 -3.643 -29.193 1.00 95.94 333 ARG A N 1
ATOM 2574 C CA . ARG A 1 333 ? 6.679 -3.000 -28.223 1.00 95.94 333 ARG A CA 1
ATOM 2575 C C . ARG A 1 333 ? 6.181 -3.270 -26.796 1.00 95.94 333 ARG A C 1
ATOM 2577 O O . ARG A 1 333 ? 5.008 -3.023 -26.520 1.00 95.94 333 ARG A O 1
ATOM 2584 N N . PRO A 1 334 ? 7.005 -3.775 -25.869 1.00 96.25 334 PRO A N 1
ATOM 2585 C CA . PRO A 1 334 ? 6.594 -4.004 -24.480 1.00 96.25 334 PRO A CA 1
ATOM 2586 C C . PRO A 1 334 ? 6.370 -2.674 -23.744 1.00 96.25 334 PRO A C 1
ATOM 2588 O O . PRO A 1 334 ? 6.926 -1.654 -24.140 1.00 96.25 334 PRO A O 1
ATOM 2591 N N . ILE A 1 335 ? 5.555 -2.671 -22.686 1.00 97.88 335 ILE A N 1
ATOM 2592 C CA . ILE A 1 335 ? 5.325 -1.486 -21.841 1.00 97.88 335 ILE A CA 1
ATOM 2593 C C . ILE A 1 335 ? 6.039 -1.689 -20.504 1.00 97.88 335 ILE A C 1
ATOM 2595 O O . ILE A 1 335 ? 5.866 -2.719 -19.857 1.00 97.88 335 ILE A O 1
ATOM 2599 N N . ILE A 1 336 ? 6.819 -0.707 -20.077 1.00 98.12 336 ILE A N 1
ATOM 2600 C CA . ILE A 1 336 ? 7.470 -0.642 -18.772 1.00 98.12 336 ILE A CA 1
ATOM 2601 C C . ILE A 1 336 ? 6.831 0.518 -18.021 1.00 98.12 336 ILE A C 1
ATOM 2603 O O . ILE A 1 336 ? 6.905 1.669 -18.450 1.00 98.12 336 ILE A O 1
ATOM 2607 N N . TYR A 1 337 ? 6.186 0.212 -16.903 1.00 97.94 337 TYR A N 1
ATOM 2608 C CA . TYR A 1 337 ? 5.676 1.241 -16.008 1.00 97.94 337 TYR A CA 1
ATOM 2609 C C . TYR A 1 337 ? 6.768 1.660 -15.027 1.00 97.94 337 TYR A C 1
ATOM 2611 O O . TYR A 1 337 ? 7.486 0.805 -14.506 1.00 97.94 337 TYR A O 1
ATOM 2619 N N . VAL A 1 338 ? 6.867 2.956 -14.734 1.00 95.88 338 VAL A N 1
ATOM 2620 C CA . VAL A 1 338 ? 7.748 3.491 -13.693 1.00 95.88 338 VAL A CA 1
ATOM 2621 C C . VAL A 1 338 ? 6.961 4.445 -12.808 1.00 95.88 338 VAL A C 1
ATOM 2623 O O . VAL A 1 338 ? 6.504 5.482 -13.274 1.00 95.88 338 VAL A O 1
ATOM 2626 N N . GLY A 1 339 ? 6.819 4.128 -11.521 1.00 91.25 339 GLY A N 1
ATOM 2627 C CA . GLY A 1 339 ? 6.076 4.983 -10.601 1.00 91.25 339 GLY A CA 1
ATOM 2628 C C . GLY A 1 339 ? 6.443 4.802 -9.136 1.00 91.25 339 GLY A C 1
ATOM 2629 O O . GLY A 1 339 ? 6.366 3.713 -8.569 1.00 91.25 339 GLY A O 1
ATOM 2630 N N . PHE A 1 340 ? 6.777 5.910 -8.479 1.00 86.88 340 PHE A N 1
ATOM 2631 C CA . PHE A 1 340 ? 7.177 5.936 -7.070 1.00 86.88 340 PHE A CA 1
ATOM 2632 C C . PHE A 1 340 ? 6.027 6.323 -6.123 1.00 86.88 340 PHE A C 1
ATOM 2634 O O . PHE A 1 340 ? 6.256 6.577 -4.947 1.00 86.88 340 PHE A O 1
ATOM 2641 N N . GLY A 1 341 ? 4.780 6.274 -6.606 1.00 78.44 341 GLY A N 1
ATOM 2642 C CA . GLY A 1 341 ? 3.594 6.614 -5.814 1.00 78.44 341 GLY A CA 1
ATOM 2643 C C . GLY A 1 341 ? 3.606 8.074 -5.362 1.00 78.44 341 GLY A C 1
ATOM 2644 O O . GLY A 1 341 ? 4.260 8.909 -5.975 1.00 78.44 341 GLY A O 1
ATOM 2645 N N . SER A 1 342 ? 2.919 8.388 -4.266 1.00 67.88 342 SER A N 1
ATOM 2646 C CA . SER A 1 342 ? 2.927 9.730 -3.665 1.00 67.88 342 SER A CA 1
ATOM 2647 C C . SER A 1 342 ? 4.273 10.124 -3.041 1.00 67.88 342 SER A C 1
ATOM 2649 O O . SER A 1 342 ? 4.387 11.215 -2.488 1.00 67.88 342 SER A O 1
ATOM 2651 N N . MET A 1 343 ? 5.300 9.265 -3.110 1.00 73.81 343 MET A N 1
ATOM 2652 C CA . MET A 1 343 ? 6.629 9.642 -2.651 1.00 73.81 343 MET A CA 1
ATOM 2653 C C . MET A 1 343 ? 7.144 10.801 -3.513 1.00 73.81 343 MET A C 1
ATOM 2655 O O . MET A 1 343 ? 7.130 10.692 -4.742 1.00 73.81 343 MET A O 1
ATOM 2659 N N . PRO A 1 344 ? 7.692 11.865 -2.905 1.00 70.31 344 PRO A N 1
ATOM 2660 C CA . PRO A 1 344 ? 8.194 13.048 -3.607 1.00 70.31 344 PRO A CA 1
ATOM 2661 C C . PRO A 1 344 ? 9.523 12.795 -4.346 1.00 70.31 344 PRO A C 1
ATOM 2663 O O . PRO A 1 344 ? 10.386 13.662 -4.448 1.00 70.31 344 PRO A O 1
ATOM 2666 N N . VAL A 1 345 ? 9.721 11.578 -4.851 1.00 75.94 345 VAL A N 1
ATOM 2667 C CA . VAL A 1 345 ? 10.928 11.141 -5.552 1.00 75.94 345 VAL A CA 1
ATOM 2668 C C . VAL A 1 345 ? 11.107 11.915 -6.852 1.00 75.94 345 VAL A C 1
ATOM 2670 O O . VAL A 1 345 ? 12.230 12.284 -7.175 1.00 75.94 345 VAL A O 1
ATOM 2673 N N . CYS A 1 346 ? 10.022 12.229 -7.563 1.00 72.31 346 CYS A N 1
ATOM 2674 C CA . CYS A 1 346 ? 10.081 13.052 -8.772 1.00 72.31 346 CYS A CA 1
ATOM 2675 C C . CYS A 1 346 ? 10.481 14.514 -8.517 1.00 72.31 346 CYS A C 1
ATOM 2677 O O . CYS A 1 346 ? 10.926 15.178 -9.449 1.00 72.31 346 CYS A O 1
ATOM 2679 N N . ALA A 1 347 ? 10.413 14.992 -7.270 1.00 69.50 347 ALA A N 1
ATOM 2680 C CA . ALA A 1 347 ? 10.961 16.288 -6.866 1.00 69.50 347 ALA A CA 1
ATOM 2681 C C . ALA A 1 347 ? 12.482 16.247 -6.615 1.00 69.50 347 ALA A C 1
ATOM 2683 O O . ALA A 1 347 ? 13.101 17.293 -6.412 1.00 69.50 347 ALA A O 1
ATOM 2684 N N . LEU A 1 348 ? 13.108 15.064 -6.606 1.00 77.19 348 LEU A N 1
ATOM 2685 C CA . LEU A 1 348 ? 14.547 14.944 -6.387 1.00 77.19 348 LEU A CA 1
ATOM 2686 C C . LEU A 1 348 ? 15.326 15.248 -7.673 1.00 77.19 348 LEU A C 1
ATOM 2688 O O . LEU A 1 348 ? 14.978 14.721 -8.734 1.00 77.19 348 LEU A O 1
ATOM 2692 N N . PRO A 1 349 ? 16.462 15.966 -7.585 1.00 81.38 349 PRO A N 1
ATOM 2693 C CA . PRO A 1 349 ? 17.323 16.234 -8.740 1.00 81.38 349 PRO A CA 1
ATOM 2694 C C . PRO A 1 349 ? 17.808 14.971 -9.465 1.00 81.38 349 PRO A C 1
ATOM 2696 O O . PRO A 1 349 ? 18.107 15.012 -10.655 1.00 81.38 349 PRO A O 1
ATOM 2699 N N . SER A 1 350 ? 17.874 13.836 -8.761 1.00 84.81 350 SER A N 1
ATOM 2700 C CA . SER A 1 350 ? 18.311 12.552 -9.317 1.00 84.81 350 SER A CA 1
ATOM 2701 C C . SER A 1 350 ? 17.270 11.858 -10.198 1.00 84.81 350 SER A C 1
ATOM 2703 O O . SER A 1 350 ? 17.635 10.957 -10.952 1.00 84.81 350 SER A O 1
ATOM 2705 N N . PHE A 1 351 ? 15.995 12.256 -10.144 1.00 87.62 351 PHE A N 1
ATOM 2706 C CA . PHE A 1 351 ? 14.917 11.527 -10.810 1.00 87.62 351 PHE A CA 1
ATOM 2707 C C . PHE A 1 351 ? 14.982 11.605 -12.339 1.00 87.62 351 PHE A C 1
ATOM 2709 O O . PHE A 1 351 ? 14.997 10.572 -13.005 1.00 87.62 351 PHE A O 1
ATOM 2716 N N . LEU A 1 352 ? 15.072 12.809 -12.913 1.00 88.69 352 LEU A N 1
ATOM 2717 C CA . LEU A 1 352 ? 15.166 12.974 -14.369 1.00 88.69 352 LEU A CA 1
ATOM 2718 C C . LEU A 1 352 ? 16.403 12.265 -14.961 1.00 88.69 352 LEU A C 1
ATOM 2720 O O . LEU A 1 352 ? 16.232 11.504 -15.918 1.00 88.69 352 LEU A O 1
ATOM 2724 N N . PRO A 1 353 ? 17.623 12.416 -14.398 1.00 91.88 353 PRO A N 1
ATOM 2725 C CA . PRO A 1 353 ? 18.786 11.638 -14.828 1.00 91.88 353 PRO A CA 1
ATOM 2726 C C . PRO A 1 353 ? 18.577 10.122 -14.739 1.00 91.88 353 PRO A C 1
ATOM 2728 O O . PRO A 1 353 ? 18.998 9.395 -15.639 1.00 91.88 353 PRO A O 1
ATOM 2731 N N . LEU A 1 354 ? 17.900 9.638 -13.690 1.00 93.19 354 LEU A N 1
ATOM 2732 C CA . LEU A 1 354 ? 17.598 8.218 -13.522 1.00 93.19 354 LEU A CA 1
ATOM 2733 C C . LEU A 1 354 ? 16.706 7.689 -14.652 1.00 93.19 354 LEU A C 1
ATOM 2735 O O . LEU A 1 354 ? 17.027 6.658 -15.242 1.00 93.19 354 LEU A O 1
ATOM 2739 N N . ILE A 1 355 ? 15.618 8.395 -14.974 1.00 94.44 355 ILE A N 1
ATOM 2740 C CA . ILE A 1 355 ? 14.703 8.003 -16.056 1.00 94.44 355 ILE A CA 1
ATOM 2741 C C . ILE A 1 355 ? 15.399 8.091 -17.419 1.00 94.44 355 ILE A C 1
ATOM 2743 O O . ILE A 1 355 ? 15.284 7.164 -18.221 1.00 94.44 355 ILE A O 1
ATOM 2747 N N . ARG A 1 356 ? 16.186 9.149 -17.660 1.00 95.00 356 ARG A N 1
ATOM 2748 C CA . ARG A 1 356 ? 16.959 9.315 -18.901 1.00 95.00 356 ARG A CA 1
ATOM 2749 C C . ARG A 1 356 ? 17.954 8.185 -19.119 1.00 95.00 356 ARG A C 1
ATOM 2751 O O . ARG A 1 356 ? 18.018 7.611 -20.204 1.00 95.00 356 ARG A O 1
ATOM 2758 N N . GLY A 1 357 ? 18.729 7.857 -18.089 1.00 96.00 357 GLY A N 1
ATOM 2759 C CA . GLY A 1 357 ? 19.713 6.787 -18.175 1.00 96.00 357 GLY A CA 1
ATOM 2760 C C . GLY A 1 357 ? 19.061 5.404 -18.255 1.00 96.00 357 GLY A C 1
ATOM 2761 O O . GLY A 1 357 ? 19.558 4.556 -18.988 1.00 96.00 357 GLY A O 1
ATOM 2762 N N . LEU A 1 358 ? 17.916 5.181 -17.594 1.0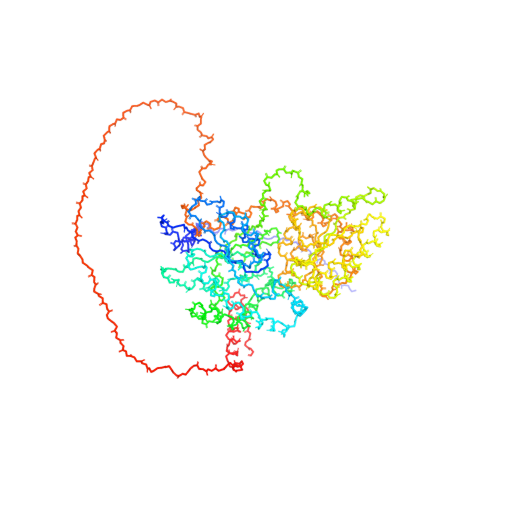0 96.31 358 LEU A N 1
ATOM 2763 C CA . LEU A 1 358 ? 17.122 3.960 -17.771 1.00 96.31 358 LEU A CA 1
ATOM 2764 C C . LEU A 1 358 ? 16.681 3.791 -19.231 1.00 96.31 358 LEU A C 1
ATOM 2766 O O . LEU A 1 358 ? 16.884 2.720 -19.806 1.00 96.31 358 LEU A O 1
ATOM 2770 N N . HIS A 1 359 ? 16.092 4.838 -19.818 1.00 96.06 359 HIS A N 1
ATOM 2771 C CA . HIS A 1 359 ? 15.659 4.844 -21.216 1.00 96.06 359 HIS A CA 1
ATOM 2772 C C . HIS A 1 359 ? 16.837 4.538 -22.146 1.00 96.06 359 HIS A C 1
ATOM 2774 O O . HIS A 1 359 ? 16.800 3.531 -22.852 1.00 96.06 359 HIS A O 1
ATOM 2780 N N . SER A 1 360 ? 17.929 5.304 -22.049 1.00 96.19 360 SER A N 1
ATOM 2781 C CA . SER A 1 360 ? 19.137 5.106 -22.863 1.00 96.19 360 SER A CA 1
ATOM 2782 C C . SER A 1 360 ? 19.715 3.690 -22.735 1.00 96.19 360 SER A C 1
ATOM 2784 O O . SER A 1 360 ? 20.030 3.035 -23.735 1.00 96.19 360 SER A O 1
ATOM 2786 N N . ALA A 1 361 ? 19.790 3.162 -21.510 1.00 96.12 361 ALA A N 1
ATOM 2787 C CA . ALA A 1 361 ? 20.331 1.834 -21.259 1.00 96.12 361 ALA A CA 1
ATOM 2788 C C . ALA A 1 361 ? 19.452 0.721 -21.852 1.00 96.12 361 ALA A C 1
ATOM 2790 O O . ALA A 1 361 ? 19.977 -0.288 -22.324 1.00 96.12 361 ALA A O 1
ATOM 2791 N N . LEU A 1 362 ? 18.125 0.873 -21.838 1.00 95.94 362 LEU A N 1
ATOM 2792 C CA . LEU A 1 362 ? 17.207 -0.109 -22.420 1.00 95.94 362 LEU A CA 1
ATOM 2793 C C . LEU A 1 362 ? 17.110 0.008 -23.941 1.00 95.94 362 LEU A C 1
ATOM 2795 O O . LEU A 1 362 ? 17.026 -1.026 -24.599 1.00 95.94 362 LEU A O 1
ATOM 2799 N N . VAL A 1 363 ? 17.186 1.213 -24.508 1.00 94.25 363 VAL A N 1
ATOM 2800 C CA . VAL A 1 363 ? 17.297 1.419 -25.962 1.00 94.25 363 VAL A CA 1
ATOM 2801 C C . VAL A 1 363 ? 18.566 0.752 -26.487 1.00 94.25 363 VAL A C 1
ATOM 2803 O O . VAL A 1 363 ? 18.496 -0.074 -27.395 1.00 94.25 363 VAL A O 1
ATOM 2806 N N . SER A 1 364 ? 19.712 1.028 -25.858 1.00 95.38 364 SER A N 1
ATOM 2807 C CA . SER A 1 364 ? 21.010 0.476 -26.265 1.00 95.38 364 SER A CA 1
ATOM 2808 C C . SER A 1 364 ? 21.032 -1.053 -26.189 1.00 95.38 364 SER A C 1
ATOM 2810 O O . SER A 1 364 ? 21.451 -1.723 -27.133 1.00 95.38 364 SER A O 1
ATOM 2812 N N . ARG A 1 365 ? 20.513 -1.631 -25.095 1.00 95.56 365 ARG A N 1
ATOM 2813 C CA . ARG A 1 365 ? 20.393 -3.092 -24.953 1.00 95.56 365 ARG A CA 1
ATOM 2814 C C . ARG A 1 365 ? 19.409 -3.700 -25.952 1.00 95.56 365 ARG A C 1
ATOM 2816 O O . ARG A 1 365 ? 19.696 -4.755 -26.508 1.00 95.56 365 ARG 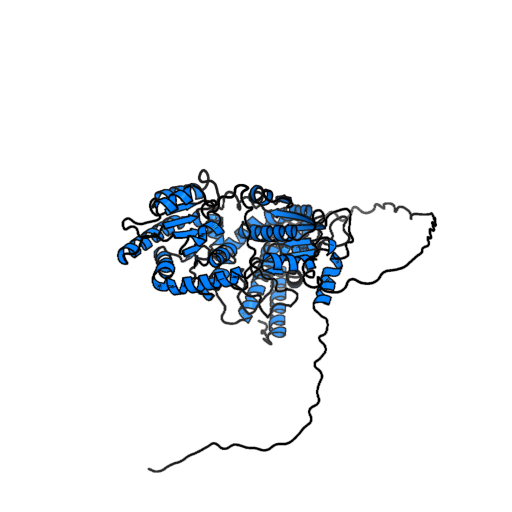A O 1
ATOM 2823 N N . SER A 1 366 ? 18.285 -3.031 -26.221 1.00 94.38 366 SER A N 1
ATOM 2824 C CA . SER A 1 366 ? 17.305 -3.482 -27.220 1.00 94.38 366 SER A CA 1
ATOM 2825 C C . SER A 1 366 ? 17.918 -3.516 -28.616 1.00 94.38 366 SER A C 1
ATOM 2827 O O . SER A 1 366 ? 17.760 -4.510 -29.320 1.00 94.38 366 SER A O 1
ATOM 2829 N N . ALA A 1 367 ? 18.685 -2.488 -28.986 1.00 93.75 367 ALA A N 1
ATOM 2830 C CA . ALA A 1 367 ? 19.411 -2.448 -30.250 1.00 93.75 367 ALA A CA 1
ATOM 2831 C C . ALA A 1 367 ? 20.436 -3.591 -30.352 1.00 93.75 367 ALA A C 1
ATOM 2833 O O . ALA A 1 367 ? 20.412 -4.344 -31.327 1.00 93.75 367 ALA A O 1
ATOM 2834 N N . ALA A 1 368 ? 21.269 -3.779 -29.321 1.00 94.88 368 ALA A N 1
ATOM 2835 C CA . ALA A 1 368 ? 22.283 -4.836 -29.282 1.00 94.88 368 ALA A CA 1
ATOM 2836 C C . ALA A 1 368 ? 21.675 -6.248 -29.367 1.00 94.88 368 ALA A C 1
ATOM 2838 O O . ALA A 1 368 ? 22.158 -7.092 -30.119 1.00 94.88 368 ALA A O 1
ATOM 2839 N N . ALA A 1 369 ? 20.574 -6.493 -28.653 1.00 93.38 369 ALA A N 1
ATOM 2840 C CA . ALA A 1 369 ? 19.863 -7.772 -28.663 1.00 93.38 369 ALA A CA 1
ATOM 2841 C C . ALA A 1 369 ? 18.896 -7.933 -29.850 1.00 93.38 369 ALA A C 1
ATOM 2843 O O . ALA A 1 369 ? 18.218 -8.954 -29.958 1.00 93.38 369 ALA A O 1
ATOM 2844 N N . ARG A 1 370 ? 18.789 -6.925 -30.729 1.00 91.94 370 ARG A N 1
ATOM 2845 C CA . ARG A 1 370 ? 17.784 -6.848 -31.803 1.00 91.94 370 ARG A CA 1
ATOM 2846 C C . ARG A 1 370 ? 16.347 -7.040 -31.292 1.00 91.94 370 ARG A C 1
ATOM 2848 O O . ARG A 1 370 ? 15.493 -7.520 -32.038 1.00 91.94 370 ARG A O 1
ATOM 2855 N N . SER A 1 371 ? 16.050 -6.625 -30.064 1.00 91.44 371 SER A N 1
ATOM 2856 C CA . SER A 1 371 ? 14.719 -6.665 -29.442 1.00 91.44 371 SER A CA 1
ATOM 2857 C C . SER A 1 371 ? 13.927 -5.375 -29.715 1.00 91.44 371 SER A C 1
ATOM 2859 O O . SER A 1 371 ? 14.531 -4.338 -29.992 1.00 91.44 371 SER A O 1
ATOM 2861 N N . PRO A 1 372 ? 12.580 -5.392 -29.670 1.00 93.50 372 PRO A N 1
ATOM 2862 C CA . PRO A 1 372 ? 11.783 -4.169 -29.774 1.00 93.50 372 PRO A CA 1
ATOM 2863 C C . PRO A 1 372 ? 12.059 -3.221 -28.602 1.00 93.50 372 PRO A C 1
ATOM 2865 O O . PRO A 1 372 ? 12.013 -3.643 -27.447 1.00 93.50 372 PRO A O 1
ATOM 2868 N N . THR A 1 373 ? 12.274 -1.935 -28.889 1.00 93.94 373 THR A N 1
ATOM 2869 C CA . THR A 1 373 ? 12.443 -0.910 -27.852 1.00 93.94 373 THR A CA 1
ATOM 2870 C C . THR A 1 373 ? 11.177 -0.806 -26.993 1.00 93.94 373 THR A C 1
ATOM 2872 O O . THR A 1 373 ? 10.078 -0.651 -27.549 1.00 93.94 373 THR A O 1
ATOM 2875 N N . PRO A 1 374 ? 11.285 -0.868 -25.655 1.00 95.94 374 PRO A N 1
ATOM 2876 C CA . PRO A 1 374 ? 10.137 -0.716 -24.774 1.00 95.94 374 PRO A CA 1
ATOM 2877 C C . PRO A 1 374 ? 9.525 0.684 -24.851 1.00 95.94 374 PRO A C 1
ATOM 2879 O O . PRO A 1 374 ? 10.146 1.647 -25.296 1.00 95.94 374 PRO A O 1
ATOM 2882 N N . ARG A 1 375 ? 8.280 0.773 -24.396 1.00 97.12 375 ARG A N 1
ATOM 2883 C CA . ARG A 1 375 ? 7.554 2.013 -24.132 1.00 97.12 375 ARG A CA 1
ATOM 2884 C C . ARG A 1 375 ? 7.521 2.252 -22.634 1.00 97.12 375 ARG A C 1
ATOM 2886 O O . ARG A 1 375 ? 7.335 1.301 -21.880 1.00 97.12 375 ARG A O 1
ATOM 2893 N N . PHE A 1 376 ? 7.638 3.494 -22.208 1.00 97.31 376 PHE A N 1
ATOM 2894 C CA . PHE A 1 376 ? 7.706 3.901 -20.817 1.00 97.31 376 PHE A CA 1
ATOM 2895 C C . PHE A 1 376 ? 6.464 4.701 -20.455 1.00 97.31 376 PHE A C 1
ATOM 2897 O O . PHE A 1 376 ? 6.184 5.736 -21.052 1.00 97.31 376 PHE A O 1
ATOM 2904 N N . VAL A 1 377 ? 5.730 4.225 -19.456 1.00 96.69 377 VAL A N 1
ATOM 2905 C CA . VAL A 1 377 ? 4.652 4.992 -18.824 1.00 96.69 377 VAL A CA 1
ATOM 2906 C C . VAL A 1 377 ? 5.164 5.425 -17.460 1.00 96.69 377 VAL A C 1
ATOM 2908 O O . VAL A 1 377 ? 5.388 4.579 -16.592 1.00 96.69 377 VAL A O 1
ATOM 2911 N N . VAL A 1 378 ? 5.415 6.722 -17.289 1.00 94.12 378 VAL A N 1
ATOM 2912 C CA . VAL A 1 378 ? 6.095 7.260 -16.104 1.00 94.12 378 VAL A CA 1
ATOM 2913 C C . VAL A 1 378 ? 5.121 8.066 -15.261 1.00 94.12 378 VAL A C 1
ATOM 2915 O O . VAL A 1 378 ? 4.669 9.132 -15.658 1.00 94.12 378 VAL A O 1
ATOM 2918 N N . TYR A 1 379 ? 4.813 7.583 -14.065 1.00 89.06 379 TYR A N 1
ATOM 2919 C CA . TYR A 1 379 ? 4.035 8.343 -13.097 1.00 89.06 379 TYR A CA 1
ATOM 2920 C C . TYR A 1 379 ? 4.889 9.461 -12.486 1.00 89.06 379 TYR A C 1
ATOM 2922 O O . TYR A 1 379 ? 5.937 9.196 -11.890 1.00 89.06 379 TYR A O 1
ATOM 2930 N N . ALA A 1 380 ? 4.419 10.703 -12.613 1.00 78.31 380 ALA A N 1
ATOM 2931 C CA . ALA A 1 380 ? 5.154 11.913 -12.246 1.00 78.31 380 ALA A CA 1
ATOM 2932 C C . ALA A 1 380 ? 4.515 12.723 -11.096 1.00 78.31 380 ALA A C 1
ATOM 2934 O O . ALA A 1 380 ? 4.905 13.865 -10.872 1.00 78.31 380 ALA A O 1
ATOM 2935 N N . GLY A 1 381 ? 3.617 12.117 -10.309 1.00 65.69 381 GLY A N 1
ATOM 2936 C CA . GLY A 1 381 ? 3.017 12.741 -9.121 1.00 65.69 381 GLY A CA 1
ATOM 2937 C C . GLY A 1 381 ? 1.715 13.491 -9.425 1.00 65.69 381 GLY A C 1
ATOM 2938 O O . GLY A 1 381 ? 1.639 14.262 -10.373 1.00 65.69 381 GLY A O 1
ATOM 2939 N N . GLY A 1 382 ? 0.677 13.248 -8.622 1.00 55.44 382 GLY A N 1
ATOM 2940 C CA . GLY A 1 382 ? -0.688 13.752 -8.816 1.00 55.44 382 GLY A CA 1
ATOM 2941 C C . GLY A 1 382 ? -0.949 15.196 -8.368 1.00 55.44 382 GLY A C 1
ATOM 2942 O O . GLY A 1 382 ? -1.982 15.439 -7.757 1.00 55.44 382 GLY A O 1
ATOM 2943 N N . ILE A 1 383 ? -0.048 16.144 -8.647 1.00 48.66 383 ILE A N 1
ATOM 2944 C CA . ILE A 1 383 ? -0.284 17.583 -8.411 1.00 48.66 383 ILE A CA 1
ATOM 2945 C C . ILE A 1 383 ? -0.111 18.337 -9.733 1.00 48.66 383 ILE A C 1
ATOM 2947 O O . ILE A 1 383 ? 0.747 17.980 -10.541 1.00 48.66 383 ILE A O 1
ATOM 2951 N N . ALA A 1 384 ? -0.961 19.345 -9.953 1.00 42.88 384 ALA A N 1
ATOM 2952 C CA . ALA A 1 384 ? -1.068 20.094 -11.198 1.00 42.88 384 ALA A CA 1
ATOM 2953 C C . ALA A 1 384 ? 0.300 20.607 -11.715 1.00 42.88 384 ALA A C 1
ATOM 2955 O O . ALA A 1 384 ? 1.142 21.066 -10.929 1.00 42.88 384 ALA A O 1
ATOM 2956 N N . PRO A 1 385 ? 0.543 20.500 -13.036 1.00 49.31 385 PRO A N 1
ATOM 2957 C CA . PRO A 1 385 ? 1.841 20.749 -13.659 1.00 49.31 385 PRO A CA 1
ATOM 2958 C C . PRO A 1 385 ? 2.269 22.226 -13.729 1.00 49.31 385 PRO A C 1
ATOM 2960 O O . PRO A 1 385 ? 3.308 22.532 -14.304 1.00 49.31 385 PRO A O 1
ATOM 2963 N N . ASP A 1 386 ? 1.508 23.150 -13.160 1.00 52.00 386 ASP A N 1
ATOM 2964 C CA . ASP A 1 386 ? 1.635 24.588 -13.399 1.00 52.00 386 ASP A CA 1
ATOM 2965 C C . ASP A 1 386 ? 2.286 25.380 -12.252 1.00 52.00 386 ASP A C 1
ATOM 2967 O O . ASP A 1 386 ? 2.750 26.493 -12.486 1.00 52.00 386 ASP A O 1
ATOM 2971 N N . THR A 1 387 ? 2.406 24.835 -11.032 1.00 46.62 387 THR A N 1
ATOM 2972 C CA . THR A 1 387 ? 2.894 25.631 -9.874 1.00 46.62 387 THR A CA 1
ATOM 2973 C C . THR A 1 387 ? 3.871 24.930 -8.922 1.00 46.62 387 THR A C 1
ATOM 2975 O O . THR A 1 387 ? 4.263 25.498 -7.900 1.00 46.62 387 THR A O 1
ATOM 2978 N N . THR A 1 388 ? 4.325 23.712 -9.235 1.00 56.41 388 THR A N 1
ATOM 2979 C CA . THR A 1 388 ? 5.192 22.919 -8.340 1.00 56.41 388 THR A CA 1
ATOM 2980 C C . THR A 1 388 ? 6.452 22.391 -9.044 1.00 56.41 388 THR A C 1
ATOM 2982 O O . THR A 1 388 ? 6.470 22.286 -10.273 1.00 56.41 388 THR A O 1
ATOM 2985 N N . PRO A 1 389 ? 7.510 21.982 -8.305 1.00 56.31 389 PRO A N 1
ATOM 2986 C CA . PRO A 1 389 ? 8.659 21.277 -8.888 1.00 56.31 389 PRO A CA 1
ATOM 2987 C C . PRO A 1 389 ? 8.258 20.074 -9.763 1.00 56.31 389 PRO A C 1
ATOM 2989 O O . PRO A 1 389 ? 8.938 19.767 -10.742 1.00 56.31 389 PRO A O 1
ATOM 2992 N N . TYR A 1 390 ? 7.116 19.441 -9.470 1.00 56.44 390 TYR A N 1
ATOM 2993 C CA . TYR A 1 390 ? 6.541 18.341 -10.248 1.00 56.44 390 TYR A CA 1
ATOM 2994 C C . TYR A 1 390 ? 6.102 18.755 -11.650 1.00 56.44 390 TYR A C 1
ATOM 2996 O O . TYR A 1 390 ? 6.282 17.981 -12.582 1.00 56.44 390 TYR A O 1
ATOM 3004 N N . GLY A 1 391 ? 5.610 19.981 -11.826 1.00 59.69 391 GLY A N 1
ATOM 3005 C CA . GLY A 1 391 ? 5.247 20.517 -13.134 1.00 59.69 391 GLY A CA 1
ATOM 3006 C C . GLY A 1 391 ? 6.426 20.629 -14.088 1.00 59.69 391 GLY A C 1
ATOM 3007 O O . GLY A 1 391 ? 6.377 20.149 -15.221 1.00 59.69 391 GLY A O 1
ATOM 3008 N N . THR A 1 392 ? 7.552 21.138 -13.580 1.00 67.06 392 THR A N 1
ATOM 3009 C CA . THR A 1 392 ? 8.801 21.170 -14.353 1.00 67.06 392 THR A CA 1
ATOM 3010 C C . THR A 1 392 ? 9.329 19.768 -14.654 1.00 67.06 392 THR A C 1
ATOM 3012 O O . THR A 1 392 ? 9.844 19.532 -15.745 1.00 67.06 392 THR A O 1
ATOM 3015 N N . ALA A 1 393 ? 9.178 18.814 -13.728 1.00 69.56 393 ALA A N 1
ATOM 3016 C CA . ALA A 1 393 ? 9.569 17.428 -13.964 1.00 69.56 393 ALA A CA 1
ATOM 3017 C C . ALA A 1 393 ? 8.669 16.760 -15.014 1.00 69.56 393 ALA A C 1
ATOM 3019 O O . ALA A 1 393 ? 9.181 16.083 -15.900 1.00 69.56 393 ALA A O 1
ATOM 3020 N N . PHE A 1 394 ? 7.354 16.985 -14.960 1.00 78.00 394 PHE A N 1
ATOM 3021 C CA . PHE A 1 394 ? 6.381 16.453 -15.912 1.00 78.00 394 PHE A CA 1
ATOM 3022 C C . PHE A 1 394 ? 6.673 16.930 -17.339 1.00 78.00 394 PHE A C 1
ATOM 3024 O O . PHE A 1 394 ? 6.819 16.104 -18.239 1.00 78.00 394 PHE A O 1
ATOM 3031 N N . ALA A 1 395 ? 6.830 18.244 -17.534 1.00 79.62 395 ALA A N 1
ATOM 3032 C CA . ALA A 1 395 ? 7.157 18.820 -18.838 1.00 79.62 395 ALA A CA 1
ATOM 3033 C C . ALA A 1 395 ? 8.489 18.273 -19.381 1.00 79.62 395 ALA A C 1
ATOM 3035 O O . ALA A 1 395 ? 8.556 17.777 -20.504 1.00 79.62 395 ALA A O 1
ATOM 3036 N N . ARG A 1 396 ? 9.533 18.238 -18.541 1.00 83.56 396 ARG A N 1
ATOM 3037 C CA . ARG A 1 396 ? 10.849 17.701 -18.926 1.00 83.56 396 ARG A CA 1
ATOM 3038 C C . ARG A 1 396 ? 10.829 16.207 -19.251 1.00 83.56 396 ARG A C 1
ATOM 3040 O O . ARG A 1 396 ? 11.622 15.762 -20.075 1.00 83.56 396 ARG A O 1
ATOM 3047 N N . LEU A 1 397 ? 9.965 15.417 -18.609 1.00 85.75 397 LEU A N 1
ATOM 3048 C CA . LEU A 1 397 ? 9.769 14.009 -18.973 1.00 85.75 397 LEU A CA 1
ATOM 3049 C C . LEU A 1 397 ? 9.115 13.886 -20.346 1.00 85.75 397 LEU A C 1
ATOM 3051 O O . LEU A 1 397 ? 9.555 13.058 -21.137 1.00 85.75 397 LEU A O 1
ATOM 3055 N N . ALA A 1 398 ? 8.094 14.698 -20.632 1.00 86.00 398 ALA A N 1
ATOM 3056 C CA . ALA A 1 398 ? 7.388 14.663 -21.912 1.00 86.00 398 ALA A CA 1
ATOM 3057 C C . ALA A 1 398 ? 8.327 14.947 -23.098 1.00 86.00 398 ALA A C 1
ATOM 3059 O O . ALA A 1 398 ? 8.199 14.325 -24.149 1.00 86.00 398 ALA A O 1
ATOM 3060 N N . GLU A 1 399 ? 9.310 15.828 -22.906 1.00 88.38 399 GLU A N 1
ATOM 3061 C CA . GLU A 1 399 ? 10.312 16.178 -23.920 1.00 88.38 399 GLU A CA 1
ATOM 3062 C C . GLU A 1 399 ? 11.454 15.153 -24.051 1.00 88.38 399 GLU A C 1
ATOM 3064 O O . GLU A 1 399 ? 12.166 15.148 -25.053 1.00 88.38 399 GLU A O 1
ATOM 3069 N N . LEU A 1 400 ? 11.656 14.276 -23.060 1.00 88.12 400 LEU A N 1
ATOM 3070 C CA . LEU A 1 400 ? 12.849 13.425 -22.970 1.00 88.12 400 LEU A CA 1
ATOM 3071 C C . LEU A 1 400 ? 12.961 12.421 -24.125 1.00 88.12 400 LEU A C 1
ATOM 3073 O O . LEU A 1 400 ? 14.051 12.234 -24.667 1.00 88.12 400 LEU A O 1
ATOM 3077 N N . ALA A 1 401 ? 11.859 11.742 -24.450 1.00 89.12 401 ALA A N 1
ATOM 3078 C CA . ALA A 1 401 ? 11.775 10.748 -25.522 1.00 89.12 401 ALA A CA 1
ATOM 3079 C C . ALA A 1 401 ? 10.303 10.513 -25.927 1.00 89.12 401 ALA A C 1
ATOM 3081 O O . ALA A 1 401 ? 9.756 9.450 -25.630 1.00 89.12 401 ALA A O 1
ATOM 3082 N N . PRO A 1 402 ? 9.635 11.472 -26.591 1.00 89.19 402 PRO A N 1
ATOM 3083 C CA . PRO A 1 402 ? 8.179 11.450 -26.818 1.00 89.19 402 PRO A CA 1
ATOM 3084 C C . PRO A 1 402 ? 7.662 10.259 -27.654 1.00 89.19 402 PRO A C 1
ATOM 3086 O O . PRO A 1 402 ? 6.477 9.926 -27.599 1.00 89.19 402 PRO A O 1
ATOM 3089 N N . GLU A 1 403 ? 8.539 9.586 -28.403 1.00 90.44 403 GLU A N 1
ATOM 3090 C CA . GLU A 1 403 ? 8.216 8.369 -29.172 1.00 90.44 403 GLU A CA 1
ATOM 3091 C C . GLU A 1 403 ? 8.216 7.082 -28.328 1.00 90.44 403 GLU A C 1
ATOM 3093 O O . GLU A 1 403 ? 7.647 6.051 -28.713 1.00 90.44 403 GLU A O 1
ATOM 3098 N N . ASP A 1 404 ? 8.843 7.142 -27.154 1.00 93.62 404 ASP A N 1
ATOM 3099 C CA . ASP A 1 404 ? 9.051 5.998 -26.277 1.00 93.62 404 ASP A CA 1
ATOM 3100 C C . ASP A 1 404 ? 8.452 6.203 -24.893 1.00 93.62 404 ASP A C 1
ATOM 3102 O O . ASP A 1 404 ? 8.184 5.215 -24.221 1.00 93.62 404 ASP A O 1
ATOM 3106 N N . LEU A 1 405 ? 8.238 7.439 -24.448 1.00 95.62 405 LEU A N 1
ATOM 3107 C CA . LEU A 1 405 ? 7.919 7.773 -23.068 1.00 95.62 405 LEU A CA 1
ATOM 3108 C C . LEU A 1 405 ? 6.731 8.729 -22.989 1.00 95.62 405 LEU A C 1
ATOM 3110 O O . LEU A 1 405 ? 6.686 9.739 -23.683 1.00 95.62 405 LEU A O 1
ATOM 3114 N N . ILE A 1 406 ? 5.806 8.430 -22.077 1.00 94.75 406 ILE A N 1
ATOM 3115 C CA . ILE A 1 406 ? 4.712 9.324 -21.698 1.00 94.75 406 ILE A CA 1
ATOM 3116 C C . ILE A 1 406 ? 4.669 9.508 -20.172 1.00 94.75 406 ILE A C 1
ATOM 3118 O O . ILE A 1 406 ? 4.596 8.512 -19.438 1.00 94.75 406 ILE A O 1
ATOM 3122 N N . PRO A 1 407 ? 4.716 10.752 -19.659 1.00 92.06 407 PRO A N 1
ATOM 3123 C CA . PRO A 1 407 ? 4.424 11.019 -18.260 1.00 92.06 407 PRO A CA 1
ATOM 3124 C C . PRO A 1 407 ? 2.909 11.012 -17.997 1.00 92.06 407 PRO A C 1
ATOM 3126 O O . PRO A 1 407 ? 2.120 11.464 -18.825 1.00 92.06 407 PRO A O 1
ATOM 3129 N N . ILE A 1 408 ? 2.500 10.515 -16.830 1.00 89.44 408 ILE A N 1
ATOM 3130 C CA . ILE A 1 408 ? 1.103 10.479 -16.369 1.00 89.44 408 ILE A CA 1
ATOM 3131 C C . ILE A 1 408 ? 0.983 11.009 -14.935 1.00 89.44 408 ILE A C 1
ATOM 3133 O O . ILE A 1 408 ? 1.933 10.931 -14.151 1.00 89.44 408 ILE A O 1
ATOM 3137 N N . THR A 1 409 ? -0.194 11.524 -14.580 1.00 80.06 409 THR A N 1
ATOM 3138 C CA . THR A 1 409 ? -0.491 12.070 -13.241 1.00 80.06 409 THR A CA 1
ATOM 3139 C C . THR A 1 409 ? -1.286 11.107 -12.366 1.00 80.06 409 THR A C 1
ATOM 3141 O O . THR A 1 409 ? -1.016 11.026 -11.174 1.00 80.06 409 THR A O 1
ATOM 3144 N N . ALA A 1 410 ? -2.236 10.357 -12.929 1.00 78.81 410 ALA A N 1
ATOM 3145 C CA . ALA A 1 410 ? -2.954 9.279 -12.252 1.00 78.81 410 ALA A CA 1
ATOM 3146 C C . ALA A 1 410 ? -3.638 8.369 -13.281 1.00 78.81 410 ALA A C 1
ATOM 3148 O O . ALA A 1 410 ? -4.283 8.858 -14.200 1.00 78.81 410 ALA A O 1
ATOM 3149 N N . GLU A 1 411 ? -3.532 7.051 -13.101 1.00 86.88 411 GLU A N 1
ATOM 3150 C CA . GLU A 1 411 ? -4.241 6.050 -13.908 1.00 86.88 411 GLU A CA 1
ATOM 3151 C C . GLU A 1 411 ? -4.653 4.866 -13.020 1.00 86.88 411 GLU A C 1
ATOM 3153 O O . GLU A 1 411 ? -3.909 4.509 -12.094 1.00 86.88 411 GLU A O 1
ATOM 3158 N N . PRO A 1 412 ? -5.800 4.210 -13.272 1.00 87.06 412 PRO A N 1
ATOM 3159 C CA . PRO A 1 412 ? -6.177 3.008 -12.540 1.00 87.06 412 PRO A CA 1
ATOM 3160 C C . PRO A 1 412 ? -5.180 1.869 -12.800 1.00 87.06 412 PRO A C 1
ATOM 3162 O O . PRO A 1 412 ? -5.089 1.346 -13.912 1.00 87.06 412 PRO A O 1
ATOM 3165 N N . HIS A 1 413 ? -4.460 1.423 -11.764 1.00 90.25 413 HIS A N 1
ATOM 3166 C CA . HIS A 1 413 ? -3.515 0.303 -11.891 1.00 90.25 413 HIS A CA 1
ATOM 3167 C C . HIS A 1 413 ? -4.183 -0.969 -12.433 1.00 90.25 413 HIS A C 1
ATOM 3169 O O . HIS A 1 413 ? -3.574 -1.674 -13.229 1.00 90.25 413 HIS A O 1
ATOM 3175 N N . ALA A 1 414 ? -5.439 -1.237 -12.058 1.00 87.19 414 ALA A N 1
ATOM 3176 C CA . ALA A 1 414 ? -6.191 -2.393 -12.548 1.00 87.19 414 ALA A CA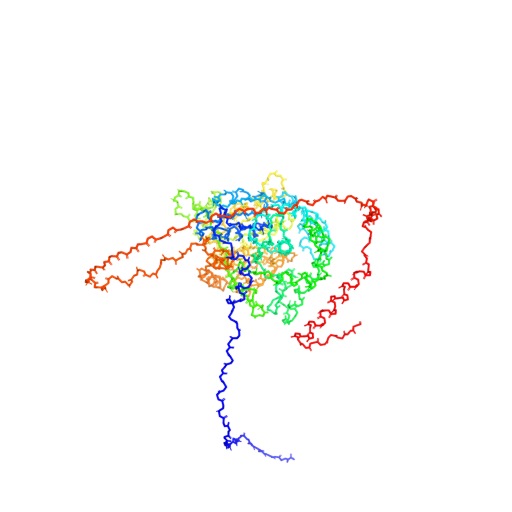 1
ATOM 3177 C C . ALA A 1 414 ? -6.385 -2.388 -14.078 1.00 87.19 414 ALA A C 1
ATOM 3179 O O . ALA A 1 414 ? -6.447 -3.456 -14.679 1.00 87.19 414 ALA A O 1
ATOM 3180 N N . ALA A 1 415 ? -6.432 -1.210 -14.712 1.00 90.12 415 ALA A N 1
ATOM 3181 C CA . ALA A 1 415 ? -6.523 -1.074 -16.166 1.00 90.12 415 ALA A CA 1
ATOM 3182 C C . ALA A 1 415 ? -5.137 -1.036 -16.833 1.00 90.12 415 ALA A C 1
ATOM 3184 O O . ALA A 1 415 ? -4.933 -1.639 -17.885 1.00 90.12 415 ALA A O 1
ATOM 3185 N N . LEU A 1 416 ? -4.168 -0.347 -16.218 1.00 94.44 416 LEU A N 1
ATOM 3186 C CA . LEU A 1 416 ? -2.844 -0.132 -16.805 1.00 94.44 416 LEU A CA 1
ATOM 3187 C C . LEU A 1 416 ? -1.899 -1.329 -16.632 1.00 94.44 416 LEU A C 1
ATOM 3189 O O . LEU A 1 416 ? -1.255 -1.746 -17.592 1.00 94.44 416 LEU A O 1
ATOM 3193 N N . PHE A 1 417 ? -1.790 -1.885 -15.423 1.00 96.12 417 PHE A N 1
ATOM 3194 C CA . PHE A 1 417 ? -0.776 -2.895 -15.108 1.00 96.12 417 PHE A CA 1
ATOM 3195 C C . PHE A 1 417 ? -0.900 -4.172 -15.946 1.00 96.12 417 PHE A C 1
ATOM 3197 O O . PHE A 1 417 ? 0.146 -4.648 -16.378 1.00 96.12 417 PHE A O 1
ATOM 3204 N N . PRO A 1 418 ? -2.098 -4.697 -16.282 1.00 96.00 418 PRO A N 1
ATOM 3205 C CA . PRO A 1 418 ? -2.215 -5.854 -17.177 1.00 96.00 418 PRO A CA 1
ATOM 3206 C C . PRO A 1 418 ? -1.625 -5.643 -18.581 1.00 96.00 418 PRO A C 1
ATOM 3208 O O . PRO A 1 418 ? -1.340 -6.615 -19.277 1.00 96.00 418 PRO A O 1
ATOM 3211 N N . LEU A 1 419 ? -1.434 -4.391 -19.014 1.00 96.38 419 LEU A N 1
ATOM 3212 C CA . LEU A 1 419 ? -0.798 -4.056 -20.293 1.00 96.38 419 LEU A CA 1
ATOM 3213 C C . LEU A 1 419 ? 0.738 -4.035 -20.193 1.00 96.38 419 LEU A C 1
ATOM 3215 O O . LEU A 1 419 ? 1.433 -4.037 -21.212 1.00 96.38 419 LEU A O 1
ATOM 3219 N N . CYS A 1 420 ? 1.283 -3.984 -18.978 1.00 98.00 420 CYS A N 1
ATOM 3220 C CA . CYS A 1 420 ? 2.708 -3.842 -18.724 1.00 98.00 420 CYS A CA 1
ATOM 3221 C C . CYS A 1 420 ? 3.451 -5.181 -18.740 1.00 98.00 420 CYS A C 1
ATOM 3223 O O . CYS A 1 420 ? 2.934 -6.239 -18.395 1.00 98.00 420 CYS A O 1
ATOM 3225 N N . ARG A 1 421 ? 4.730 -5.110 -19.108 1.00 97.31 421 ARG A N 1
ATOM 3226 C CA . ARG A 1 421 ? 5.683 -6.217 -19.041 1.00 97.31 421 ARG A CA 1
ATOM 3227 C C . ARG A 1 421 ? 6.458 -6.219 -17.727 1.00 97.31 421 ARG A C 1
ATOM 3229 O O . ARG A 1 421 ? 6.755 -7.289 -17.216 1.00 97.31 421 ARG A O 1
ATOM 3236 N N . VAL A 1 422 ? 6.773 -5.036 -17.196 1.00 98.25 422 VAL A N 1
ATOM 3237 C CA . VAL A 1 422 ? 7.478 -4.842 -15.920 1.00 98.25 422 VAL A CA 1
ATOM 3238 C C . VAL A 1 422 ? 6.913 -3.611 -15.214 1.00 98.25 422 VAL A C 1
ATOM 3240 O O . VAL A 1 422 ? 6.674 -2.589 -15.863 1.00 98.25 422 VAL A O 1
ATOM 3243 N N . ILE A 1 423 ? 6.741 -3.699 -13.893 1.00 98.50 423 ILE A N 1
ATOM 3244 C CA . ILE A 1 423 ? 6.369 -2.569 -13.028 1.00 98.50 423 ILE A CA 1
ATOM 3245 C C . ILE A 1 423 ? 7.587 -2.150 -12.196 1.00 98.50 423 ILE A C 1
ATOM 3247 O O . ILE A 1 423 ? 8.025 -2.881 -11.309 1.00 98.50 423 ILE A O 1
ATOM 3251 N N . VAL A 1 424 ? 8.141 -0.966 -12.445 1.00 97.94 424 VAL A N 1
ATOM 3252 C CA . VAL A 1 424 ? 9.164 -0.356 -11.585 1.00 97.94 424 VAL A CA 1
ATOM 3253 C C . VAL A 1 424 ? 8.466 0.508 -10.540 1.00 97.94 424 VAL A C 1
ATOM 3255 O O . VAL A 1 424 ? 7.758 1.451 -10.897 1.00 97.94 424 VAL A O 1
ATOM 3258 N N . HIS A 1 425 ? 8.648 0.208 -9.252 1.00 95.50 425 HIS A N 1
ATOM 3259 C CA . HIS A 1 425 ? 8.013 0.991 -8.192 1.00 95.50 425 HIS A CA 1
ATOM 3260 C C . HIS A 1 425 ? 8.782 1.006 -6.869 1.00 95.50 425 HIS A C 1
ATOM 3262 O O . HIS A 1 425 ? 9.715 0.244 -6.629 1.00 95.50 425 HIS A O 1
ATOM 3268 N N . HIS A 1 426 ? 8.354 1.893 -5.975 1.00 91.94 426 HIS A N 1
ATOM 3269 C CA . HIS A 1 426 ? 8.956 2.112 -4.660 1.00 91.94 426 HIS A CA 1
ATOM 3270 C C . HIS A 1 426 ? 8.709 0.981 -3.648 1.00 91.94 426 HIS A C 1
ATOM 3272 O O . HIS A 1 426 ? 9.378 0.941 -2.632 1.00 91.94 426 HIS A O 1
ATOM 3278 N N . GLY A 1 427 ? 7.776 0.061 -3.896 1.00 91.75 427 GLY A N 1
ATOM 3279 C CA . GLY A 1 427 ? 7.471 -1.043 -2.973 1.00 91.75 427 GLY A CA 1
ATOM 3280 C C . GLY A 1 427 ? 6.362 -0.791 -1.950 1.00 91.75 427 GLY A C 1
ATOM 3281 O O . GLY A 1 427 ? 6.303 -1.516 -0.970 1.00 91.75 427 GLY A O 1
ATOM 3282 N N . GLY A 1 428 ? 5.481 0.199 -2.128 1.00 88.81 428 GLY A N 1
ATOM 3283 C CA . GLY A 1 428 ? 4.313 0.345 -1.246 1.00 88.81 428 GLY A CA 1
ATOM 3284 C C . GLY A 1 428 ? 3.384 -0.875 -1.310 1.00 88.81 428 GLY A C 1
ATOM 3285 O O . GLY A 1 428 ? 3.285 -1.514 -2.366 1.00 88.81 428 GLY A O 1
ATOM 3286 N N . ALA A 1 429 ? 2.698 -1.190 -0.205 1.00 86.94 429 ALA A N 1
ATOM 3287 C CA . ALA A 1 429 ? 1.827 -2.367 -0.080 1.00 86.94 429 ALA A CA 1
ATOM 3288 C C . ALA A 1 429 ? 0.825 -2.483 -1.245 1.00 86.94 429 ALA A C 1
ATOM 3290 O O . ALA A 1 429 ? 0.818 -3.475 -1.976 1.00 86.94 429 ALA A O 1
ATOM 3291 N N . GLY A 1 430 ? 0.044 -1.422 -1.486 1.00 87.62 430 GLY A N 1
ATOM 3292 C CA . GLY A 1 430 ? -0.989 -1.396 -2.525 1.00 87.62 430 GLY A CA 1
ATOM 3293 C C . GLY A 1 430 ? -0.445 -1.554 -3.948 1.00 87.62 430 GLY A C 1
ATOM 3294 O O . GLY A 1 430 ? -1.000 -2.315 -4.736 1.00 87.62 430 GLY A O 1
ATOM 3295 N N . THR A 1 431 ? 0.668 -0.894 -4.292 1.00 91.31 431 THR A N 1
ATOM 3296 C CA . THR A 1 431 ? 1.284 -1.036 -5.626 1.00 91.31 431 THR A CA 1
ATOM 3297 C C . THR A 1 431 ? 1.877 -2.429 -5.828 1.00 91.31 431 THR A C 1
ATOM 3299 O O . THR A 1 431 ? 1.727 -2.994 -6.909 1.00 91.31 431 THR A O 1
ATOM 3302 N N . SER A 1 432 ? 2.514 -2.991 -4.793 1.00 93.62 432 SER A N 1
ATOM 3303 C CA . SER A 1 432 ? 3.063 -4.353 -4.829 1.00 93.62 432 SER A CA 1
ATOM 3304 C C . SER A 1 432 ? 1.954 -5.373 -5.080 1.00 93.62 432 SER A C 1
ATOM 3306 O O . SER A 1 432 ? 2.072 -6.215 -5.966 1.00 93.62 432 SER A O 1
ATOM 3308 N N . MET A 1 433 ? 0.842 -5.245 -4.351 1.00 91.00 433 MET A N 1
ATOM 3309 C CA . MET A 1 433 ? 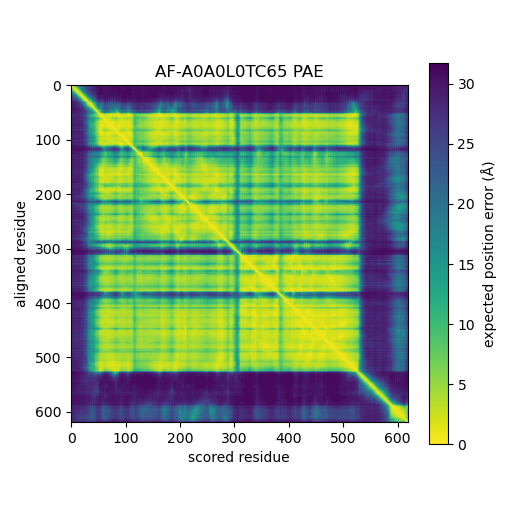-0.331 -6.095 -4.531 1.00 91.00 433 MET A CA 1
ATOM 3310 C C . MET A 1 433 ? -0.964 -5.932 -5.913 1.00 91.00 433 MET A C 1
ATOM 3312 O O . MET A 1 433 ? -1.244 -6.933 -6.562 1.00 91.00 433 MET A O 1
ATOM 3316 N N . ALA A 1 434 ? -1.115 -4.701 -6.410 1.00 91.88 434 ALA A N 1
ATOM 3317 C CA . ALA A 1 434 ? -1.667 -4.455 -7.741 1.00 91.88 434 ALA A CA 1
ATOM 3318 C C . ALA A 1 434 ? -0.814 -5.084 -8.859 1.00 91.88 434 ALA A C 1
ATOM 3320 O O . ALA A 1 434 ? -1.362 -5.629 -9.815 1.00 91.88 434 ALA A O 1
ATOM 3321 N N . ALA A 1 435 ? 0.520 -5.045 -8.747 1.00 95.12 435 ALA A N 1
ATOM 3322 C CA . ALA A 1 435 ? 1.413 -5.690 -9.713 1.00 95.12 435 ALA A CA 1
ATOM 3323 C C . ALA A 1 435 ? 1.252 -7.221 -9.704 1.00 95.12 435 ALA A C 1
ATOM 3325 O O . ALA A 1 435 ? 1.118 -7.838 -10.763 1.00 95.12 435 ALA A O 1
ATOM 3326 N N . LEU A 1 436 ? 1.183 -7.825 -8.511 1.00 94.88 436 LEU A N 1
ATOM 3327 C CA . LEU A 1 436 ? 0.955 -9.264 -8.352 1.00 94.88 436 LEU A CA 1
ATOM 3328 C C . LEU A 1 436 ? -0.430 -9.692 -8.851 1.00 94.88 436 LEU A C 1
ATOM 3330 O O . LEU A 1 436 ? -0.524 -10.674 -9.580 1.00 94.88 436 LEU A O 1
ATOM 3334 N N . ALA A 1 437 ? -1.484 -8.936 -8.534 1.00 93.00 437 ALA A N 1
ATOM 3335 C CA . ALA A 1 437 ? -2.844 -9.184 -9.014 1.00 93.00 437 ALA A CA 1
ATOM 3336 C C . ALA A 1 437 ? -2.956 -9.052 -10.547 1.00 93.00 437 ALA A C 1
ATOM 3338 O O . ALA A 1 437 ? -3.715 -9.777 -11.189 1.00 93.00 437 ALA A O 1
ATOM 3339 N N . ALA A 1 438 ? -2.154 -8.180 -11.166 1.00 95.25 438 ALA A N 1
ATOM 3340 C CA . ALA A 1 438 ? -2.047 -8.093 -12.622 1.00 95.25 438 ALA A CA 1
ATOM 3341 C C . ALA A 1 438 ? -1.247 -9.257 -13.242 1.00 95.25 438 ALA A C 1
ATOM 3343 O O . ALA A 1 438 ? -1.348 -9.492 -14.448 1.00 95.25 438 ALA A O 1
ATOM 3344 N N . GLY A 1 439 ? -0.488 -10.014 -12.439 1.00 96.69 439 GLY A N 1
ATOM 3345 C CA . GLY A 1 439 ? 0.410 -11.073 -12.907 1.00 96.69 439 GLY A CA 1
ATOM 3346 C C . GLY A 1 439 ? 1.674 -10.533 -13.574 1.00 96.69 439 GLY A C 1
ATOM 3347 O O . GLY A 1 439 ? 2.243 -11.188 -14.449 1.00 96.69 439 GLY A O 1
ATOM 3348 N N . VAL A 1 440 ? 2.108 -9.328 -13.188 1.00 98.25 440 VAL A N 1
ATOM 3349 C CA . VAL A 1 440 ? 3.260 -8.645 -13.785 1.00 98.25 440 VAL A CA 1
ATOM 3350 C C . VAL A 1 440 ? 4.403 -8.569 -12.773 1.00 98.25 440 VAL A C 1
ATOM 3352 O O . VAL A 1 440 ? 4.201 -8.091 -11.655 1.00 98.25 440 VAL A O 1
ATOM 3355 N N . PRO A 1 441 ? 5.617 -9.025 -13.131 1.00 98.06 441 PRO A N 1
ATOM 3356 C CA . PRO A 1 441 ? 6.758 -8.946 -12.237 1.00 98.06 441 PRO A CA 1
ATOM 3357 C C . PRO A 1 441 ? 7.208 -7.500 -12.020 1.00 98.06 441 PRO A C 1
ATOM 3359 O O . PRO A 1 441 ? 7.026 -6.616 -12.867 1.00 98.06 441 PRO A O 1
ATOM 3362 N N . ALA A 1 442 ? 7.843 -7.274 -10.875 1.00 97.88 442 ALA A N 1
ATOM 3363 C CA . ALA A 1 442 ? 8.226 -5.947 -10.427 1.00 97.88 442 ALA A CA 1
ATOM 3364 C C . ALA A 1 442 ? 9.744 -5.774 -10.328 1.00 97.88 442 ALA A C 1
ATOM 3366 O O . ALA A 1 442 ? 10.485 -6.710 -10.040 1.00 97.88 442 ALA A O 1
ATOM 3367 N N . VAL A 1 443 ? 10.204 -4.537 -10.499 1.00 98.25 443 VAL A N 1
ATOM 3368 C CA . VAL A 1 443 ? 11.521 -4.071 -10.053 1.00 98.25 443 VAL A CA 1
ATOM 3369 C C . VAL A 1 443 ? 11.277 -3.084 -8.923 1.00 98.25 443 VAL A C 1
ATOM 3371 O O . VAL A 1 443 ? 10.759 -1.990 -9.144 1.00 98.25 443 VAL A O 1
ATOM 3374 N N . ILE A 1 444 ? 11.621 -3.488 -7.700 1.00 96.88 444 ILE A N 1
ATOM 3375 C CA . ILE A 1 444 ? 11.273 -2.729 -6.500 1.00 96.88 444 ILE A CA 1
ATOM 3376 C C . ILE A 1 444 ? 12.490 -1.988 -5.966 1.00 96.88 444 ILE A C 1
ATOM 3378 O O . ILE A 1 444 ? 13.531 -2.590 -5.685 1.00 96.88 444 ILE A O 1
ATOM 3382 N N . THR A 1 445 ? 12.336 -0.678 -5.791 1.00 94.75 445 THR A N 1
ATOM 3383 C CA . THR A 1 445 ? 13.395 0.213 -5.316 1.00 94.75 445 THR A CA 1
ATOM 3384 C C . THR A 1 445 ? 12.934 0.986 -4.079 1.00 94.75 445 THR A C 1
ATOM 3386 O O . THR A 1 445 ? 12.433 2.106 -4.212 1.00 94.75 445 THR A O 1
ATOM 3389 N N . PRO A 1 446 ? 13.077 0.402 -2.873 1.00 92.00 446 PRO A N 1
ATOM 3390 C CA . PRO A 1 446 ? 12.542 0.981 -1.646 1.00 92.00 446 PRO A CA 1
ATOM 3391 C C . PRO A 1 446 ? 13.088 2.368 -1.341 1.00 92.00 446 PRO A C 1
ATOM 3393 O O . PRO A 1 446 ? 14.303 2.591 -1.408 1.00 92.00 446 PRO A O 1
ATOM 3396 N N . CYS A 1 447 ? 12.194 3.265 -0.941 1.00 84.75 447 CYS A N 1
ATOM 3397 C CA . CYS A 1 447 ? 12.521 4.592 -0.442 1.00 84.75 447 CYS A CA 1
ATOM 3398 C C . CYS A 1 447 ? 12.515 4.608 1.094 1.00 84.75 447 CYS A C 1
ATOM 3400 O O . CYS A 1 447 ? 13.555 4.881 1.689 1.00 84.75 447 CYS A O 1
ATOM 3402 N N . ALA A 1 448 ? 11.384 4.287 1.732 1.00 79.50 448 ALA A N 1
ATOM 3403 C CA . ALA A 1 448 ? 11.201 4.444 3.179 1.00 79.50 448 ALA A CA 1
ATOM 3404 C C . ALA A 1 448 ? 10.099 3.536 3.765 1.00 79.50 448 ALA A C 1
ATOM 3406 O O . ALA A 1 448 ? 9.424 2.815 3.034 1.00 79.50 448 ALA A O 1
ATOM 3407 N N . VAL A 1 449 ? 9.902 3.620 5.087 1.00 81.62 449 VAL A N 1
ATOM 3408 C CA . VAL A 1 449 ? 8.758 3.033 5.815 1.00 81.62 449 VAL A CA 1
ATOM 3409 C C . VAL A 1 449 ? 8.703 1.504 5.636 1.00 81.62 449 VAL A C 1
ATOM 3411 O O . VAL A 1 449 ? 9.695 0.826 5.897 1.00 81.62 449 VAL A O 1
ATOM 3414 N N . ASP A 1 450 ? 7.573 0.961 5.198 1.00 85.94 450 ASP A N 1
ATOM 3415 C CA . ASP A 1 450 ? 7.250 -0.458 5.022 1.00 85.94 450 ASP A CA 1
ATOM 3416 C C . ASP A 1 450 ? 7.762 -1.030 3.688 1.00 85.94 450 ASP A C 1
ATOM 3418 O O . ASP A 1 450 ? 7.796 -2.241 3.473 1.00 85.94 450 ASP A O 1
ATOM 3422 N N . GLN A 1 451 ? 8.216 -0.170 2.781 1.00 90.94 451 GLN A N 1
ATOM 3423 C CA . GLN A 1 451 ? 8.590 -0.547 1.421 1.00 90.94 451 GLN A CA 1
ATOM 3424 C C . GLN A 1 451 ? 9.723 -1.587 1.339 1.00 90.94 451 GLN A C 1
ATOM 3426 O O . GLN A 1 451 ? 9.640 -2.486 0.498 1.00 90.94 451 GLN A O 1
ATOM 3431 N N . PRO A 1 452 ? 10.782 -1.541 2.180 1.00 91.19 452 PRO A N 1
ATOM 3432 C CA . PRO A 1 452 ? 11.806 -2.584 2.180 1.00 91.19 452 PRO A CA 1
ATOM 3433 C C . PRO A 1 452 ? 11.257 -3.963 2.558 1.00 91.19 452 PRO A C 1
ATOM 3435 O O . PRO A 1 452 ? 11.727 -4.964 2.018 1.00 91.19 452 PRO A O 1
ATOM 3438 N N . PHE A 1 453 ? 10.263 -4.015 3.451 1.00 90.75 453 PHE A N 1
ATOM 3439 C CA . PHE A 1 453 ? 9.615 -5.260 3.853 1.00 90.75 453 PHE A CA 1
ATOM 3440 C C . PHE A 1 453 ? 8.865 -5.881 2.673 1.00 90.75 453 PHE A C 1
ATOM 3442 O O . PHE A 1 453 ? 9.111 -7.038 2.334 1.00 90.75 453 PHE A O 1
ATOM 3449 N N . TRP A 1 454 ? 8.035 -5.107 1.972 1.00 92.19 454 TRP A N 1
ATOM 3450 C CA . TRP A 1 454 ? 7.329 -5.604 0.788 1.00 92.19 454 TRP A CA 1
ATOM 3451 C C . TRP A 1 454 ? 8.262 -6.014 -0.335 1.00 92.19 454 TRP A C 1
ATOM 3453 O O . TRP A 1 454 ? 8.059 -7.052 -0.960 1.00 92.19 454 TRP A O 1
ATOM 3463 N N . ALA A 1 455 ? 9.321 -5.243 -0.559 1.00 94.25 455 ALA A N 1
ATOM 3464 C CA . ALA A 1 455 ? 10.312 -5.561 -1.570 1.00 94.25 455 ALA A CA 1
ATOM 3465 C C . ALA A 1 455 ? 10.984 -6.920 -1.321 1.00 94.25 455 ALA A C 1
ATOM 3467 O O . ALA A 1 455 ? 11.157 -7.703 -2.255 1.00 94.25 455 ALA A O 1
ATOM 3468 N N . ASP A 1 456 ? 11.319 -7.224 -0.063 1.00 92.75 456 ASP A N 1
ATOM 3469 C CA . ASP A 1 456 ? 11.842 -8.531 0.342 1.00 92.75 456 ASP A CA 1
ATOM 3470 C C . ASP A 1 456 ? 10.810 -9.650 0.130 1.00 92.75 456 ASP A C 1
ATOM 3472 O O . ASP A 1 456 ? 11.151 -10.704 -0.407 1.00 92.75 456 ASP A O 1
ATOM 3476 N N . ARG A 1 457 ? 9.533 -9.413 0.461 1.00 93.50 457 ARG A N 1
ATOM 3477 C CA . ARG A 1 457 ? 8.451 -10.391 0.251 1.00 93.50 457 ARG A CA 1
ATOM 3478 C C . ARG A 1 457 ? 8.225 -10.724 -1.218 1.00 93.50 457 ARG A C 1
ATOM 3480 O O . ARG A 1 457 ? 8.221 -11.900 -1.575 1.00 93.50 457 ARG A O 1
ATOM 3487 N N . VAL A 1 458 ? 8.109 -9.717 -2.079 1.00 96.00 458 VAL A N 1
ATOM 3488 C CA . VAL A 1 458 ? 7.931 -9.922 -3.526 1.00 96.00 458 VAL A CA 1
ATOM 3489 C C . VAL A 1 458 ? 9.166 -10.598 -4.136 1.00 96.00 458 VAL A C 1
ATOM 3491 O O . VAL A 1 458 ? 9.037 -11.462 -5.007 1.00 96.00 458 VAL A O 1
ATOM 3494 N N . HIS A 1 459 ? 10.368 -10.262 -3.652 1.00 95.94 459 HIS A N 1
ATOM 3495 C CA . HIS A 1 459 ? 11.601 -10.926 -4.068 1.00 95.94 459 HIS A CA 1
ATOM 3496 C C . HIS A 1 459 ? 11.626 -12.411 -3.681 1.00 95.94 459 HIS A C 1
ATOM 3498 O O . HIS A 1 459 ? 11.902 -13.256 -4.534 1.00 95.94 459 HIS A O 1
ATOM 3504 N N . LYS A 1 460 ? 11.293 -12.744 -2.426 1.00 94.50 460 LYS A N 1
ATOM 3505 C CA . LYS A 1 460 ? 11.204 -14.130 -1.934 1.00 94.50 460 LYS A CA 1
ATOM 3506 C C . LYS A 1 460 ? 10.118 -14.939 -2.642 1.00 94.50 460 LYS A C 1
ATOM 3508 O O . LYS A 1 460 ? 10.307 -16.129 -2.863 1.00 94.50 460 LYS A O 1
ATOM 3513 N N . LEU A 1 461 ? 9.032 -14.288 -3.063 1.00 95.62 461 LEU A N 1
ATOM 3514 C CA . LEU A 1 461 ? 7.995 -14.885 -3.912 1.00 95.62 461 LEU A CA 1
ATOM 3515 C C . LEU A 1 461 ? 8.485 -15.155 -5.352 1.00 95.62 461 LEU A C 1
ATOM 3517 O O . LEU A 1 461 ? 7.770 -15.749 -6.152 1.00 95.62 461 LEU A O 1
ATOM 3521 N N . GLY A 1 462 ? 9.691 -14.705 -5.714 1.00 96.94 462 GLY A N 1
ATOM 3522 C CA . GLY A 1 462 ? 10.262 -14.864 -7.050 1.00 96.94 462 GLY A CA 1
ATOM 3523 C C . GLY A 1 462 ? 9.701 -13.892 -8.089 1.00 96.94 462 GLY A C 1
ATOM 3524 O O . GLY A 1 462 ? 10.037 -14.016 -9.262 1.00 96.94 462 GLY A O 1
ATOM 3525 N N . CYS A 1 463 ? 8.886 -12.918 -7.672 1.00 97.75 463 CYS A N 1
ATOM 3526 C CA . CYS A 1 463 ? 8.206 -11.959 -8.549 1.00 97.75 463 CYS A CA 1
ATOM 3527 C C . CYS A 1 463 ? 9.013 -10.668 -8.786 1.00 97.75 463 CYS A C 1
ATOM 3529 O O . CYS A 1 463 ? 8.596 -9.815 -9.566 1.00 97.75 463 CYS A O 1
ATOM 3531 N N . ALA A 1 464 ? 10.165 -10.518 -8.123 1.00 97.75 464 ALA A N 1
ATOM 3532 C CA . ALA A 1 464 ? 11.083 -9.396 -8.299 1.00 97.75 464 ALA A CA 1
ATOM 3533 C C . ALA A 1 464 ? 12.556 -9.824 -8.124 1.00 97.75 464 ALA A C 1
ATOM 3535 O O . ALA A 1 464 ? 12.852 -10.774 -7.383 1.00 97.75 464 ALA A O 1
ATOM 3536 N N . PRO A 1 465 ? 13.520 -9.143 -8.772 1.00 97.31 465 PRO A N 1
ATOM 3537 C CA . PRO A 1 465 ? 14.933 -9.284 -8.446 1.00 97.31 465 PRO A CA 1
ATOM 3538 C C . PRO A 1 465 ? 15.215 -8.728 -7.043 1.00 97.31 465 PRO A C 1
ATOM 3540 O O . PRO A 1 465 ? 14.364 -8.087 -6.426 1.00 97.31 465 PRO A O 1
ATOM 3543 N N . LYS A 1 466 ? 16.425 -8.977 -6.526 1.00 95.62 466 LYS A N 1
ATOM 3544 C CA . LYS A 1 466 ? 16.825 -8.482 -5.203 1.00 95.62 466 LYS A CA 1
ATOM 3545 C C . LYS A 1 466 ? 16.692 -6.950 -5.167 1.00 95.62 466 LYS A C 1
ATOM 3547 O O . LYS A 1 466 ? 17.263 -6.294 -6.042 1.00 95.62 466 LYS A O 1
ATOM 3552 N N . PRO A 1 467 ? 15.976 -6.372 -4.190 1.00 94.56 467 PRO A N 1
ATOM 3553 C CA . PRO A 1 467 ? 15.681 -4.948 -4.202 1.00 94.56 467 PRO A CA 1
ATOM 3554 C C . PRO A 1 467 ? 16.919 -4.094 -3.927 1.00 94.56 467 PRO A C 1
ATOM 3556 O O . PRO A 1 467 ? 17.783 -4.446 -3.119 1.00 94.56 467 PRO A O 1
ATOM 3559 N N . VAL A 1 468 ? 16.972 -2.932 -4.577 1.00 93.69 468 VAL A N 1
ATOM 3560 C CA . VAL A 1 468 ? 18.019 -1.919 -4.391 1.00 93.69 468 VAL A CA 1
ATOM 3561 C C . VAL A 1 468 ? 17.355 -0.645 -3.896 1.00 93.69 468 VAL A C 1
ATOM 3563 O O . VAL A 1 468 ? 16.471 -0.114 -4.559 1.00 93.69 468 VAL A O 1
ATOM 3566 N N . ARG A 1 469 ? 17.767 -0.142 -2.725 1.00 91.00 469 ARG A N 1
ATOM 3567 C CA . ARG A 1 469 ? 17.230 1.121 -2.191 1.00 91.00 469 ARG A CA 1
ATOM 3568 C C . ARG A 1 469 ? 17.426 2.258 -3.191 1.00 91.00 469 ARG A C 1
ATOM 3570 O O . ARG A 1 469 ? 18.490 2.340 -3.805 1.00 91.00 469 ARG A O 1
ATOM 3577 N N . TYR A 1 470 ? 16.453 3.166 -3.273 1.00 90.19 470 TYR A N 1
ATOM 3578 C CA . TYR A 1 470 ? 16.489 4.310 -4.190 1.00 90.19 470 TYR A CA 1
ATOM 3579 C C . TYR A 1 470 ? 17.786 5.125 -4.057 1.00 90.19 470 TYR A C 1
ATOM 3581 O O . TYR A 1 470 ? 18.417 5.468 -5.049 1.00 90.19 470 TYR A O 1
ATOM 3589 N N . THR A 1 471 ? 18.264 5.334 -2.827 1.00 86.56 471 THR A N 1
ATOM 3590 C CA . THR A 1 471 ? 19.507 6.076 -2.541 1.00 86.56 471 THR A CA 1
ATOM 3591 C C . THR A 1 471 ? 20.787 5.420 -3.069 1.00 86.56 471 THR A C 1
ATOM 3593 O O . THR A 1 471 ? 21.823 6.072 -3.127 1.00 86.56 471 THR A O 1
ATOM 3596 N N . LYS A 1 472 ? 20.746 4.136 -3.446 1.00 90.88 472 LYS A N 1
ATOM 3597 C CA . LYS A 1 472 ? 21.879 3.382 -4.018 1.00 90.88 472 LYS A CA 1
ATOM 3598 C C . LYS A 1 472 ? 21.676 3.035 -5.495 1.00 90.88 472 LYS A C 1
ATOM 3600 O O . LYS A 1 472 ? 22.478 2.284 -6.070 1.00 90.88 472 LYS A O 1
ATOM 3605 N N . LEU A 1 473 ? 20.577 3.509 -6.074 1.00 93.31 473 LEU A N 1
ATOM 3606 C CA . LEU A 1 473 ? 20.163 3.200 -7.427 1.00 93.31 473 LEU A CA 1
ATOM 3607 C C . LEU A 1 473 ? 20.939 4.072 -8.415 1.00 93.31 473 LEU A C 1
ATOM 3609 O O . LEU A 1 473 ? 21.077 5.275 -8.217 1.00 93.31 473 LEU A O 1
ATOM 3613 N N . THR A 1 474 ? 21.435 3.455 -9.482 1.00 95.12 474 THR A N 1
ATOM 3614 C CA . THR A 1 474 ? 22.007 4.162 -10.635 1.00 95.12 474 THR A CA 1
ATOM 3615 C C . THR A 1 474 ? 21.226 3.767 -11.886 1.00 95.12 474 THR A C 1
ATOM 3617 O O . THR A 1 474 ? 20.583 2.705 -11.876 1.00 95.12 474 THR A O 1
ATOM 3620 N N . PRO A 1 475 ? 21.265 4.568 -12.963 1.00 94.75 475 PRO A N 1
ATOM 3621 C CA . PRO A 1 475 ? 20.563 4.225 -14.194 1.00 94.75 475 PRO A CA 1
ATOM 3622 C C . PRO A 1 475 ? 21.007 2.880 -14.782 1.00 94.75 475 PRO A C 1
ATOM 3624 O O . PRO A 1 475 ? 20.179 2.102 -15.249 1.00 94.75 475 PRO A O 1
ATOM 3627 N N . GLU A 1 476 ? 22.292 2.543 -14.678 1.00 94.12 476 GLU A N 1
ATOM 3628 C CA . GLU A 1 476 ? 22.863 1.293 -15.191 1.00 94.12 476 GLU A CA 1
ATOM 3629 C C . GLU A 1 476 ? 22.340 0.094 -14.403 1.00 94.12 476 GLU A C 1
ATOM 3631 O O . GLU A 1 476 ? 21.946 -0.913 -15.000 1.00 94.12 476 GLU A O 1
ATOM 3636 N N . LYS A 1 477 ? 22.295 0.212 -13.065 1.00 96.25 477 LYS A N 1
ATOM 3637 C CA . LYS A 1 477 ? 21.731 -0.812 -12.175 1.00 96.25 477 LYS A CA 1
ATOM 3638 C C . LYS A 1 477 ? 20.249 -1.007 -12.450 1.00 96.25 477 LYS A C 1
ATOM 3640 O O . LYS A 1 477 ? 19.819 -2.145 -12.615 1.00 96.25 477 LYS A O 1
ATOM 3645 N N . LEU A 1 478 ? 19.483 0.083 -12.534 1.00 97.06 478 LEU A N 1
ATOM 3646 C CA . LEU A 1 478 ? 18.052 0.015 -12.812 1.00 97.06 478 LEU A CA 1
ATOM 3647 C C . LEU A 1 478 ? 17.794 -0.607 -14.188 1.00 97.06 478 LEU A C 1
ATOM 3649 O O . LEU A 1 478 ? 17.017 -1.551 -14.297 1.00 97.06 478 LEU A O 1
ATOM 3653 N N . GLY A 1 479 ? 18.506 -0.145 -15.217 1.00 97.25 479 GLY A N 1
ATOM 3654 C CA . GLY A 1 479 ? 18.414 -0.688 -16.567 1.00 97.25 479 GLY A CA 1
ATOM 3655 C C . GLY A 1 479 ? 18.767 -2.171 -16.622 1.00 97.25 479 GLY A C 1
ATOM 3656 O O . GLY A 1 479 ? 18.074 -2.926 -17.294 1.00 97.25 479 GLY A O 1
ATOM 3657 N N . LYS A 1 480 ? 19.789 -2.615 -15.875 1.00 96.56 480 LYS A N 1
ATOM 3658 C CA . LYS A 1 480 ? 20.126 -4.039 -15.768 1.00 96.56 480 LYS A CA 1
ATOM 3659 C C . LYS A 1 480 ? 19.008 -4.829 -15.086 1.00 96.56 480 LYS A C 1
ATOM 3661 O O . LYS A 1 480 ? 18.599 -5.856 -15.604 1.00 96.56 480 LYS A O 1
ATOM 3666 N N . MET A 1 481 ? 18.499 -4.362 -13.946 1.00 97.69 481 MET A N 1
ATOM 3667 C CA . MET A 1 481 ? 17.425 -5.053 -13.221 1.00 97.69 481 MET A CA 1
ATOM 3668 C C . MET A 1 481 ? 16.165 -5.193 -14.077 1.00 97.69 481 MET A C 1
ATOM 3670 O O . MET A 1 481 ? 15.554 -6.257 -14.103 1.00 97.69 481 MET A O 1
ATOM 3674 N N . VAL A 1 482 ? 15.791 -4.133 -14.796 1.00 98.00 482 VAL A N 1
ATOM 3675 C CA . VAL A 1 482 ? 14.648 -4.160 -15.711 1.00 98.00 482 VAL A CA 1
ATOM 3676 C C . VAL A 1 482 ? 14.916 -5.100 -16.880 1.00 98.00 482 VAL A C 1
ATOM 3678 O O . VAL A 1 482 ? 14.041 -5.891 -17.212 1.00 98.00 482 VAL A O 1
ATOM 3681 N N . TRP A 1 483 ? 16.119 -5.079 -17.460 1.00 97.06 483 TRP A N 1
ATOM 3682 C CA . TRP A 1 483 ? 16.511 -5.999 -18.529 1.00 97.06 483 TRP A CA 1
ATOM 3683 C C . TRP A 1 483 ? 16.483 -7.469 -18.087 1.00 97.06 483 TRP A C 1
ATOM 3685 O O . TRP A 1 483 ? 15.940 -8.307 -18.802 1.00 97.06 483 TRP A O 1
ATOM 3695 N N . ASP A 1 484 ? 16.959 -7.773 -16.876 1.00 95.81 484 ASP A N 1
ATOM 3696 C CA . ASP A 1 484 ? 16.924 -9.124 -16.308 1.00 95.81 484 ASP A CA 1
ATOM 3697 C C . ASP A 1 484 ? 15.478 -9.646 -16.209 1.00 95.81 484 ASP A C 1
ATOM 3699 O O . ASP A 1 484 ? 15.206 -10.798 -16.542 1.00 95.81 484 ASP A O 1
ATOM 3703 N N . VAL A 1 485 ? 14.535 -8.808 -15.763 1.00 96.31 485 VAL A N 1
ATOM 3704 C CA . VAL A 1 485 ? 13.113 -9.183 -15.636 1.00 96.31 485 VAL A CA 1
ATOM 3705 C C . VAL A 1 485 ? 12.419 -9.242 -16.996 1.00 96.31 485 VAL A C 1
ATOM 3707 O O . VAL A 1 485 ? 11.594 -10.120 -17.239 1.00 96.31 485 VAL A O 1
ATOM 3710 N N . HIS A 1 486 ? 12.745 -8.304 -17.879 1.00 92.25 486 HIS A N 1
ATOM 3711 C CA . HIS A 1 486 ? 12.084 -8.120 -19.162 1.00 92.25 486 HIS A CA 1
ATOM 3712 C C . HIS A 1 486 ? 12.541 -9.129 -20.228 1.00 92.25 486 HIS A C 1
ATOM 3714 O O . HIS A 1 486 ? 11.715 -9.553 -21.043 1.00 92.25 486 HIS A O 1
ATOM 3720 N N . VAL A 1 487 ? 13.827 -9.495 -20.222 1.00 93.00 487 VAL A N 1
ATOM 3721 C CA . VAL A 1 487 ? 14.501 -10.248 -21.290 1.00 93.00 487 VAL A CA 1
ATOM 3722 C C . VAL A 1 487 ? 15.225 -11.473 -20.727 1.00 93.00 487 VAL A C 1
ATOM 3724 O O . VAL A 1 487 ? 14.741 -12.587 -20.920 1.00 93.00 487 VAL A O 1
ATOM 3727 N N . ASP A 1 488 ? 16.330 -11.298 -19.993 1.00 91.81 488 ASP A N 1
ATOM 3728 C CA . ASP A 1 488 ? 17.269 -12.402 -19.708 1.00 91.81 488 ASP A CA 1
ATOM 3729 C C . ASP A 1 488 ? 16.658 -13.529 -18.859 1.00 91.81 488 ASP A C 1
ATOM 3731 O O . ASP A 1 488 ? 17.006 -14.699 -19.005 1.00 91.81 488 ASP A O 1
ATOM 3735 N N . ARG A 1 489 ? 15.754 -13.192 -17.934 1.00 93.56 489 ARG A N 1
ATOM 3736 C CA . ARG A 1 489 ? 15.117 -14.138 -16.999 1.00 93.56 489 ARG A CA 1
ATOM 3737 C C . ARG A 1 489 ? 13.601 -14.027 -17.023 1.00 93.56 489 ARG A C 1
ATOM 3739 O O . ARG A 1 489 ? 12.927 -14.310 -16.029 1.00 93.56 489 ARG A O 1
ATOM 3746 N N . VAL A 1 490 ? 13.062 -13.632 -18.169 1.00 92.44 490 VAL A N 1
ATOM 3747 C CA . VAL A 1 490 ? 11.647 -13.311 -18.331 1.00 92.44 490 VAL A CA 1
ATOM 3748 C C . VAL A 1 490 ? 10.720 -14.467 -17.945 1.00 92.44 490 VAL A C 1
ATOM 3750 O O . VAL A 1 490 ? 9.738 -14.251 -17.239 1.00 92.44 490 VAL A O 1
ATOM 3753 N N . GLY A 1 491 ? 11.071 -15.707 -18.307 1.00 93.12 491 GLY A N 1
ATOM 3754 C CA . GLY A 1 491 ? 10.281 -16.896 -17.968 1.00 93.12 491 GLY A CA 1
ATOM 3755 C C . GLY A 1 491 ? 10.146 -17.113 -16.459 1.00 93.12 491 GLY A C 1
ATOM 3756 O O . GLY A 1 491 ? 9.045 -17.354 -15.972 1.00 93.12 491 GLY A O 1
ATOM 3757 N N . LYS A 1 492 ? 11.238 -16.938 -15.700 1.00 96.56 492 LYS A N 1
ATOM 3758 C CA . LYS A 1 492 ? 11.250 -17.116 -14.239 1.00 96.56 492 LYS A CA 1
ATOM 3759 C C . LYS A 1 492 ? 10.295 -16.145 -13.545 1.00 96.56 492 LYS A C 1
ATOM 3761 O O . LYS A 1 492 ? 9.459 -16.563 -12.749 1.00 96.56 492 LYS A O 1
ATOM 3766 N N . TYR A 1 493 ? 10.443 -14.852 -13.829 1.00 97.81 493 TYR A N 1
ATOM 3767 C CA . TYR A 1 493 ? 9.692 -13.812 -13.128 1.00 97.81 493 TYR A CA 1
ATOM 3768 C C . TYR A 1 493 ? 8.214 -13.795 -13.533 1.00 97.81 493 TYR A C 1
ATOM 3770 O O . TYR A 1 493 ? 7.352 -13.644 -12.670 1.00 97.81 493 TYR A O 1
ATOM 3778 N N . HIS A 1 494 ? 7.903 -14.008 -14.817 1.00 96.75 494 HIS A N 1
ATOM 3779 C CA . HIS A 1 494 ? 6.513 -14.065 -15.270 1.00 96.75 494 HIS A CA 1
ATOM 3780 C C . HIS A 1 494 ? 5.776 -15.318 -14.795 1.00 96.75 494 HIS A C 1
ATOM 3782 O O . HIS A 1 494 ? 4.609 -15.203 -14.434 1.00 96.75 494 HIS A O 1
ATOM 3788 N N . ALA A 1 495 ? 6.427 -16.485 -14.738 1.00 97.88 495 ALA A N 1
ATOM 3789 C CA . ALA A 1 495 ? 5.798 -17.686 -14.186 1.00 97.88 495 ALA A CA 1
ATOM 3790 C C . ALA A 1 495 ? 5.434 -17.495 -12.704 1.00 97.88 495 ALA A C 1
ATOM 3792 O O . ALA A 1 495 ? 4.310 -17.787 -12.298 1.00 97.88 495 ALA A O 1
ATOM 3793 N N . ALA A 1 496 ? 6.349 -16.926 -11.909 1.00 97.75 496 ALA A N 1
ATOM 3794 C CA . ALA A 1 496 ? 6.086 -16.612 -10.505 1.00 97.75 496 ALA A CA 1
ATOM 3795 C C . ALA A 1 496 ? 4.947 -15.589 -10.342 1.00 97.75 496 ALA A C 1
ATOM 3797 O O . ALA A 1 496 ? 4.059 -15.792 -9.512 1.00 97.75 496 ALA A O 1
ATOM 3798 N N . ALA A 1 497 ? 4.940 -14.528 -11.157 1.00 97.44 497 ALA A N 1
ATOM 3799 C CA . ALA A 1 497 ? 3.896 -13.508 -11.127 1.00 97.44 497 ALA A CA 1
ATOM 3800 C C . ALA A 1 497 ? 2.524 -14.062 -11.557 1.00 97.44 497 ALA A C 1
ATOM 3802 O O . ALA A 1 497 ? 1.524 -13.751 -10.916 1.00 97.44 497 ALA A O 1
ATOM 3803 N N . SER A 1 498 ? 2.469 -14.934 -12.571 1.00 97.56 498 SER A N 1
ATOM 3804 C CA . SER A 1 498 ? 1.232 -15.618 -12.984 1.00 97.56 498 SER A CA 1
ATOM 3805 C C . SER A 1 498 ? 0.689 -16.513 -11.871 1.00 97.56 498 SER A C 1
ATOM 3807 O O . SER A 1 498 ? -0.483 -16.415 -11.517 1.00 97.56 498 SER A O 1
ATOM 3809 N N . ALA A 1 499 ? 1.552 -17.313 -11.238 1.00 97.44 499 ALA A N 1
ATOM 3810 C CA . ALA A 1 499 ? 1.152 -18.155 -10.114 1.00 97.44 499 ALA A CA 1
ATOM 3811 C C . ALA A 1 499 ? 0.673 -17.328 -8.906 1.00 97.44 499 ALA A C 1
ATOM 3813 O O . ALA A 1 499 ? -0.231 -17.742 -8.182 1.00 97.44 499 ALA A O 1
ATOM 3814 N N . ALA A 1 500 ? 1.270 -16.155 -8.664 1.00 95.62 500 ALA A N 1
ATOM 3815 C CA . ALA A 1 500 ? 0.799 -15.235 -7.634 1.00 95.62 500 ALA A CA 1
ATOM 3816 C C . ALA A 1 500 ? -0.587 -14.668 -7.974 1.00 95.62 500 ALA A C 1
ATOM 3818 O O . ALA A 1 500 ? -1.463 -14.695 -7.113 1.00 95.62 500 ALA A O 1
ATOM 3819 N N . LYS A 1 501 ? -0.806 -14.235 -9.222 1.00 95.50 501 LYS A N 1
ATOM 3820 C CA . LYS A 1 501 ? -2.112 -13.777 -9.712 1.00 95.50 501 LYS A CA 1
ATOM 3821 C C . LYS A 1 501 ? -3.196 -14.832 -9.526 1.00 95.50 501 LYS A C 1
ATOM 3823 O O . LYS A 1 501 ? -4.259 -14.512 -9.013 1.00 95.50 501 LYS A O 1
ATOM 3828 N N . GLU A 1 502 ? -2.933 -16.076 -9.919 1.00 95.38 502 GLU A N 1
ATOM 3829 C CA . GLU A 1 502 ? -3.900 -17.175 -9.792 1.00 95.38 502 GLU A CA 1
ATOM 3830 C C . GLU A 1 502 ? -4.287 -17.454 -8.339 1.00 95.38 502 GLU A C 1
ATOM 3832 O O . GLU A 1 502 ? -5.444 -17.761 -8.068 1.00 95.38 502 GLU A O 1
ATOM 3837 N N . ARG A 1 503 ? -3.337 -17.338 -7.402 1.00 93.75 503 ARG A N 1
ATOM 3838 C CA . ARG A 1 503 ? -3.630 -17.466 -5.970 1.00 93.75 503 ARG A CA 1
ATOM 3839 C C . ARG A 1 503 ? -4.452 -16.287 -5.459 1.00 93.75 503 ARG A C 1
ATOM 3841 O O . ARG A 1 503 ? -5.480 -16.521 -4.841 1.00 93.75 503 ARG A O 1
ATOM 3848 N N . ILE A 1 504 ? -4.044 -15.057 -5.780 1.00 91.06 504 ILE A N 1
ATOM 3849 C CA . ILE A 1 504 ? -4.744 -13.832 -5.361 1.00 91.06 504 ILE A CA 1
ATOM 3850 C C . ILE A 1 504 ? -6.170 -13.786 -5.920 1.00 91.06 504 ILE A C 1
ATOM 3852 O O . ILE A 1 504 ? -7.086 -13.376 -5.223 1.00 91.06 504 ILE A O 1
ATOM 3856 N N . ALA A 1 505 ? -6.388 -14.251 -7.152 1.00 90.00 505 ALA A N 1
ATOM 3857 C CA . ALA A 1 505 ? -7.709 -14.271 -7.779 1.00 90.00 505 ALA A CA 1
ATOM 3858 C C . ALA A 1 505 ? -8.718 -15.213 -7.093 1.00 90.00 505 ALA A C 1
ATOM 3860 O O . ALA A 1 505 ? -9.908 -15.115 -7.370 1.00 90.00 505 ALA A O 1
ATOM 3861 N N . ARG A 1 506 ? -8.256 -16.133 -6.235 1.00 90.00 506 ARG A N 1
ATOM 3862 C CA . ARG A 1 506 ? -9.111 -17.029 -5.436 1.00 90.00 506 ARG A CA 1
ATOM 3863 C C . ARG A 1 506 ? -9.417 -16.470 -4.046 1.00 90.00 506 ARG A C 1
ATOM 3865 O O . ARG A 1 506 ? -10.128 -17.117 -3.288 1.00 90.00 506 ARG A O 1
ATOM 3872 N N . GLU A 1 507 ? -8.830 -15.333 -3.689 1.00 89.00 507 GLU A N 1
ATOM 3873 C CA . GLU A 1 507 ? -9.031 -14.692 -2.393 1.00 89.00 507 GLU A CA 1
ATOM 3874 C C . GLU A 1 507 ? -10.278 -13.803 -2.454 1.00 89.00 507 GLU A C 1
ATOM 3876 O O . GLU A 1 507 ? -10.398 -12.970 -3.352 1.00 89.00 507 GLU A O 1
ATOM 3881 N N . ASP A 1 508 ? -11.170 -13.933 -1.472 1.00 88.12 508 ASP A N 1
ATOM 3882 C CA . ASP A 1 508 ? -12.305 -13.026 -1.285 1.00 88.12 508 ASP A CA 1
ATOM 3883 C C . ASP A 1 508 ? -12.048 -12.088 -0.102 1.00 88.12 508 ASP A C 1
ATOM 3885 O O . ASP A 1 508 ? -12.590 -12.235 0.989 1.00 88.12 508 ASP A O 1
ATOM 3889 N N . GLY A 1 509 ? -11.173 -11.101 -0.305 1.00 88.44 509 GLY A N 1
ATOM 3890 C CA . GLY A 1 509 ? -10.848 -10.159 0.765 1.00 88.44 509 GLY A CA 1
ATOM 3891 C C . GLY A 1 509 ? -12.049 -9.342 1.255 1.00 88.44 509 GLY A C 1
ATOM 3892 O O . GLY A 1 509 ? -12.054 -8.927 2.412 1.00 88.44 509 GLY A O 1
ATOM 3893 N N . ALA A 1 510 ? -13.049 -9.111 0.396 1.00 89.56 510 ALA A N 1
ATOM 3894 C CA . ALA A 1 510 ? -14.257 -8.368 0.741 1.00 89.56 510 ALA A CA 1
ATOM 3895 C C . ALA A 1 510 ? -15.178 -9.198 1.649 1.00 89.56 510 ALA A C 1
ATOM 3897 O O . ALA A 1 510 ? -15.594 -8.708 2.697 1.00 89.56 510 ALA A O 1
ATOM 3898 N N . GLY A 1 511 ? -15.430 -10.461 1.297 1.00 88.81 511 GLY A N 1
ATOM 3899 C CA . GLY A 1 511 ? -16.167 -11.393 2.148 1.00 88.81 511 GLY A CA 1
ATOM 3900 C C . GLY A 1 511 ? -15.477 -11.614 3.493 1.00 88.81 511 GLY A C 1
ATOM 3901 O O . GLY A 1 511 ? -16.117 -11.510 4.536 1.00 88.81 511 GLY A O 1
ATOM 3902 N N . GLU A 1 512 ? -14.154 -11.798 3.499 1.00 89.44 512 GLU A N 1
ATOM 3903 C CA . GLU A 1 512 ? -13.373 -11.985 4.731 1.00 89.44 512 GLU A CA 1
ATOM 3904 C C . GLU A 1 512 ? -13.458 -10.772 5.673 1.00 89.44 512 GLU A C 1
ATOM 3906 O O . GLU A 1 512 ? -13.615 -10.935 6.886 1.00 89.44 512 GLU A O 1
ATOM 3911 N N . VAL A 1 513 ? -13.374 -9.538 5.148 1.00 90.19 513 VAL A N 1
ATOM 3912 C CA . VAL A 1 513 ? -13.478 -8.339 6.001 1.00 90.19 513 VAL A CA 1
ATOM 3913 C C . VAL A 1 513 ? -14.895 -8.136 6.522 1.00 90.19 513 VAL A C 1
ATOM 3915 O O . VAL A 1 513 ? -15.058 -7.711 7.663 1.00 90.19 513 VAL A O 1
ATOM 3918 N N . VAL A 1 514 ? -15.919 -8.481 5.737 1.00 91.50 514 VAL A N 1
ATOM 3919 C CA . VAL A 1 514 ? -17.319 -8.450 6.180 1.00 91.50 514 VAL A CA 1
ATOM 3920 C C . VAL A 1 514 ? -17.564 -9.495 7.262 1.00 91.50 514 VAL A C 1
ATOM 3922 O O . VAL A 1 514 ? -18.118 -9.154 8.306 1.00 91.50 514 VAL A O 1
ATOM 3925 N N . ALA A 1 515 ? -17.114 -10.735 7.065 1.00 88.38 515 ALA A N 1
ATOM 3926 C CA . ALA A 1 515 ? -17.235 -11.807 8.051 1.00 88.38 515 ALA A CA 1
ATOM 3927 C C . ALA A 1 515 ? -16.566 -11.417 9.377 1.00 88.38 515 ALA A C 1
ATOM 3929 O O . ALA A 1 515 ? -17.148 -11.584 10.449 1.00 88.38 515 ALA A O 1
ATOM 3930 N N . TRP A 1 516 ? -15.381 -10.808 9.304 1.00 89.12 516 TRP A N 1
ATOM 3931 C CA . TRP A 1 516 ? -14.685 -10.290 10.476 1.00 89.12 516 TRP A CA 1
ATOM 3932 C C . TRP A 1 516 ? -15.430 -9.128 11.152 1.00 89.12 516 TRP A C 1
ATOM 3934 O O . TRP A 1 516 ? -15.648 -9.162 12.364 1.00 89.12 516 TRP A O 1
ATOM 3944 N N . LEU A 1 517 ? -15.855 -8.111 10.391 1.00 90.56 517 LEU A N 1
ATOM 3945 C CA . LEU A 1 517 ? -16.571 -6.946 10.929 1.00 90.56 517 LEU A CA 1
ATOM 3946 C C . LEU A 1 517 ? -17.943 -7.316 11.507 1.00 90.56 517 LEU A C 1
ATOM 3948 O O . LEU A 1 517 ? -18.375 -6.691 12.474 1.00 90.56 517 LEU A O 1
ATOM 3952 N N . SER A 1 518 ? -18.589 -8.361 10.986 1.00 89.06 518 SER A N 1
ATOM 3953 C CA . SER A 1 518 ? -19.867 -8.880 11.494 1.00 89.06 518 SER A CA 1
ATOM 3954 C C . SER A 1 518 ? -19.774 -9.356 12.946 1.00 89.06 518 SER A C 1
ATOM 3956 O O . SER A 1 518 ? -20.760 -9.298 13.668 1.00 89.06 518 SER A O 1
ATOM 3958 N N . GLY A 1 519 ? -18.585 -9.745 13.423 1.00 88.06 519 GLY A N 1
ATOM 3959 C CA . GLY A 1 519 ? -18.357 -10.048 14.842 1.00 88.06 519 GLY A CA 1
ATOM 3960 C C . GLY A 1 519 ? -18.470 -8.831 15.774 1.00 88.06 519 GLY A C 1
ATOM 3961 O O . GLY A 1 519 ? -18.564 -8.994 16.989 1.00 88.06 519 GLY A O 1
ATOM 3962 N N . PHE A 1 520 ? -18.474 -7.615 15.220 1.00 89.44 520 PHE A N 1
ATOM 3963 C CA . PHE A 1 520 ? -18.545 -6.344 15.950 1.00 89.44 520 PHE A CA 1
ATOM 3964 C C . PHE A 1 520 ? -19.801 -5.526 15.622 1.00 89.44 520 PHE A C 1
ATOM 3966 O O . PHE A 1 520 ? -19.970 -4.423 16.150 1.00 89.44 520 PHE A O 1
ATOM 3973 N N . VAL A 1 521 ? -20.665 -6.041 14.746 1.00 88.94 521 VAL A N 1
ATOM 3974 C CA . VAL A 1 521 ? -21.896 -5.394 14.285 1.00 88.94 521 VAL A CA 1
ATOM 3975 C C . VAL A 1 521 ? -23.086 -6.285 14.673 1.00 88.94 521 VAL A C 1
ATOM 3977 O O . VAL A 1 521 ? -23.017 -7.497 14.480 1.00 88.94 521 VAL A O 1
ATOM 3980 N N . PRO A 1 522 ? -24.186 -5.743 15.229 1.00 87.69 522 PRO A N 1
ATOM 3981 C CA . PRO A 1 522 ? -25.341 -6.554 15.606 1.00 87.69 522 PRO A CA 1
ATOM 3982 C C . PRO A 1 522 ? -25.932 -7.330 14.422 1.00 87.69 522 PRO A C 1
ATOM 3984 O O . PRO A 1 522 ? -26.082 -6.791 13.328 1.00 87.69 522 PRO A O 1
ATOM 3987 N N . ALA A 1 523 ? -26.363 -8.570 14.661 1.00 85.25 523 ALA A N 1
ATOM 3988 C CA . ALA A 1 523 ? -26.857 -9.459 13.605 1.00 85.25 523 ALA A CA 1
ATOM 3989 C C . ALA A 1 523 ? -28.048 -8.891 12.808 1.00 85.25 523 ALA A C 1
ATOM 3991 O O . ALA A 1 523 ? -28.169 -9.177 11.627 1.00 85.25 523 ALA A O 1
ATOM 3992 N N . HIS A 1 524 ? -28.902 -8.063 13.420 1.00 83.56 524 HIS A N 1
ATOM 3993 C CA . HIS A 1 524 ? -30.041 -7.430 12.737 1.00 83.56 524 HIS A CA 1
ATOM 3994 C C . HIS A 1 524 ? -29.634 -6.324 11.745 1.00 83.56 524 HIS A C 1
ATOM 3996 O O . HIS A 1 524 ? -30.463 -5.871 10.960 1.00 83.56 524 HIS A O 1
ATOM 4002 N N . VAL A 1 525 ? -28.385 -5.852 11.809 1.00 86.31 525 VAL A N 1
ATOM 4003 C CA . VAL A 1 525 ? -27.821 -4.864 10.879 1.00 86.31 525 VAL A CA 1
ATOM 4004 C C . VAL A 1 525 ? -27.240 -5.554 9.645 1.00 86.31 525 VAL A C 1
ATOM 4006 O O . VAL A 1 525 ? -27.223 -4.956 8.573 1.00 86.31 525 VAL A O 1
ATOM 4009 N N . MET A 1 526 ? -26.782 -6.798 9.783 1.00 88.62 526 MET A N 1
ATOM 4010 C CA . MET A 1 526 ? -26.270 -7.603 8.678 1.00 88.62 526 MET A CA 1
ATOM 4011 C C . MET A 1 526 ? -27.433 -8.297 7.964 1.00 88.62 526 MET A C 1
ATOM 4013 O O . MET A 1 526 ? -28.377 -8.755 8.611 1.00 88.62 526 MET A O 1
ATOM 4017 N N . ALA A 1 527 ? -27.396 -8.383 6.634 1.00 74.62 527 ALA A N 1
ATOM 4018 C CA . ALA A 1 527 ? -28.381 -9.184 5.916 1.00 74.62 527 ALA A CA 1
ATOM 4019 C C . ALA A 1 527 ? -28.215 -10.659 6.325 1.00 74.62 527 ALA A C 1
ATOM 4021 O O . ALA A 1 527 ? -27.120 -11.213 6.227 1.00 74.62 527 ALA A O 1
ATOM 4022 N N . LYS A 1 528 ? -29.287 -11.311 6.800 1.00 52.56 528 LYS A N 1
ATOM 4023 C CA . LYS A 1 528 ? -29.289 -12.773 6.932 1.00 52.56 528 LYS A CA 1
ATOM 4024 C C . LYS A 1 528 ? -29.154 -13.356 5.528 1.00 52.56 528 LYS A C 1
ATOM 4026 O O . LYS A 1 528 ? -30.041 -13.163 4.699 1.00 52.56 528 LYS A O 1
ATOM 4031 N N . GLU A 1 529 ? -28.089 -14.104 5.270 1.00 42.50 529 GLU A N 1
ATOM 4032 C CA . GLU A 1 529 ? -28.096 -15.075 4.181 1.00 42.50 529 GLU A CA 1
ATOM 4033 C C . GLU A 1 529 ? -29.146 -16.152 4.499 1.00 42.50 529 GLU A C 1
ATOM 4035 O O . GLU A 1 529 ? -28.877 -17.143 5.169 1.00 42.50 529 GLU A O 1
ATOM 4040 N N . GLU A 1 530 ? -30.373 -15.954 4.026 1.00 36.84 530 GLU A N 1
ATOM 4041 C CA . GLU A 1 530 ? -31.358 -17.018 3.841 1.00 36.84 530 GLU A CA 1
ATOM 4042 C C . GLU A 1 530 ? -31.591 -17.177 2.337 1.00 36.84 530 GLU A C 1
ATOM 4044 O O . GLU A 1 530 ? -32.584 -16.720 1.782 1.00 36.84 530 GLU A O 1
ATOM 4049 N N . MET A 1 531 ? -30.631 -17.801 1.646 1.00 31.92 531 MET A N 1
ATOM 4050 C CA . MET A 1 531 ? -30.861 -18.343 0.305 1.00 31.92 531 MET A CA 1
ATOM 4051 C C . MET A 1 531 ? -29.828 -19.422 -0.046 1.00 31.92 531 MET A C 1
ATOM 4053 O O . MET A 1 531 ? -28.934 -19.200 -0.852 1.00 31.92 531 MET A O 1
ATOM 4057 N N . THR A 1 532 ? -29.935 -20.606 0.562 1.00 30.08 532 THR A N 1
ATOM 4058 C CA . THR A 1 532 ? -29.572 -21.898 -0.068 1.00 30.08 532 THR A CA 1
ATOM 4059 C C . THR A 1 532 ? -30.030 -23.061 0.812 1.00 30.08 532 THR A C 1
ATOM 4061 O O . THR A 1 532 ? -29.244 -23.773 1.417 1.00 30.08 532 THR A O 1
ATOM 4064 N N . ASN A 1 533 ? -31.348 -23.252 0.891 1.00 28.22 533 ASN A N 1
ATOM 4065 C CA . ASN A 1 533 ? -31.952 -24.559 1.184 1.00 28.22 533 ASN A CA 1
ATOM 4066 C C . ASN A 1 533 ? -33.333 -24.715 0.512 1.00 28.22 533 ASN A C 1
ATOM 4068 O O . ASN A 1 533 ? -34.215 -2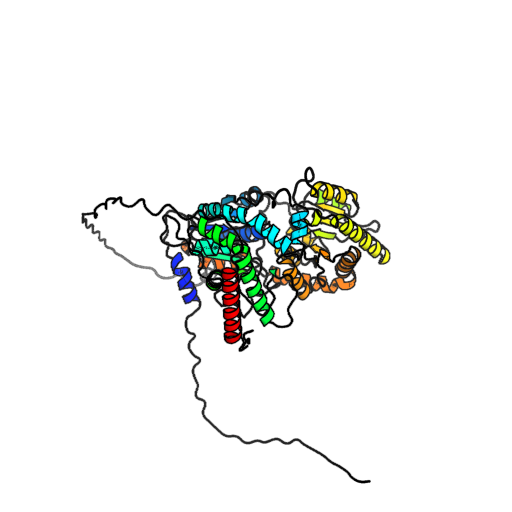5.406 1.007 1.00 28.22 533 ASN A O 1
ATOM 4072 N N . GLN A 1 534 ? -33.514 -24.104 -0.665 1.00 28.98 534 GLN A N 1
ATOM 4073 C CA . GLN A 1 534 ? -34.639 -24.384 -1.566 1.00 28.98 534 GLN A CA 1
ATOM 4074 C C . GLN A 1 534 ? -34.125 -24.910 -2.911 1.00 28.98 534 GLN A C 1
ATOM 4076 O O . GLN A 1 534 ? -34.284 -24.279 -3.947 1.00 28.98 534 GLN A O 1
ATOM 4081 N N . VAL A 1 535 ? -33.471 -26.075 -2.890 1.00 30.47 535 VAL A N 1
ATOM 4082 C CA . VAL A 1 535 ? -33.330 -26.934 -4.088 1.00 30.47 535 VAL A CA 1
ATOM 4083 C C . VAL A 1 535 ? -33.693 -28.402 -3.792 1.00 30.47 535 VAL A C 1
ATOM 4085 O O . VAL A 1 535 ? -33.842 -29.192 -4.717 1.00 30.47 535 VAL A O 1
ATOM 4088 N N . HIS A 1 536 ? -33.968 -28.795 -2.542 1.00 29.45 536 HIS A N 1
ATOM 4089 C CA . HIS A 1 536 ? -34.425 -30.156 -2.217 1.00 29.45 536 HIS A CA 1
ATOM 4090 C C . HIS A 1 536 ? -35.683 -30.160 -1.337 1.00 29.45 536 HIS A C 1
ATOM 4092 O O . HIS A 1 536 ? -35.634 -30.508 -0.167 1.00 29.45 536 HIS A O 1
ATOM 4098 N N . SER A 1 537 ? -36.827 -29.782 -1.912 1.00 28.17 537 SER A N 1
ATOM 4099 C CA . SER A 1 537 ? -38.134 -30.377 -1.566 1.00 28.17 537 SER A CA 1
ATOM 4100 C C . SER A 1 537 ? -39.196 -30.000 -2.603 1.00 28.17 537 SER A C 1
ATOM 4102 O O . SER A 1 537 ? -40.229 -29.411 -2.312 1.00 28.17 537 SER A O 1
ATOM 4104 N N . THR A 1 538 ? -38.955 -30.355 -3.864 1.00 27.64 538 THR A N 1
ATOM 4105 C CA . THR A 1 538 ? -40.021 -30.378 -4.880 1.00 27.64 538 THR A CA 1
ATOM 41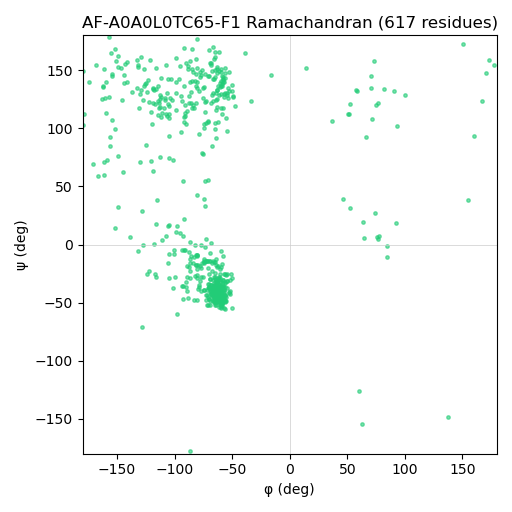06 C C . THR A 1 538 ? -40.268 -31.798 -5.367 1.00 27.64 538 THR A C 1
ATOM 4108 O O . THR A 1 538 ? -40.501 -32.004 -6.542 1.00 27.64 538 THR A O 1
ATOM 4111 N N . VAL A 1 539 ? -40.203 -32.786 -4.470 1.00 31.88 539 VAL A N 1
ATOM 4112 C CA . VAL A 1 539 ? -40.838 -34.103 -4.635 1.00 31.88 539 VAL A CA 1
ATOM 4113 C C . VAL A 1 539 ? -41.059 -34.678 -3.234 1.00 31.88 539 VAL A C 1
ATOM 4115 O O . VAL A 1 539 ? -40.153 -35.286 -2.681 1.00 31.88 539 VAL A O 1
ATOM 4118 N N . ALA A 1 540 ? -42.232 -34.449 -2.645 1.00 25.09 540 ALA A N 1
ATOM 4119 C CA . ALA A 1 540 ? -42.905 -35.412 -1.769 1.00 25.09 540 ALA A CA 1
ATOM 4120 C C . ALA A 1 540 ? -44.241 -34.836 -1.282 1.00 25.09 540 ALA A C 1
ATOM 4122 O O . ALA A 1 540 ? -44.290 -33.909 -0.480 1.00 25.09 540 ALA A O 1
ATOM 4123 N N . THR A 1 541 ? -45.307 -35.476 -1.759 1.00 25.06 541 THR A N 1
ATOM 4124 C CA . THR A 1 541 ? -46.587 -35.679 -1.066 1.00 25.06 541 THR A CA 1
ATOM 4125 C C . THR A 1 541 ? -47.457 -34.458 -0.772 1.00 25.06 541 THR A C 1
ATOM 4127 O O . THR A 1 541 ? -47.453 -33.880 0.310 1.00 25.06 541 THR A O 1
ATOM 4130 N N . ALA A 1 542 ? -48.361 -34.214 -1.722 1.00 24.58 542 ALA A N 1
ATOM 4131 C CA . ALA A 1 542 ? -49.770 -34.050 -1.392 1.00 24.58 542 ALA A CA 1
ATOM 4132 C C . ALA A 1 542 ? -50.248 -35.207 -0.493 1.00 24.58 542 ALA A C 1
ATOM 4134 O O . ALA A 1 542 ? -50.016 -36.354 -0.861 1.00 24.58 542 ALA A O 1
ATOM 4135 N N . THR A 1 543 ? -50.880 -34.899 0.647 1.00 25.20 543 THR A N 1
ATOM 4136 C CA . THR A 1 543 ? -52.189 -35.420 1.116 1.00 25.20 543 THR A CA 1
ATOM 4137 C C . THR A 1 543 ? -52.466 -35.018 2.573 1.00 25.20 543 THR A C 1
ATOM 4139 O O . THR A 1 543 ? -51.556 -34.981 3.392 1.00 25.20 543 THR A O 1
ATOM 4142 N N . SER A 1 544 ? -53.760 -34.825 2.868 1.00 26.22 544 SER A N 1
ATOM 4143 C CA . SER A 1 544 ? -54.435 -34.571 4.161 1.00 26.22 544 SER A CA 1
ATOM 4144 C C . SER A 1 544 ? -54.201 -33.183 4.776 1.00 26.22 544 SER A C 1
ATOM 4146 O O . SER A 1 544 ? -53.078 -32.828 5.095 1.00 26.22 544 SER A O 1
ATOM 4148 N N . SER A 1 545 ? -55.151 -32.243 4.807 1.00 23.42 545 SER A N 1
ATOM 4149 C CA . SER A 1 545 ? -56.563 -32.221 5.241 1.00 23.42 545 SER A CA 1
ATOM 4150 C C . SER A 1 545 ? -56.777 -32.222 6.759 1.00 23.42 545 SER A C 1
ATOM 4152 O O . SER A 1 545 ? -56.524 -33.228 7.412 1.00 23.42 545 SER A O 1
ATOM 4154 N N . ALA A 1 546 ? -57.451 -31.148 7.185 1.00 24.27 546 ALA A N 1
ATOM 4155 C CA . ALA A 1 546 ? -58.462 -31.053 8.241 1.00 24.27 546 ALA A CA 1
ATOM 4156 C C . ALA A 1 546 ? -58.052 -30.530 9.632 1.00 24.27 546 ALA A C 1
ATOM 4158 O O . ALA A 1 546 ? -57.185 -31.094 10.287 1.00 24.27 546 ALA A O 1
ATOM 4159 N N . ALA A 1 547 ? -58.865 -29.541 10.052 1.00 24.88 547 ALA A N 1
ATOM 4160 C CA . ALA A 1 547 ? -59.303 -29.214 11.416 1.00 24.88 547 ALA A CA 1
ATOM 4161 C C . ALA A 1 547 ? -58.239 -28.619 12.365 1.00 24.88 547 ALA A C 1
ATOM 4163 O O . ALA A 1 547 ? -57.079 -28.991 12.317 1.00 24.88 547 ALA A O 1
ATOM 4164 N N . SER A 1 548 ? -58.526 -27.699 13.284 1.00 25.39 548 SER A N 1
ATOM 4165 C CA . SER A 1 548 ? -59.724 -26.943 13.675 1.00 25.39 548 SER A CA 1
ATOM 4166 C C . SER A 1 548 ? -59.308 -26.037 14.840 1.00 25.39 548 SER A C 1
ATOM 4168 O O . SER A 1 548 ? -58.480 -26.452 15.647 1.00 25.39 548 SER A O 1
ATOM 4170 N N . ASP A 1 549 ? -59.974 -24.890 14.926 1.00 25.72 549 ASP A N 1
ATOM 4171 C CA . ASP A 1 549 ? -60.435 -24.240 16.159 1.00 25.72 549 ASP A CA 1
ATOM 4172 C C . ASP A 1 549 ? -59.490 -23.581 17.179 1.00 25.72 549 ASP A C 1
ATOM 4174 O O . ASP A 1 549 ? -58.496 -24.140 17.630 1.00 25.72 549 ASP A O 1
ATOM 4178 N N . ASP A 1 550 ? -59.974 -22.387 17.562 1.00 24.95 550 ASP A N 1
ATOM 4179 C CA . ASP A 1 550 ? -60.056 -21.766 18.891 1.00 24.95 550 ASP A CA 1
ATOM 4180 C C . ASP A 1 550 ? -58.756 -21.559 19.686 1.00 24.95 550 ASP A C 1
ATOM 4182 O O . ASP A 1 550 ? -57.949 -22.450 19.893 1.00 24.95 550 ASP A O 1
ATOM 4186 N N . GLY A 1 551 ? -58.462 -20.398 20.262 1.00 24.31 551 GLY A N 1
ATOM 4187 C CA . GLY A 1 551 ? -59.276 -19.249 20.624 1.00 24.31 551 GLY A CA 1
ATOM 4188 C C . GLY A 1 551 ? -58.629 -18.583 21.851 1.00 24.31 551 GLY A C 1
ATOM 4189 O O . GLY A 1 551 ? -57.731 -19.142 22.475 1.00 24.31 551 GLY A O 1
ATOM 4190 N N . ILE A 1 552 ? -59.171 -17.420 22.221 1.00 27.16 552 ILE A N 1
ATOM 4191 C CA . ILE A 1 552 ? -59.139 -16.813 23.566 1.00 27.16 552 ILE A CA 1
ATOM 4192 C C . ILE A 1 552 ? -57.999 -15.812 23.888 1.00 27.16 552 ILE A C 1
ATOM 4194 O O . ILE A 1 552 ? -56.859 -16.134 24.203 1.00 27.16 552 ILE A O 1
ATOM 4198 N N . TRP A 1 553 ? -58.435 -14.547 23.837 1.00 25.23 553 TRP A N 1
ATOM 4199 C CA . TRP A 1 553 ? -58.150 -13.377 24.684 1.00 25.23 553 TRP A CA 1
ATOM 4200 C C . TRP A 1 553 ? -57.499 -13.587 26.069 1.00 25.23 553 TRP A C 1
ATOM 4202 O O . TRP A 1 553 ? -57.943 -14.428 26.839 1.00 25.23 553 TRP A O 1
ATOM 4212 N N . SER A 1 554 ? -56.651 -12.634 26.480 1.00 25.95 554 SER A N 1
ATOM 4213 C CA . SER A 1 554 ? -56.923 -11.825 27.687 1.00 25.95 554 SER A CA 1
ATOM 4214 C C . SER A 1 554 ? -56.066 -10.559 27.721 1.00 25.95 554 SER A C 1
ATOM 4216 O O . SER A 1 554 ? -54.839 -10.608 27.650 1.00 25.95 554 SER A O 1
ATOM 4218 N N . SER A 1 555 ? -56.755 -9.432 27.856 1.00 28.06 555 SER A N 1
ATOM 4219 C CA . SER A 1 555 ? -56.291 -8.159 28.400 1.00 28.06 555 SER A CA 1
ATOM 4220 C C . SER A 1 555 ? -55.907 -8.291 29.876 1.00 28.06 555 SER A C 1
ATOM 4222 O O . SER A 1 555 ? -56.516 -9.096 30.576 1.00 28.06 555 SER A O 1
ATOM 4224 N N . ASP A 1 556 ? -54.983 -7.454 30.351 1.00 28.48 556 ASP A N 1
ATOM 4225 C CA . ASP A 1 556 ? -55.215 -6.714 31.596 1.00 28.48 556 ASP A CA 1
ATOM 4226 C C . ASP A 1 556 ? -54.292 -5.495 31.718 1.00 28.48 556 ASP A C 1
ATOM 4228 O O . ASP A 1 556 ? -53.065 -5.580 31.611 1.00 28.48 556 ASP A O 1
ATOM 4232 N N . ASP A 1 557 ? -54.946 -4.356 31.935 1.00 30.34 557 ASP A N 1
ATOM 4233 C CA . ASP A 1 557 ? -54.383 -3.075 32.334 1.00 30.34 557 ASP A CA 1
ATOM 4234 C C . ASP A 1 557 ? -54.138 -3.059 33.849 1.00 30.34 557 ASP A C 1
ATOM 4236 O O . ASP A 1 557 ? -54.912 -3.603 34.635 1.00 30.34 557 ASP A O 1
ATOM 4240 N N . GLY A 1 558 ? -53.091 -2.358 34.284 1.00 28.72 558 GLY A N 1
ATOM 4241 C CA . GLY A 1 558 ? -52.779 -2.200 35.703 1.00 28.72 558 GLY A CA 1
ATOM 4242 C C . GLY A 1 558 ? -51.946 -0.957 35.978 1.00 28.72 558 GLY A C 1
ATOM 4243 O O . GLY A 1 558 ? -50.724 -1.006 36.064 1.00 28.72 558 GLY A O 1
ATOM 4244 N N . THR A 1 559 ? -52.630 0.174 36.117 1.00 31.41 559 THR A N 1
ATOM 4245 C CA . THR A 1 559 ? -52.112 1.479 36.542 1.00 31.41 559 THR A CA 1
ATOM 4246 C C . THR A 1 559 ? -51.500 1.458 37.950 1.00 31.41 559 THR A C 1
ATOM 4248 O O . THR A 1 559 ? -52.116 0.946 38.881 1.00 31.41 559 THR A O 1
ATOM 4251 N N . GLY A 1 560 ? -50.365 2.141 38.146 1.00 28.45 560 GLY A N 1
ATOM 4252 C CA . GLY A 1 560 ? -49.806 2.450 39.469 1.00 28.45 560 GLY A CA 1
ATOM 4253 C C . GLY A 1 560 ? -48.817 3.621 39.421 1.00 28.45 560 GLY A C 1
ATOM 4254 O O . GLY A 1 560 ? -47.767 3.531 38.797 1.00 28.45 560 GLY A O 1
ATOM 4255 N N . SER A 1 561 ? -49.183 4.744 40.045 1.00 27.06 561 SER A N 1
ATOM 4256 C CA . SER A 1 561 ? -48.476 6.037 40.020 1.00 27.06 561 SER A CA 1
ATOM 4257 C C . SER A 1 561 ? -47.448 6.238 41.154 1.00 27.06 561 SER A C 1
ATOM 4259 O O . SER A 1 561 ? -47.565 5.579 42.183 1.00 27.06 561 SER A O 1
ATOM 4261 N N . ARG A 1 562 ? -46.629 7.308 41.006 1.00 29.73 562 ARG A N 1
ATOM 4262 C CA . ARG A 1 562 ? -45.838 8.084 42.014 1.00 29.73 562 ARG A CA 1
ATOM 4263 C C . ARG A 1 562 ? -44.486 7.458 42.411 1.00 29.73 562 ARG A C 1
ATOM 4265 O O . ARG A 1 562 ? -44.421 6.273 42.672 1.00 29.73 562 ARG A O 1
ATOM 4272 N N . THR A 1 563 ? -43.338 8.147 42.487 1.00 31.23 563 THR A N 1
ATOM 4273 C CA . THR A 1 563 ? -42.946 9.578 42.574 1.00 31.23 563 THR A CA 1
ATOM 4274 C C . THR A 1 563 ? -41.417 9.678 42.330 1.00 31.23 563 THR A C 1
ATOM 4276 O O . THR A 1 563 ? -40.721 8.701 42.606 1.00 31.23 563 THR A O 1
ATOM 4279 N N . PRO A 1 564 ? -40.861 10.814 41.858 1.00 34.19 564 PRO A N 1
ATOM 4280 C CA . PRO A 1 564 ? -39.422 10.975 41.596 1.00 34.19 564 PRO A CA 1
ATOM 4281 C C . PRO A 1 564 ? -38.619 11.474 42.823 1.00 34.19 564 PRO A C 1
ATOM 4283 O O . PRO A 1 564 ? -39.170 12.209 43.645 1.00 34.19 564 PRO A O 1
ATOM 4286 N N . PRO A 1 565 ? -37.318 11.135 42.953 1.00 34.00 565 PRO A N 1
ATOM 4287 C CA . PRO A 1 565 ? -36.449 11.668 44.008 1.00 34.00 565 PRO A CA 1
ATOM 4288 C C . PRO A 1 565 ? -35.886 13.081 43.690 1.00 34.00 565 PRO A C 1
ATOM 4290 O O . PRO A 1 565 ? -35.887 13.497 42.530 1.00 34.00 565 PRO A O 1
ATOM 4293 N N . PRO A 1 566 ? -35.432 13.832 44.721 1.00 33.50 566 PRO A N 1
ATOM 4294 C CA . PRO A 1 566 ? -35.303 15.299 44.726 1.00 33.50 566 PRO A CA 1
ATOM 4295 C C . PRO A 1 566 ? -33.994 15.859 44.119 1.00 33.50 566 PRO A C 1
ATOM 4297 O O . PRO A 1 566 ? -33.038 15.110 43.909 1.00 33.50 566 PRO A O 1
ATOM 4300 N N . PRO A 1 567 ? -33.919 17.188 43.869 1.00 28.31 567 PRO A N 1
ATOM 4301 C CA . PRO A 1 567 ? -32.757 17.846 43.274 1.00 28.31 567 PRO A CA 1
ATOM 4302 C C . PRO A 1 567 ? -31.672 18.129 44.322 1.00 28.31 567 PRO A C 1
ATOM 4304 O O . PRO A 1 567 ? -31.967 18.625 45.410 1.00 28.31 567 PRO A O 1
ATOM 4307 N N . TYR A 1 568 ? -30.406 17.867 43.988 1.00 26.22 568 TYR A N 1
ATOM 4308 C CA . TYR A 1 568 ? -29.281 18.239 44.847 1.00 26.22 568 TYR A CA 1
ATOM 4309 C C . TYR A 1 568 ? -28.701 19.598 44.437 1.00 26.22 568 TYR A C 1
ATOM 4311 O O . TYR A 1 568 ? -28.396 19.834 43.268 1.00 26.22 568 TYR A O 1
ATOM 4319 N N . ARG A 1 569 ? -28.597 20.484 45.434 1.00 26.69 569 ARG A N 1
ATOM 4320 C CA . ARG A 1 569 ? -28.075 21.855 45.380 1.00 26.69 569 ARG A CA 1
ATOM 4321 C C . ARG A 1 569 ? -26.548 21.891 45.314 1.00 26.69 569 ARG A C 1
ATOM 4323 O O . ARG A 1 569 ? -25.864 21.059 45.904 1.00 26.69 569 ARG A O 1
ATOM 4330 N N . GLU A 1 570 ? -26.056 22.937 44.661 1.00 25.53 570 GLU A N 1
ATOM 4331 C CA . GLU A 1 570 ? -24.677 23.421 44.689 1.00 25.53 570 GLU A CA 1
ATOM 4332 C C . GLU A 1 570 ? -24.210 23.754 46.116 1.00 25.53 570 GLU A C 1
ATOM 4334 O O . GLU A 1 570 ? -24.933 24.393 46.883 1.00 25.53 570 GLU A O 1
ATOM 4339 N N . SER A 1 571 ? -22.962 23.404 46.438 1.00 26.61 571 SER A N 1
ATOM 4340 C CA . SER A 1 571 ? -22.190 24.084 47.479 1.00 26.61 571 SER A CA 1
ATOM 4341 C C . SER A 1 571 ? -20.916 24.654 46.864 1.00 26.61 571 SER A C 1
ATOM 4343 O O . SER A 1 571 ? -20.034 23.914 46.423 1.00 26.61 571 SER A O 1
ATOM 4345 N N . ALA A 1 572 ? -20.832 25.978 46.844 1.00 26.88 572 ALA A N 1
ATOM 4346 C CA . ALA A 1 572 ? -19.607 26.719 46.615 1.00 26.88 572 ALA A CA 1
ATOM 4347 C C . ALA A 1 572 ? -18.732 26.674 47.878 1.00 26.88 572 ALA A C 1
ATOM 4349 O O . ALA A 1 572 ? -19.211 27.053 48.943 1.00 26.88 572 ALA A O 1
ATOM 4350 N N . ALA A 1 573 ? -17.476 26.239 47.743 1.00 26.83 573 ALA A N 1
ATOM 4351 C CA . ALA A 1 573 ? -16.313 26.691 48.519 1.00 26.83 573 ALA A CA 1
ATOM 4352 C C . ALA A 1 573 ? -15.057 25.938 48.039 1.00 26.83 573 ALA A C 1
ATOM 4354 O O . ALA A 1 573 ? -14.909 24.745 48.278 1.00 26.83 573 ALA A O 1
ATOM 4355 N N . ASP A 1 574 ? -14.220 26.609 47.246 1.00 24.86 574 ASP A N 1
ATOM 4356 C CA . ASP A 1 574 ? -12.837 26.958 47.614 1.00 24.86 574 ASP A CA 1
ATOM 4357 C C . ASP A 1 574 ? -11.995 27.259 46.370 1.00 24.86 574 ASP A C 1
ATOM 4359 O O . ASP A 1 574 ? -11.369 26.415 45.724 1.00 24.86 574 ASP A O 1
ATOM 4363 N N . ALA A 1 575 ? -11.968 28.551 46.055 1.00 30.75 575 ALA A N 1
ATOM 4364 C CA . ALA A 1 575 ? -11.024 29.174 45.151 1.00 30.75 575 ALA A CA 1
ATOM 4365 C C . ALA A 1 575 ? -9.661 29.311 45.854 1.00 30.75 575 ALA A C 1
ATOM 4367 O O . ALA A 1 575 ? -9.306 30.386 46.321 1.00 30.75 575 ALA A O 1
ATOM 4368 N N . SER A 1 576 ? -8.893 28.223 45.954 1.00 28.67 576 SER A N 1
ATOM 4369 C CA . SER A 1 576 ? -7.514 28.275 46.469 1.00 28.67 576 SER A CA 1
ATOM 4370 C C . SER A 1 576 ? -6.677 27.043 46.081 1.00 28.67 576 SER A C 1
ATOM 4372 O O . SER A 1 576 ? -6.162 26.322 46.929 1.00 28.67 576 SER A O 1
ATOM 4374 N N . ALA A 1 577 ? -6.499 26.795 44.781 1.00 28.88 577 ALA A N 1
ATOM 4375 C CA . ALA A 1 577 ? -5.380 25.972 44.282 1.00 28.88 577 ALA A CA 1
ATOM 4376 C C . ALA A 1 577 ? -4.943 26.342 42.850 1.00 28.88 577 ALA A C 1
ATOM 4378 O O . ALA A 1 577 ? -4.206 25.611 42.191 1.00 28.88 577 ALA A O 1
ATOM 4379 N N . ALA A 1 578 ? -5.379 27.501 42.348 1.00 29.83 578 ALA A N 1
ATOM 4380 C CA . ALA A 1 578 ? -5.067 27.992 41.010 1.00 29.83 578 ALA A CA 1
ATOM 4381 C C . ALA A 1 578 ? -3.826 28.899 41.010 1.00 29.83 578 ALA A C 1
ATOM 4383 O O . ALA A 1 578 ? -3.890 30.032 40.548 1.00 29.83 578 ALA A O 1
ATOM 4384 N N . ARG A 1 579 ? -2.688 28.424 41.530 1.00 28.73 579 ARG A N 1
ATOM 4385 C CA . ARG A 1 579 ? -1.363 29.018 41.267 1.00 28.73 579 ARG A CA 1
ATOM 4386 C C . ARG A 1 579 ? -0.291 27.942 41.372 1.00 28.73 579 ARG A C 1
ATOM 4388 O O . ARG A 1 579 ? 0.149 27.619 42.466 1.00 28.73 579 ARG A O 1
ATOM 4395 N N . GLY A 1 580 ? 0.151 27.415 40.232 1.00 31.27 580 GLY A N 1
ATOM 4396 C CA . GLY A 1 580 ? 1.392 26.641 40.213 1.00 31.27 580 GLY A CA 1
ATOM 4397 C C . GLY A 1 580 ? 1.558 25.606 39.112 1.00 31.27 580 GLY A C 1
ATOM 4398 O O . GLY A 1 580 ? 2.117 24.564 39.394 1.00 31.27 580 GLY A O 1
ATOM 4399 N N . LEU A 1 581 ? 1.130 25.851 37.871 1.00 29.02 581 LEU A N 1
ATOM 4400 C CA . LEU A 1 581 ? 1.544 25.015 36.733 1.00 29.02 581 LEU A CA 1
ATOM 4401 C C . LEU A 1 581 ? 1.704 25.876 35.474 1.00 29.02 581 LEU A C 1
ATOM 4403 O O . LEU A 1 581 ? 1.010 25.719 34.477 1.00 29.02 581 LEU A O 1
ATOM 4407 N N . CYS A 1 582 ? 2.643 26.819 35.538 1.00 27.31 582 CYS A N 1
ATOM 4408 C CA . CYS A 1 582 ? 3.188 27.490 34.362 1.00 27.31 582 CYS A CA 1
ATOM 4409 C C . CYS A 1 582 ? 4.699 27.225 34.339 1.00 27.31 582 CYS A C 1
ATOM 4411 O O . CYS A 1 582 ? 5.507 28.087 34.671 1.00 27.31 582 CYS A O 1
ATOM 4413 N N . ALA A 1 583 ? 5.081 25.984 34.025 1.00 28.16 583 ALA A N 1
ATOM 4414 C CA . ALA A 1 583 ? 6.468 25.627 33.756 1.00 28.16 583 ALA A CA 1
ATOM 4415 C C . ALA A 1 583 ? 6.671 25.589 32.237 1.00 28.16 583 ALA A C 1
ATOM 4417 O O . ALA A 1 583 ? 6.061 24.786 31.528 1.00 28.16 583 ALA A O 1
ATOM 4418 N N . ARG A 1 584 ? 7.514 26.497 31.738 1.00 25.67 584 ARG A N 1
ATOM 4419 C CA . ARG A 1 584 ? 8.036 26.482 30.364 1.00 25.67 584 ARG A CA 1
ATOM 4420 C C . ARG A 1 584 ? 8.742 25.139 30.094 1.00 25.67 584 ARG A C 1
ATOM 4422 O O . ARG A 1 584 ? 9.357 24.599 31.011 1.00 25.67 584 ARG A O 1
ATOM 4429 N N . PRO A 1 585 ? 8.718 24.600 28.861 1.00 32.12 585 PRO A N 1
ATOM 4430 C CA . PRO A 1 585 ? 9.427 23.366 28.550 1.00 32.12 585 PRO A CA 1
ATOM 4431 C C . PRO A 1 585 ? 10.931 23.653 28.457 1.00 32.12 585 PRO A C 1
ATOM 4433 O O . PRO A 1 585 ? 11.402 24.214 27.470 1.00 32.12 585 PRO A O 1
ATOM 4436 N N . THR A 1 586 ? 11.695 23.274 29.480 1.00 37.59 586 THR A N 1
ATOM 4437 C CA . THR A 1 586 ? 13.164 23.307 29.459 1.00 37.59 586 THR A CA 1
ATOM 4438 C C . THR A 1 586 ? 13.727 21.930 29.763 1.00 37.59 586 THR A C 1
ATOM 4440 O O . THR A 1 586 ? 13.343 21.340 30.765 1.00 37.59 586 THR A O 1
ATOM 4443 N N . ALA A 1 587 ? 14.664 21.503 28.910 1.00 34.59 587 ALA A N 1
ATOM 4444 C CA . ALA A 1 587 ? 15.543 20.337 29.017 1.00 34.59 587 ALA A CA 1
ATOM 4445 C C . ALA A 1 587 ? 14.854 18.965 29.171 1.00 34.59 587 ALA A C 1
ATOM 4447 O O . ALA A 1 587 ? 13.934 18.759 29.954 1.00 34.59 587 ALA A O 1
ATOM 4448 N N . VAL A 1 588 ? 15.315 17.991 28.388 1.00 42.34 588 VAL A N 1
ATOM 4449 C CA . VAL A 1 588 ? 14.977 16.581 28.599 1.00 42.34 588 VAL A CA 1
ATOM 4450 C C . VAL A 1 588 ? 15.429 16.220 30.016 1.00 42.34 588 VAL A C 1
ATOM 4452 O O . VAL A 1 588 ? 16.611 16.332 30.316 1.00 42.34 588 VAL A O 1
ATOM 4455 N N . ASP A 1 589 ? 14.493 15.844 30.888 1.00 57.81 589 ASP A N 1
ATOM 4456 C CA . ASP A 1 589 ? 14.799 15.374 32.240 1.00 57.81 589 ASP A CA 1
ATOM 4457 C C . ASP A 1 589 ? 15.579 14.056 32.123 1.00 57.81 589 ASP A C 1
ATOM 4459 O O . ASP A 1 589 ? 15.020 12.990 31.832 1.00 57.81 589 ASP A O 1
ATOM 4463 N N . GLU A 1 590 ? 16.901 14.151 32.259 1.00 44.97 590 GLU A N 1
ATOM 4464 C CA . GLU A 1 590 ? 17.826 13.027 32.133 1.00 44.97 590 GLU A CA 1
ATOM 4465 C C . GLU A 1 590 ? 17.497 11.921 33.134 1.00 44.97 590 GLU A C 1
ATOM 4467 O O . GLU A 1 590 ? 17.566 10.753 32.763 1.00 44.97 590 GLU A O 1
ATOM 4472 N N . LYS A 1 591 ? 17.039 12.255 34.351 1.00 45.78 591 LYS A N 1
ATOM 4473 C CA . LYS A 1 591 ? 16.638 11.251 35.351 1.00 45.78 591 LYS A CA 1
ATOM 4474 C C . LYS A 1 591 ? 15.412 10.477 34.897 1.00 45.78 591 LYS A C 1
ATOM 4476 O O . LYS A 1 591 ? 15.379 9.255 35.007 1.00 45.78 591 LYS A O 1
ATOM 4481 N N . ARG A 1 592 ? 14.418 11.172 34.342 1.00 47.12 592 ARG A N 1
ATOM 4482 C CA . ARG A 1 592 ? 13.208 10.528 33.816 1.00 47.12 592 ARG A CA 1
ATOM 4483 C C . ARG A 1 592 ? 13.503 9.690 32.574 1.00 47.12 592 ARG A C 1
ATOM 4485 O O . ARG A 1 592 ? 12.914 8.630 32.397 1.00 47.12 592 ARG A O 1
ATOM 4492 N N . THR A 1 593 ? 14.439 10.136 31.741 1.00 43.56 593 THR A N 1
ATOM 4493 C CA . THR A 1 593 ? 14.903 9.381 30.570 1.00 43.56 593 THR A CA 1
ATOM 4494 C C . THR A 1 593 ? 15.673 8.129 30.993 1.00 43.56 593 THR A C 1
ATOM 4496 O O . THR A 1 593 ? 15.424 7.059 30.443 1.00 43.56 593 THR A O 1
ATOM 4499 N N . LEU A 1 594 ? 16.542 8.230 32.006 1.00 52.72 594 LEU A N 1
ATOM 4500 C CA . LEU A 1 594 ? 17.270 7.090 32.565 1.00 52.72 594 LEU A CA 1
ATOM 4501 C C . LEU A 1 594 ? 16.320 6.058 33.177 1.00 52.72 594 LEU A C 1
ATOM 4503 O O . LEU A 1 594 ? 16.465 4.875 32.891 1.00 52.72 594 LEU A O 1
ATOM 4507 N N . ALA A 1 595 ? 15.326 6.507 33.949 1.00 57.56 595 ALA A N 1
ATOM 4508 C CA . ALA A 1 595 ? 14.330 5.628 34.560 1.00 57.56 595 ALA A CA 1
ATOM 4509 C C . ALA A 1 595 ? 13.543 4.845 33.498 1.00 57.56 595 ALA A C 1
ATOM 4511 O O . ALA A 1 595 ? 13.399 3.633 33.598 1.00 57.56 595 ALA A O 1
ATOM 4512 N N . VAL A 1 596 ? 13.120 5.504 32.412 1.00 48.06 596 VAL A N 1
ATOM 4513 C CA . VAL A 1 596 ? 12.421 4.822 31.309 1.00 48.06 596 VAL A CA 1
ATOM 4514 C C . VAL A 1 596 ? 13.336 3.837 30.570 1.00 48.06 596 VAL A C 1
ATOM 4516 O O . VAL A 1 596 ? 12.870 2.786 30.132 1.00 48.06 596 VAL A O 1
ATOM 4519 N N . LEU A 1 597 ? 14.628 4.145 30.416 1.00 49.78 597 LEU A N 1
ATOM 4520 C CA . LEU A 1 597 ? 15.595 3.227 29.802 1.00 49.78 597 LEU A CA 1
ATOM 4521 C C . LEU A 1 597 ? 15.899 2.017 30.697 1.00 49.78 597 LEU A C 1
ATOM 4523 O O . LEU A 1 597 ? 16.047 0.914 30.174 1.00 49.78 597 LEU A O 1
ATOM 4527 N N . GLN A 1 598 ? 15.954 2.207 32.017 1.00 62.75 598 GLN A N 1
ATOM 4528 C CA . GLN A 1 598 ? 16.108 1.133 33.001 1.00 62.75 598 GLN A CA 1
ATOM 4529 C C . GLN A 1 598 ? 14.868 0.230 33.022 1.00 62.75 598 GLN A C 1
ATOM 4531 O O . GLN A 1 598 ? 15.006 -0.973 32.817 1.00 62.75 598 GLN A O 1
ATOM 4536 N N . ASP A 1 599 ? 13.663 0.804 33.088 1.00 61.72 599 ASP A N 1
ATOM 4537 C CA . ASP A 1 599 ? 12.401 0.055 33.001 1.00 61.72 599 ASP A CA 1
ATOM 4538 C C . ASP A 1 599 ? 12.285 -0.736 31.687 1.00 61.72 599 ASP A C 1
ATOM 4540 O O . ASP A 1 599 ? 11.768 -1.856 31.650 1.00 61.72 599 ASP A O 1
ATOM 4544 N N . ALA A 1 600 ? 12.755 -0.158 30.577 1.00 47.38 600 ALA A N 1
ATOM 4545 C CA . ALA A 1 600 ? 12.760 -0.825 29.281 1.00 47.38 600 ALA A CA 1
ATOM 4546 C C . ALA A 1 600 ? 13.791 -1.962 29.214 1.00 47.38 600 ALA A C 1
ATOM 4548 O O . ALA A 1 600 ? 13.506 -2.993 28.602 1.00 47.38 600 ALA A O 1
ATOM 4549 N N . ARG A 1 601 ? 14.966 -1.789 29.834 1.00 68.75 601 ARG A N 1
ATOM 4550 C CA . ARG A 1 601 ? 16.008 -2.821 29.936 1.00 68.75 601 ARG A CA 1
ATOM 4551 C C . ARG A 1 601 ? 15.518 -3.998 30.767 1.00 68.75 601 ARG A C 1
ATOM 4553 O O . ARG A 1 601 ? 15.591 -5.129 30.298 1.00 68.75 601 ARG A O 1
ATOM 4560 N N . ASP A 1 602 ? 15.016 -3.727 31.963 1.00 64.94 602 ASP A N 1
ATOM 4561 C CA . ASP A 1 602 ? 14.672 -4.762 32.936 1.00 64.94 602 ASP A CA 1
ATOM 4562 C C . ASP A 1 602 ? 13.496 -5.601 32.430 1.00 64.94 602 ASP A C 1
ATOM 4564 O O . ASP A 1 602 ? 13.528 -6.828 32.477 1.00 64.94 602 ASP A O 1
ATOM 4568 N N . ALA A 1 603 ? 12.519 -4.962 31.790 1.00 53.75 603 ALA A N 1
ATOM 4569 C CA . ALA A 1 603 ? 11.427 -5.693 31.172 1.00 53.75 603 ALA A CA 1
ATOM 4570 C C . ALA A 1 603 ? 11.823 -6.398 29.858 1.00 53.75 603 ALA A C 1
ATOM 4572 O O . ALA A 1 603 ? 11.264 -7.449 29.549 1.00 53.75 603 ALA A O 1
ATOM 4573 N N . ALA A 1 604 ? 12.807 -5.899 29.096 1.00 54.09 604 ALA A N 1
ATOM 4574 C CA . ALA A 1 604 ? 13.376 -6.657 27.977 1.00 54.09 604 ALA A CA 1
ATOM 4575 C C . ALA A 1 604 ? 14.141 -7.903 28.459 1.00 54.09 604 ALA A C 1
ATOM 4577 O O . ALA A 1 604 ? 14.020 -8.955 27.834 1.00 54.09 604 ALA A O 1
ATOM 4578 N N . ALA A 1 605 ? 14.885 -7.797 29.564 1.00 61.50 605 ALA A N 1
ATOM 4579 C CA . ALA A 1 605 ? 15.597 -8.911 30.186 1.00 61.50 605 ALA A CA 1
ATOM 4580 C C . ALA A 1 605 ? 14.618 -9.971 30.709 1.00 61.50 605 ALA A C 1
ATOM 4582 O O . ALA A 1 605 ? 14.731 -11.133 30.329 1.00 61.50 605 ALA A O 1
ATOM 4583 N N . GLN A 1 606 ? 13.591 -9.553 31.455 1.00 57.50 606 GLN A N 1
ATOM 4584 C CA . GLN A 1 606 ? 12.555 -10.450 31.965 1.00 57.50 606 GLN A CA 1
ATOM 4585 C C . GLN A 1 606 ? 11.812 -11.178 30.831 1.00 57.50 606 GLN A C 1
ATOM 4587 O O . GLN A 1 606 ? 11.585 -12.379 30.905 1.00 57.50 606 GLN A O 1
ATOM 4592 N N . LEU A 1 607 ? 11.498 -10.490 29.727 1.00 53.50 607 LEU A N 1
ATOM 4593 C CA . LEU A 1 607 ? 10.856 -11.107 28.559 1.00 53.50 607 LEU A CA 1
ATOM 4594 C C . LEU A 1 607 ? 11.761 -12.092 27.805 1.00 53.50 607 LEU A C 1
ATOM 4596 O O . LEU A 1 607 ? 11.265 -13.077 27.252 1.00 53.50 607 LEU A O 1
ATOM 4600 N N . LEU A 1 608 ? 13.066 -11.820 27.733 1.00 57.75 608 LEU A N 1
ATOM 4601 C CA . LEU A 1 608 ? 14.036 -12.729 27.117 1.00 57.75 608 LEU A CA 1
ATOM 4602 C C . LEU A 1 608 ? 14.234 -13.990 27.965 1.00 57.75 608 LEU A C 1
ATOM 4604 O O . LEU A 1 608 ? 14.336 -15.089 27.412 1.00 57.75 608 LEU A O 1
ATOM 4608 N N . GLU A 1 609 ? 14.202 -13.838 29.284 1.00 65.19 609 GLU A N 1
ATOM 4609 C CA . GLU A 1 609 ? 14.293 -14.937 30.236 1.00 65.19 609 GLU A CA 1
ATOM 4610 C C . GLU A 1 609 ? 13.013 -15.787 30.237 1.00 65.19 609 GLU A C 1
ATOM 4612 O O . GLU A 1 609 ? 13.080 -16.987 29.976 1.00 65.19 609 GLU A O 1
ATOM 4617 N N . GLU A 1 610 ? 11.835 -15.171 30.388 1.00 59.47 610 GLU A N 1
ATOM 4618 C CA . GLU A 1 610 ? 10.539 -15.868 30.423 1.00 59.47 610 GLU A CA 1
ATOM 4619 C C . GLU A 1 610 ? 10.222 -16.616 29.121 1.00 59.47 610 GLU A C 1
ATOM 4621 O O . GLU A 1 610 ? 9.626 -17.694 29.147 1.00 59.47 610 GLU A O 1
ATOM 4626 N N . ARG A 1 611 ? 10.584 -16.050 27.961 1.00 51.00 611 ARG A N 1
ATOM 4627 C CA . ARG A 1 611 ? 10.157 -16.589 26.659 1.00 51.00 611 ARG A CA 1
ATOM 4628 C C . ARG A 1 611 ? 11.206 -17.442 25.958 1.00 51.00 611 ARG A C 1
ATOM 4630 O O . ARG A 1 611 ? 10.837 -18.298 25.155 1.00 51.00 611 ARG A O 1
ATOM 4637 N N . PHE A 1 612 ? 12.487 -17.195 26.210 1.00 58.03 612 PHE A N 1
ATOM 4638 C CA . PHE A 1 612 ? 13.580 -17.864 25.501 1.00 58.03 612 PHE A CA 1
ATOM 4639 C C . PHE A 1 612 ? 14.613 -18.501 26.437 1.00 58.03 612 PHE A C 1
ATOM 4641 O O . PHE A 1 612 ? 15.566 -19.097 25.939 1.00 58.03 612 PHE A O 1
ATOM 4648 N N . GLY A 1 613 ? 14.445 -18.397 27.762 1.00 59.53 613 GLY A N 1
ATOM 4649 C CA . GLY A 1 613 ? 15.413 -18.908 28.737 1.00 59.53 613 GLY A CA 1
ATOM 4650 C C . GLY A 1 613 ? 16.771 -18.206 28.664 1.00 59.53 613 GLY A C 1
ATOM 4651 O O . GLY A 1 613 ? 17.778 -18.767 29.090 1.00 59.53 613 GLY A O 1
ATOM 4652 N N . VAL A 1 614 ? 16.829 -17.008 28.070 1.00 59.22 614 VAL A N 1
ATOM 4653 C CA . VAL A 1 614 ? 18.071 -16.246 27.913 1.00 59.22 614 VAL A CA 1
ATOM 4654 C C . VAL A 1 614 ? 18.226 -15.324 29.114 1.00 59.22 614 VAL A C 1
ATOM 4656 O O . VAL A 1 614 ? 17.565 -14.293 29.193 1.00 59.22 614 VAL A O 1
ATOM 4659 N N . VAL A 1 615 ? 19.131 -15.681 30.024 1.00 56.53 615 VAL A N 1
ATOM 4660 C CA . VAL A 1 615 ? 19.543 -14.805 31.127 1.00 56.53 615 VAL A CA 1
ATOM 4661 C C . VAL A 1 615 ? 20.423 -13.697 30.550 1.00 56.53 615 VAL A C 1
ATOM 4663 O O . VAL A 1 615 ? 21.508 -13.963 30.030 1.00 56.53 615 VAL A O 1
ATOM 4666 N N . VAL A 1 616 ? 19.951 -12.452 30.605 1.00 50.84 616 VAL A N 1
ATOM 4667 C CA . VAL A 1 616 ? 20.731 -11.277 30.195 1.00 50.84 616 VAL A CA 1
ATOM 4668 C C . VAL A 1 616 ? 21.507 -10.778 31.419 1.00 50.84 616 VAL A C 1
ATOM 4670 O O . VAL A 1 616 ? 20.870 -10.337 32.375 1.00 50.84 616 VAL A O 1
ATOM 4673 N N . PRO A 1 617 ? 22.854 -10.831 31.439 1.00 42.34 617 PRO A N 1
ATOM 4674 C CA . PRO A 1 617 ? 23.627 -10.329 32.572 1.00 42.34 617 PRO A CA 1
ATOM 4675 C C . PRO A 1 617 ? 23.392 -8.826 32.752 1.00 42.34 617 PRO A C 1
ATOM 4677 O O . PRO A 1 617 ? 23.399 -8.076 31.771 1.00 42.34 617 PRO A O 1
ATOM 4680 N N . SER A 1 618 ? 23.210 -8.375 33.993 1.00 44.97 618 SER A N 1
ATOM 4681 C CA . SER A 1 618 ? 23.198 -6.944 34.297 1.00 44.97 618 SER A CA 1
ATOM 4682 C C . SER A 1 618 ? 24.576 -6.346 33.989 1.00 44.97 618 SER A C 1
ATOM 4684 O O . SER A 1 618 ? 25.575 -6.837 34.517 1.00 44.97 618 SER A O 1
ATOM 4686 N N . LEU A 1 619 ? 24.622 -5.309 33.147 1.00 36.44 619 LEU A N 1
ATOM 4687 C CA . LEU A 1 619 ? 25.787 -4.427 33.000 1.00 36.44 619 LEU A CA 1
ATOM 4688 C C . LEU A 1 619 ? 25.830 -3.402 34.130 1.00 36.44 619 LEU A C 1
ATOM 4690 O O . LEU A 1 619 ? 24.753 -2.805 34.395 1.00 36.44 619 LEU A O 1
#

Solvent-accessible surface area (backbone atoms only — not comparable to full-atom values): 36106 Å² total; per-residue (Å²): 135,89,80,89,81,92,83,92,84,89,80,85,87,86,87,88,84,90,82,82,91,74,86,76,73,77,80,75,82,78,76,60,68,69,61,58,49,42,66,70,23,52,78,60,52,69,66,66,97,58,101,64,50,51,29,40,31,33,36,22,61,70,54,68,75,42,34,45,45,51,52,29,52,52,51,38,42,57,75,50,32,35,89,77,35,62,40,40,35,41,35,28,39,61,88,46,44,76,65,53,60,72,39,86,81,47,42,74,38,77,38,80,61,56,76,51,79,81,81,53,71,43,66,62,56,43,51,35,57,58,43,93,44,70,66,42,49,51,53,49,49,66,65,51,34,60,51,59,28,60,41,39,55,56,49,54,62,73,46,48,79,30,50,31,35,40,16,24,66,81,30,41,69,60,38,50,50,44,51,71,36,61,37,89,96,50,93,56,42,36,47,49,34,34,46,24,68,64,81,69,75,73,54,35,51,88,49,43,30,30,68,72,58,62,76,81,60,97,46,40,67,57,11,28,47,40,31,53,54,52,51,51,50,47,52,68,75,38,40,66,37,55,50,40,34,24,58,69,63,72,43,84,69,66,95,41,71,66,56,45,58,49,51,54,59,66,41,37,39,35,37,53,34,41,59,89,65,58,61,80,66,87,78,52,60,80,72,58,33,84,46,58,18,45,47,71,67,75,78,80,79,65,98,65,93,63,96,48,73,65,74,73,47,56,70,69,58,52,48,50,56,60,75,48,35,44,48,100,84,68,45,71,34,47,30,34,38,37,37,51,61,90,51,54,54,58,58,37,87,64,36,63,60,34,53,51,37,25,49,53,47,42,44,53,49,16,60,75,70,72,46,65,53,59,31,38,43,32,51,42,43,80,59,70,60,84,84,45,70,35,11,60,43,39,56,56,44,40,69,69,42,64,86,39,32,43,58,42,53,82,73,54,58,87,56,51,42,62,68,33,59,35,41,35,28,27,21,48,63,59,61,50,48,50,32,30,61,45,28,26,19,36,46,32,30,22,59,48,58,52,9,42,42,44,26,50,35,42,25,74,59,42,21,25,61,85,59,48,43,48,93,76,60,46,26,68,58,50,24,48,56,49,41,39,50,66,58,82,41,26,69,60,20,39,54,32,8,41,56,44,16,61,54,53,73,72,53,58,14,51,59,49,50,35,61,56,49,48,62,71,44,40,71,88,32,39,54,78,88,83,83,86,83,87,84,83,79,91,79,80,77,91,78,83,87,83,89,78,82,88,82,85,89,81,88,84,88,83,90,84,84,89,84,86,87,84,88,85,79,89,78,91,85,81,98,79,78,92,78,87,86,87,76,78,96,69,76,84,57,61,68,62,52,48,50,54,52,49,56,52,48,55,52,50,36,52,52,36,28,77,73,68,70,43,82,65,80,87,129

Sequence (619 aa):
MMRNDRARAPRTPSTAAAATRTTARPPRPSRTLADEFAHVGATTATRGPSSSPYHVAFLALGSRGDVQPVLAAALALRDASVPGTLRISILAPPDFAPWIGQHQGIQFCSIRAPEESSTRPSTFFASALLSSSPRALLAIMRRFTPPLVEQMDEILNHTRDADLVVCGVLSNMQGALLARRVPPGRRTPPAVVSLATFPCVHPTTHFPMPLAGRPTLVFGWLHWISFLVRELLFWLFLASLIQGCCRAARVQMWPSFWAYWRDLRKMPQFFAMSPTLCRVPTDWPPHATAFQGHLTYQAPAPAARTTSAHATLSPTLAAFLRRTARDARGRRRPIIYVGFGSMPVCALPSFLPLIRGLHSALVSRSAAARSPTPRFVVYAGGIAPDTTPYGTAFARLAELAPEDLIPITAEPHAALFPLCRVIVHHGGAGTSMAALAAGVPAVITPCAVDQPFWADRVHKLGCAPKPVRYTKLTPEKLGKMVWDVHVDRVGKYHAAASAAKERIAREDGAGEVVAWLSGFVPAHVMAKEEMTNQVHSTVATATSSAASDDGIWSSDDGTGSRTPPPPYRESAADASAARGLCARPTAVDEKRTLAVLQDARDAAAQLLEERFGVVVPSL

pLDDT: mean 73.68, std 24.02, range [23.42, 98.5]

Radius of gyration: 30.69 Å; Cα contacts (8 Å, |Δi|>4): 890; chains: 1; bounding box: 118×88×87 Å

InterPro domains:
  IPR004276 Glycosyltransferase family 28, N-terminal domain [PF03033] (56-148)
  IPR010610 Erythromycin biosynthesis protein CIII-like, C-terminal domain [PF06722] (411-515)
  IPR050426 Glycosyltransferase 28 [PTHR48050] (39-541)

Organism: Allomyces macrogynus (strain ATCC 38327) (NCBI:txid578462)